Protein AF-A0A7V3T5D2-F1 (afdb_monomer)

Radius of gyration: 29.92 Å; Cα contacts (8 Å, |Δi|>4): 1247; chains: 1; bounding box: 90×78×103 Å

Secondary structure (DSSP, 8-state):
--SSSSSSSSSSSSS----------PPP-----PPPPPPPPPP-PPPPP-PPPPPPPPPP-PPPPEEEEEEEEEEEETTEEEEEEEEEEE--SSS-EEEEEEEEPPTTEEEEEEEEEETTEEEEPEEEEHHHHHHHHHHHHTTT---EEEEE-STTEEEEEEEEE-TT-EEEEEEEEEEEPPEETTEEEEEE--GGGGG-SS-EEEEEEEEEEE-SS-EEEEE-SSS--EEEEEETTEEEEEEEEEEE---S-EEEEEEEPP-----EEEEEB-TTS-EEEEEEE---GGGGGPPPPP-EEEEEEE-SGGGTTHHHHHHHHHHHHHHHHS-TT-EEEEEEESSSEEESSSS-EE--HHHHHHHHHHHHH----S---HHHHHHHHHHTSPTT--S-EEEEEEE-----SS---HHHHHHHHHHH-TT--EEEEEEESSS--HHHHHHHHHHTT--EEEE-TTS-HHHHHHHHHHHHT-EEEEEEEEEPPTTEEEEEEESSSPPPEETTB-EEEEEEEEE-EEEEEEEEEEETTEEEEEEEEEEE-S-B-TTTTHHHHHHHHHHHHHHHHHHHH---HHHHHHHHHHHHHTT--BTTEEEEE---GGGG---GGG----------------------

Solvent-accessible surface area (backbone atoms only — not comparable to full-atom values): 35872 Å² total; per-residue (Å²): 142,89,82,81,79,78,74,71,74,75,75,75,79,81,87,73,90,78,80,83,67,58,88,63,74,72,83,84,88,82,84,90,82,86,82,82,84,88,83,83,91,78,83,94,69,82,83,75,80,84,72,76,75,78,74,76,72,74,74,82,84,76,65,70,66,31,50,45,35,42,42,34,44,34,40,31,52,71,45,39,35,42,37,35,42,37,39,34,37,34,30,80,35,94,51,67,39,63,47,56,44,80,47,68,50,58,84,79,47,42,61,72,44,48,30,36,52,55,97,90,38,80,43,66,44,47,73,35,50,28,72,58,36,50,53,53,45,55,59,38,52,76,66,73,43,57,35,35,42,38,37,57,65,57,95,50,28,32,36,36,38,39,32,66,40,45,46,71,34,73,49,41,39,39,40,26,33,41,28,74,44,59,43,49,69,65,38,31,56,48,72,47,84,35,36,75,41,54,48,43,80,51,52,23,53,35,38,38,37,45,35,40,39,37,40,95,50,41,56,66,45,75,54,42,92,66,47,90,62,49,78,46,65,91,44,65,35,30,39,39,38,38,38,76,48,62,66,40,63,40,74,54,49,45,41,40,41,37,28,53,57,90,66,75,60,52,62,48,80,47,54,26,21,52,74,96,54,70,25,25,33,38,37,40,38,30,75,40,74,88,56,84,80,63,80,79,61,50,35,36,41,39,39,36,39,52,28,16,48,88,31,50,66,69,54,39,54,43,52,41,50,31,51,47,53,50,62,71,68,52,50,66,75,18,28,35,37,46,32,41,27,12,64,59,71,47,60,74,68,85,47,72,38,58,46,39,77,67,50,44,48,53,48,46,55,50,51,71,67,63,63,56,41,61,40,24,25,54,46,61,40,54,50,52,56,56,67,63,54,71,84,93,59,92,46,58,55,41,36,43,37,39,35,40,57,64,46,71,26,87,63,54,54,58,69,58,37,44,50,52,50,57,70,61,42,79,81,71,48,32,38,30,28,37,32,48,42,89,82,38,34,57,67,52,44,44,52,43,4,62,76,28,76,38,52,63,47,77,32,49,85,90,51,63,46,43,62,57,50,49,59,50,49,57,32,70,60,37,70,59,28,40,70,49,42,80,46,64,30,78,59,46,49,76,44,79,58,33,63,76,77,56,70,61,44,33,50,47,40,54,48,69,38,27,26,34,36,39,70,44,34,75,39,47,36,35,43,32,25,34,40,89,84,40,83,47,75,48,76,39,84,43,76,44,58,64,55,33,74,92,35,76,62,40,58,43,55,36,49,50,52,52,42,50,52,43,52,50,49,29,71,75,74,46,87,44,71,70,53,50,51,51,39,67,51,52,23,58,77,58,50,44,71,36,93,62,21,16,34,33,29,68,72,66,68,84,82,64,83,69,71,84,87,73,74,89,79,85,86,90,76,82,85,87,88,87,90,88,80,88,77,89,85,79,91,133

Sequence (636 aa):
MRRTLALWTALLAQALPTVAAGLIIVHEPDFWHPWPPPPHPPPILPPPRPIPPPRPLPPPVWAPLEVQFVKADARITEQIAATTIEQEFYNPNPRQLEGTFLFPVPRGAHLNKFSMEINGKPVEAELLAADKARGIYEDIVRKLRDPALLEYAGRDLFKVRIFPIEPHARKRITLAYTQLLKADAGLVQFVLPLNTEKFSAKPLRNVSLKLELTTRRPLKSVYSPSHKVEIKRPEPTRAIVGFEATDVKPDADLHLFYSQEEGDLGLNLLTWKKAGEDGYFALLVAPGIETKTMKVIPKDVMFVLDTSGSMAGAKLDQAKKALAFCVENLNEDDRFEILRFSTEVEPLFDKLVEASRDNRRKAHDFIQGLKPTGGTAIDDALKKALALRPAGGDRPYVVIFLTDGRPTIGTTDETAIVRNVAEANKANTRIFCFGIGTDVNTHLLDQITETTRAVSQYVLPDEDLEVKVSSFFTKIKEPVLANPKLTFPEGVRVTQLYPSPVPDLFKGEQLVLVGRYSGKAEGAIRIEGSVAGESRAFTYHARFAEEATDHEFIPRLWATRRVGYLLDEIRLRGENKELKDEVTELAPKYGIVTPYTAYLIVEDERQRGLAQHQQTFRFLAEPQLSSSLGLEFRRA

pLDDT: mean 78.76, std 19.46, range [24.27, 98.38]

Structure (mmCIF, N/CA/C/O backbone):
data_AF-A0A7V3T5D2-F1
#
_entry.id   AF-A0A7V3T5D2-F1
#
loop_
_atom_site.group_PDB
_atom_site.id
_atom_site.type_symbol
_atom_site.label_atom_id
_atom_site.label_alt_id
_atom_site.label_comp_id
_atom_site.label_asym_id
_atom_site.label_entity_id
_atom_site.label_seq_id
_atom_site.pdbx_PDB_ins_code
_atom_site.Cartn_x
_atom_site.Cartn_y
_atom_site.Cartn_z
_atom_site.occupancy
_atom_site.B_iso_or_equiv
_atom_site.auth_seq_id
_atom_site.auth_comp_id
_atom_site.auth_asym_id
_atom_site.auth_atom_id
_atom_site.pdbx_PDB_model_num
ATOM 1 N N . MET A 1 1 ? -27.433 -11.285 -46.449 1.00 39.34 1 MET A N 1
ATOM 2 C CA . MET A 1 1 ? -26.714 -12.517 -46.037 1.00 39.34 1 MET A CA 1
ATOM 3 C C . MET A 1 1 ? -25.819 -12.250 -44.820 1.00 39.34 1 MET A C 1
ATOM 5 O O . MET A 1 1 ? -24.606 -12.322 -44.914 1.00 39.34 1 MET A O 1
ATOM 9 N N . ARG A 1 2 ? -26.413 -11.901 -43.668 1.00 34.00 2 ARG A N 1
ATOM 10 C CA . ARG A 1 2 ? -25.709 -11.460 -42.440 1.00 34.00 2 ARG A CA 1
ATOM 11 C C . ARG A 1 2 ? -26.066 -12.311 -41.202 1.00 34.00 2 ARG A C 1
ATOM 13 O O . ARG A 1 2 ? -25.981 -11.832 -40.082 1.00 34.00 2 ARG A O 1
ATOM 20 N N . ARG A 1 3 ? -26.509 -13.564 -41.387 1.00 31.75 3 ARG A N 1
ATOM 21 C CA . ARG A 1 3 ? -27.007 -14.420 -40.284 1.00 31.75 3 ARG A CA 1
ATOM 22 C C . ARG A 1 3 ? -26.474 -15.861 -40.245 1.00 31.75 3 ARG A C 1
ATOM 24 O O . ARG A 1 3 ? -26.962 -16.645 -39.448 1.00 31.75 3 ARG A O 1
ATOM 31 N N . THR A 1 4 ? -25.453 -16.216 -41.024 1.00 34.88 4 THR A N 1
ATOM 32 C CA . THR A 1 4 ? -24.950 -17.608 -41.085 1.00 34.88 4 THR A CA 1
ATOM 33 C C . THR A 1 4 ? -23.465 -17.788 -40.750 1.00 34.88 4 THR A C 1
ATOM 35 O O . THR A 1 4 ? -22.966 -18.900 -40.853 1.00 34.88 4 THR A O 1
ATOM 38 N N . LEU A 1 5 ? -22.765 -16.746 -40.278 1.00 31.14 5 LEU A N 1
ATOM 39 C CA . LEU A 1 5 ? -21.345 -16.844 -39.885 1.00 31.14 5 LEU A CA 1
ATOM 40 C C . LEU A 1 5 ? -21.104 -16.903 -38.362 1.00 31.14 5 LEU A C 1
ATOM 42 O O . LEU A 1 5 ? -19.980 -17.119 -37.932 1.00 31.14 5 LEU A O 1
ATOM 46 N N . ALA A 1 6 ? -22.146 -16.740 -37.540 1.00 31.81 6 ALA A N 1
ATOM 47 C CA . ALA A 1 6 ? -22.021 -16.693 -36.077 1.00 31.81 6 ALA A CA 1
ATOM 48 C C . ALA A 1 6 ? -22.161 -18.064 -35.381 1.00 31.81 6 ALA A C 1
ATOM 50 O O . ALA A 1 6 ? -21.989 -18.145 -34.171 1.00 31.81 6 ALA A O 1
ATOM 51 N N . LEU A 1 7 ? -22.478 -19.138 -36.118 1.00 30.47 7 LEU A N 1
ATOM 52 C CA . LEU A 1 7 ? -22.793 -20.447 -35.523 1.00 30.47 7 LEU A CA 1
ATOM 53 C C . LEU A 1 7 ? -21.644 -21.472 -35.556 1.00 30.47 7 LEU A C 1
ATOM 55 O O . LEU A 1 7 ? -21.788 -22.540 -34.974 1.00 30.47 7 LEU A O 1
ATOM 59 N N . TRP A 1 8 ? -20.507 -21.168 -36.195 1.00 28.69 8 TRP A N 1
ATOM 60 C CA . TRP A 1 8 ? -19.378 -22.112 -36.313 1.00 28.69 8 TRP A CA 1
ATOM 61 C C . TRP A 1 8 ? -18.170 -21.796 -35.420 1.00 28.69 8 TRP A C 1
ATOM 63 O O . TRP A 1 8 ? -17.310 -22.651 -35.243 1.00 28.69 8 TRP A O 1
ATOM 73 N N . THR A 1 9 ? -18.118 -20.628 -34.777 1.00 30.59 9 THR A N 1
ATOM 74 C CA . THR A 1 9 ? -17.065 -20.296 -33.798 1.00 30.59 9 THR A CA 1
ATOM 75 C C . THR A 1 9 ? -17.371 -20.788 -32.379 1.00 30.59 9 THR A C 1
ATOM 77 O O . THR A 1 9 ? -16.473 -20.830 -31.546 1.00 30.59 9 THR A O 1
ATOM 80 N N . ALA A 1 10 ? -18.603 -21.225 -32.100 1.00 30.83 10 ALA A N 1
ATOM 81 C CA . ALA A 1 10 ? -19.022 -21.653 -30.762 1.00 30.83 10 ALA A CA 1
ATOM 82 C C . ALA A 1 10 ? -18.770 -23.144 -30.447 1.00 30.83 10 ALA A C 1
ATOM 84 O O . ALA A 1 10 ? -18.954 -23.550 -29.305 1.00 30.83 10 ALA A O 1
ATOM 85 N N . LEU A 1 11 ? -18.340 -23.964 -31.417 1.00 29.47 11 LEU A N 1
ATOM 86 C CA . LEU A 1 11 ? -18.231 -25.424 -31.236 1.00 29.47 11 LEU A CA 1
ATOM 87 C C . LEU A 1 11 ? -16.806 -25.997 -31.305 1.00 29.47 11 LEU A C 1
ATOM 89 O O . LEU A 1 11 ? -16.643 -27.206 -31.192 1.00 29.47 11 LEU A O 1
ATOM 93 N N . LEU A 1 12 ? -15.772 -25.152 -31.411 1.00 28.31 12 LEU A N 1
ATOM 94 C CA . LEU A 1 12 ? -14.362 -25.585 -31.380 1.00 28.31 12 LEU A CA 1
ATOM 95 C C . LEU A 1 12 ? -13.552 -25.021 -30.198 1.00 28.31 12 LEU A C 1
ATOM 97 O O . LEU A 1 12 ? -12.327 -25.081 -30.204 1.00 28.31 12 LEU A O 1
ATOM 101 N N . ALA A 1 13 ? -14.228 -24.488 -29.175 1.00 29.17 13 ALA A N 1
ATOM 102 C CA . ALA A 1 13 ? -13.597 -23.984 -27.949 1.00 29.17 13 ALA A CA 1
ATOM 103 C C . ALA A 1 13 ? -13.642 -24.980 -26.771 1.00 29.17 13 ALA A C 1
ATOM 105 O O . ALA A 1 13 ? -13.204 -24.655 -25.671 1.00 29.17 13 ALA A O 1
ATOM 106 N N . GLN A 1 14 ? -14.155 -26.196 -26.978 1.00 30.14 14 GLN A N 1
ATOM 107 C CA . GLN A 1 14 ? -14.122 -27.254 -25.971 1.00 30.14 14 GLN A CA 1
ATOM 108 C C . GLN A 1 14 ? -13.142 -28.340 -26.405 1.00 30.14 14 GLN A C 1
ATOM 110 O O . GLN A 1 14 ? -13.487 -29.165 -27.242 1.00 30.14 14 GLN A O 1
ATOM 115 N N . ALA A 1 15 ? -11.936 -28.286 -25.828 1.00 32.12 15 ALA A N 1
ATOM 116 C CA . ALA A 1 15 ? -10.950 -29.367 -25.660 1.00 32.12 15 ALA A CA 1
ATOM 117 C C . ALA A 1 15 ? -9.518 -28.961 -26.045 1.00 32.12 15 ALA A C 1
ATOM 119 O O . ALA A 1 15 ? -8.918 -29.591 -26.905 1.00 32.12 15 ALA A O 1
ATOM 120 N N . LEU A 1 16 ? -8.933 -27.969 -25.365 1.00 27.09 16 LEU A N 1
ATOM 121 C CA . LEU A 1 16 ? -7.478 -27.901 -25.172 1.00 27.09 16 LEU A CA 1
ATOM 122 C C . LEU A 1 16 ? -7.178 -27.266 -23.800 1.00 27.09 16 LEU A C 1
ATOM 124 O O . LEU A 1 16 ? -7.756 -26.224 -23.489 1.00 27.09 16 LEU A O 1
ATOM 128 N N . PRO A 1 17 ? -6.304 -27.859 -22.966 1.00 25.80 17 PRO A N 1
ATOM 129 C CA . PRO A 1 17 ? -5.886 -27.248 -21.714 1.00 25.80 17 PRO A CA 1
ATOM 130 C C . PRO A 1 17 ? -4.962 -26.071 -22.040 1.00 25.80 17 PRO A C 1
ATOM 132 O O . PRO A 1 17 ? -3.806 -26.243 -22.422 1.00 25.80 17 PRO A O 1
ATOM 135 N N . THR A 1 18 ? -5.483 -24.855 -21.922 1.00 26.67 18 THR A N 1
ATOM 136 C CA . THR A 1 18 ? -4.689 -23.630 -21.980 1.00 26.67 18 THR A CA 1
ATOM 137 C C . THR A 1 18 ? -3.809 -23.553 -20.737 1.00 26.67 18 THR A C 1
ATOM 139 O O . THR A 1 18 ? -4.272 -23.197 -19.655 1.00 26.67 18 THR A O 1
ATOM 142 N N . VAL A 1 19 ? -2.529 -23.885 -20.891 1.00 27.16 19 VAL A N 1
ATOM 143 C CA . VAL A 1 19 ? -1.485 -23.503 -19.938 1.00 27.16 19 VAL A CA 1
ATOM 144 C C . VAL A 1 19 ? -1.275 -21.999 -20.108 1.00 27.16 19 VAL A C 1
ATOM 146 O O . VAL A 1 19 ? -0.648 -21.551 -21.065 1.00 27.16 19 VAL A O 1
ATOM 149 N N . ALA A 1 20 ? -1.871 -21.211 -19.216 1.00 24.27 20 ALA A N 1
ATOM 150 C CA . ALA A 1 20 ? -1.665 -19.772 -19.146 1.00 24.27 20 ALA A CA 1
ATOM 151 C C . ALA A 1 20 ? -0.239 -19.486 -18.639 1.00 24.27 20 ALA A C 1
ATOM 153 O O . ALA A 1 20 ? 0.021 -19.484 -17.438 1.00 24.27 20 ALA A O 1
ATOM 154 N N . ALA A 1 21 ? 0.696 -19.286 -19.569 1.00 26.88 21 ALA A N 1
ATOM 155 C CA . ALA A 1 21 ? 1.970 -18.625 -19.303 1.00 26.88 21 ALA A CA 1
ATOM 156 C C . ALA A 1 21 ? 1.750 -17.101 -19.284 1.00 26.88 21 ALA A C 1
ATOM 158 O O . ALA A 1 21 ? 0.849 -16.599 -19.956 1.00 26.88 21 ALA A O 1
ATOM 159 N N . GLY A 1 22 ? 2.540 -16.373 -18.490 1.00 26.20 22 GLY A N 1
ATOM 160 C CA . GLY A 1 22 ? 2.383 -14.930 -18.300 1.00 26.20 22 GLY A CA 1
ATOM 161 C C . GLY A 1 22 ? 2.346 -14.152 -19.614 1.00 26.20 22 GLY A C 1
ATOM 162 O O . GLY A 1 22 ? 2.994 -14.499 -20.601 1.00 26.20 22 GLY A O 1
ATOM 163 N N . LEU A 1 23 ? 1.537 -13.098 -19.617 1.00 29.22 23 LEU A N 1
ATOM 164 C CA . LEU A 1 23 ? 1.219 -12.312 -20.798 1.00 29.22 23 LEU A CA 1
ATOM 165 C C . LEU A 1 23 ? 2.417 -11.433 -21.213 1.00 29.22 23 LEU A C 1
ATOM 167 O O . LEU A 1 23 ? 2.533 -10.288 -20.786 1.00 29.22 23 LEU A O 1
ATOM 171 N N . ILE A 1 24 ? 3.288 -11.958 -22.076 1.00 36.12 24 ILE A N 1
ATOM 172 C CA . ILE A 1 24 ? 4.179 -11.158 -22.929 1.00 36.12 24 ILE A CA 1
ATOM 173 C C . ILE A 1 24 ? 3.462 -11.012 -24.274 1.00 36.12 24 ILE A C 1
ATOM 175 O O . ILE A 1 24 ? 3.354 -11.973 -25.032 1.00 36.12 24 ILE A O 1
ATOM 179 N N . ILE A 1 25 ? 2.938 -9.820 -24.567 1.00 32.81 25 ILE A N 1
ATOM 180 C CA . ILE A 1 25 ? 2.399 -9.510 -25.897 1.00 32.81 25 ILE A CA 1
ATOM 181 C C . ILE A 1 25 ? 3.568 -9.039 -26.762 1.00 32.81 25 ILE A C 1
ATOM 183 O O . ILE A 1 25 ? 4.099 -7.951 -26.549 1.00 32.81 25 ILE A O 1
ATOM 187 N N . VAL A 1 26 ? 3.957 -9.860 -27.735 1.00 35.69 26 VAL A N 1
ATOM 188 C CA . VAL A 1 26 ? 4.837 -9.456 -28.839 1.00 35.69 26 VAL A CA 1
ATOM 189 C C . VAL A 1 26 ? 3.953 -8.806 -29.907 1.00 35.69 26 VAL A C 1
ATOM 191 O O . VAL A 1 26 ? 2.958 -9.400 -30.317 1.00 35.69 26 VAL A O 1
ATOM 194 N N . HIS A 1 27 ? 4.271 -7.580 -30.324 1.00 33.28 27 HIS A N 1
ATOM 195 C CA . HIS A 1 27 ? 3.581 -6.904 -31.426 1.00 33.28 27 HIS A CA 1
ATOM 196 C C . HIS A 1 27 ? 4.382 -7.125 -32.719 1.00 33.28 27 HIS A C 1
ATOM 198 O O . HIS A 1 27 ? 5.572 -6.824 -32.758 1.00 33.28 27 HIS A O 1
ATOM 204 N N . GLU A 1 28 ? 3.753 -7.675 -33.759 1.00 38.41 28 GLU A N 1
ATOM 205 C CA . GLU A 1 28 ? 4.338 -7.781 -35.104 1.00 38.41 28 GLU A CA 1
ATOM 206 C C . GLU A 1 28 ? 3.994 -6.530 -35.930 1.00 38.41 28 GLU A C 1
ATOM 208 O O . GLU A 1 28 ? 2.823 -6.144 -35.985 1.00 38.41 28 GLU A O 1
ATOM 213 N N . PRO A 1 29 ? 4.965 -5.908 -36.618 1.00 34.62 29 PRO A N 1
ATOM 214 C CA . PRO A 1 29 ? 4.702 -5.006 -37.727 1.00 34.62 29 PRO A CA 1
ATOM 215 C C . PRO A 1 29 ? 5.046 -5.693 -39.062 1.00 34.62 29 PRO A C 1
ATOM 217 O O . PRO A 1 29 ? 6.172 -5.567 -39.535 1.00 34.62 29 PRO A O 1
ATOM 220 N N . ASP A 1 30 ? 4.085 -6.370 -39.701 1.00 42.16 30 ASP A N 1
ATOM 221 C CA . ASP A 1 30 ? 4.258 -6.905 -41.067 1.00 42.16 30 ASP A CA 1
ATOM 222 C C . ASP A 1 30 ? 3.532 -6.010 -42.095 1.00 42.16 30 ASP A C 1
ATOM 224 O O . ASP A 1 30 ? 2.347 -5.708 -41.957 1.00 42.16 30 ASP A O 1
ATOM 228 N N . PHE A 1 31 ? 4.252 -5.323 -42.992 1.00 34.03 31 PHE A N 1
ATOM 229 C CA . PHE A 1 31 ? 4.802 -5.749 -44.298 1.00 34.03 31 PHE A CA 1
ATOM 230 C C . PHE A 1 31 ? 3.745 -5.963 -45.406 1.00 34.03 31 PHE A C 1
ATOM 232 O O . PHE A 1 31 ? 3.081 -6.991 -45.490 1.00 34.03 31 PHE A O 1
ATOM 239 N N . TRP A 1 32 ? 3.630 -4.980 -46.311 1.00 32.66 32 TRP A N 1
ATOM 240 C CA . TRP A 1 32 ? 2.873 -5.065 -47.569 1.00 32.66 32 TRP A CA 1
ATOM 241 C C . TRP A 1 32 ? 3.785 -5.520 -48.721 1.00 32.66 32 TRP A C 1
ATOM 243 O O . TRP A 1 32 ? 4.804 -4.883 -48.985 1.00 32.66 32 TRP A O 1
ATOM 253 N N . HIS A 1 33 ? 3.359 -6.522 -49.496 1.00 38.22 33 HIS A N 1
ATOM 254 C CA . HIS A 1 33 ? 3.804 -6.724 -50.881 1.00 38.22 33 HIS A CA 1
ATOM 255 C C . HIS A 1 33 ? 2.586 -6.831 -51.822 1.00 38.22 33 HIS A C 1
ATOM 257 O O . HIS A 1 33 ? 1.576 -7.428 -51.440 1.00 38.22 33 HIS A O 1
ATOM 263 N N . PRO A 1 34 ? 2.636 -6.248 -53.036 1.00 42.22 34 PRO A N 1
ATOM 264 C CA . PRO A 1 34 ? 1.510 -6.239 -53.967 1.00 42.22 34 PRO A CA 1
ATOM 265 C C . PRO A 1 34 ? 1.366 -7.560 -54.742 1.00 42.22 34 PRO A C 1
ATOM 267 O O . PRO A 1 34 ? 2.347 -8.215 -55.092 1.00 42.22 34 PRO A O 1
ATOM 270 N N . TRP A 1 35 ? 0.115 -7.924 -55.031 1.00 39.94 35 TRP A N 1
ATOM 271 C CA . TRP A 1 35 ? -0.282 -9.098 -55.815 1.00 39.94 35 TRP A CA 1
ATOM 272 C C . TRP A 1 35 ? 0.063 -8.943 -57.314 1.00 39.94 35 TRP A C 1
ATOM 274 O O . TRP A 1 35 ? -0.041 -7.832 -57.839 1.00 39.94 35 TRP A O 1
ATOM 284 N N . PRO A 1 36 ? 0.405 -10.027 -58.041 1.00 52.94 36 PRO A N 1
ATOM 285 C CA . PRO A 1 36 ? 0.560 -9.995 -59.497 1.00 52.94 36 PRO A CA 1
ATOM 286 C C . PRO A 1 36 ? -0.808 -10.055 -60.226 1.00 52.94 36 PRO A C 1
ATOM 288 O O . PRO A 1 36 ? -1.798 -10.486 -59.630 1.00 52.94 36 PRO A O 1
ATOM 291 N N . PRO A 1 37 ? -0.896 -9.638 -61.508 1.00 56.75 37 PRO A N 1
ATOM 292 C CA . PRO A 1 37 ? -2.151 -9.625 -62.276 1.00 56.75 37 PRO A CA 1
ATOM 293 C C . PRO A 1 37 ? -2.614 -11.036 -62.719 1.00 56.75 37 PRO A C 1
ATOM 295 O O . PRO A 1 37 ? -1.805 -11.967 -62.739 1.00 56.75 37 PRO A O 1
ATOM 298 N N . PRO A 1 38 ? -3.906 -11.223 -63.078 1.00 50.59 38 PRO A N 1
ATOM 299 C CA . PRO A 1 38 ? -4.489 -12.544 -63.339 1.00 50.59 38 PRO A CA 1
ATOM 300 C C . PRO A 1 38 ? -4.100 -13.136 -64.716 1.00 50.59 38 PRO A C 1
ATOM 302 O O . PRO A 1 38 ? -3.724 -12.386 -65.618 1.00 50.59 38 PRO A O 1
ATOM 305 N N . PRO A 1 39 ? -4.193 -14.473 -64.902 1.00 60.53 39 PRO A N 1
ATOM 306 C CA . PRO A 1 39 ? -3.515 -15.196 -65.984 1.00 60.53 39 PRO A CA 1
ATOM 307 C C . PRO A 1 39 ? -4.378 -15.445 -67.240 1.00 60.53 39 PRO A C 1
ATOM 309 O O . PRO A 1 39 ? -5.607 -15.408 -67.196 1.00 60.53 39 PRO A O 1
ATOM 312 N N . HIS A 1 40 ? -3.720 -15.786 -68.356 1.00 56.12 40 HIS A N 1
ATOM 313 C CA . HIS A 1 40 ? -4.343 -16.389 -69.546 1.00 56.12 40 HIS A CA 1
ATOM 314 C C . HIS A 1 40 ? -4.748 -17.859 -69.284 1.00 56.12 40 HIS A C 1
ATOM 316 O O . HIS A 1 40 ? -4.061 -18.539 -68.517 1.00 56.12 40 HIS A O 1
ATOM 322 N N . PRO A 1 41 ? -5.814 -18.394 -69.915 1.00 55.47 41 PRO A N 1
ATOM 323 C CA . PRO A 1 41 ? -6.241 -19.773 -69.680 1.00 55.47 41 PRO A CA 1
ATOM 324 C C . PRO A 1 41 ? -5.330 -20.780 -70.414 1.00 55.47 41 PRO A C 1
ATOM 326 O O . PRO A 1 41 ? -5.089 -20.605 -71.611 1.00 55.47 41 PRO A O 1
ATOM 329 N N . PRO A 1 42 ? -4.838 -21.848 -69.751 1.00 57.44 42 PRO A N 1
ATOM 330 C CA . PRO A 1 42 ? -4.048 -22.886 -70.403 1.00 57.44 42 PRO A CA 1
ATOM 331 C C . PRO A 1 42 ? -4.923 -24.060 -70.898 1.00 57.44 42 PRO A C 1
ATOM 333 O O . PRO A 1 42 ? -6.051 -24.241 -70.431 1.00 57.44 42 PRO A O 1
ATOM 336 N N . PRO A 1 43 ? -4.411 -24.878 -71.837 1.00 59.75 43 PRO A N 1
ATOM 337 C CA . PRO A 1 43 ? -5.115 -26.041 -72.373 1.00 59.75 43 PRO A CA 1
ATOM 338 C C . PRO A 1 43 ? -5.247 -27.176 -71.344 1.00 59.75 43 PRO A C 1
ATOM 340 O O . PRO A 1 43 ? -4.430 -27.327 -70.436 1.00 59.75 43 PRO A O 1
ATOM 343 N N . ILE A 1 44 ? -6.291 -27.993 -71.511 1.00 56.50 44 ILE A N 1
ATOM 344 C CA . ILE A 1 44 ? -6.674 -29.079 -70.599 1.00 56.50 44 ILE A CA 1
ATOM 345 C C . ILE A 1 44 ? -5.630 -30.208 -70.655 1.00 56.50 44 ILE A C 1
ATOM 347 O O . ILE A 1 44 ? -5.519 -30.912 -71.657 1.00 56.50 44 ILE A O 1
ATOM 351 N N . LEU A 1 45 ? -4.890 -30.396 -69.560 1.00 60.84 45 LEU A N 1
ATOM 352 C CA . LEU A 1 45 ? -4.028 -31.555 -69.301 1.00 60.84 45 LEU A CA 1
ATOM 353 C C . LEU A 1 45 ? -4.749 -32.559 -68.375 1.00 60.84 45 LEU A C 1
ATOM 355 O O . LEU A 1 45 ? -5.585 -32.144 -67.567 1.00 60.84 45 LEU A O 1
ATOM 359 N N . PRO A 1 46 ? -4.444 -33.870 -68.464 1.00 63.47 46 PRO A N 1
ATOM 360 C CA . PRO A 1 46 ? -5.029 -34.888 -67.588 1.00 63.47 46 PRO A CA 1
ATOM 361 C C . PRO A 1 46 ? -4.701 -34.613 -66.108 1.00 63.47 46 PRO A C 1
ATOM 363 O O . PRO A 1 46 ? -3.646 -34.043 -65.814 1.00 63.47 46 PRO A O 1
ATOM 366 N N . PRO A 1 47 ? -5.579 -35.006 -65.163 1.00 57.12 47 PRO A N 1
ATOM 367 C CA . PRO A 1 47 ? -5.456 -34.594 -63.771 1.00 57.12 47 PRO A CA 1
ATOM 368 C C . PRO A 1 47 ? -4.152 -35.121 -63.148 1.00 57.12 47 PRO A C 1
ATOM 370 O O . PRO A 1 47 ? -3.864 -36.320 -63.247 1.00 57.12 47 PRO A O 1
ATOM 373 N N . PRO A 1 48 ? -3.355 -34.259 -62.490 1.00 62.53 48 PRO A N 1
ATOM 374 C CA . PRO A 1 48 ? -2.162 -34.694 -61.783 1.00 62.53 48 PRO A CA 1
ATOM 375 C C . PRO A 1 48 ? -2.555 -35.565 -60.586 1.00 62.53 48 PRO A C 1
ATOM 377 O O . PRO A 1 48 ? -3.571 -35.336 -59.927 1.00 62.53 48 PRO A O 1
ATOM 380 N N . ARG A 1 49 ? -1.728 -36.575 -60.290 1.00 65.88 49 ARG A N 1
ATOM 381 C CA . ARG A 1 49 ? -1.863 -37.372 -59.063 1.00 65.88 49 ARG A CA 1
ATOM 382 C C . ARG A 1 49 ? -1.861 -36.420 -57.856 1.00 65.88 49 ARG A C 1
ATOM 384 O O . ARG A 1 49 ? -1.030 -35.511 -57.844 1.00 65.88 49 ARG A O 1
ATOM 391 N N . PRO A 1 50 ? -2.742 -36.607 -56.856 1.00 63.81 50 PRO A N 1
ATOM 392 C CA . PRO A 1 50 ? -2.791 -35.722 -55.701 1.00 63.81 50 PRO A CA 1
ATOM 393 C C . PRO A 1 50 ? -1.452 -35.768 -54.961 1.00 63.81 50 PRO A C 1
ATOM 395 O O . PRO A 1 50 ? -1.087 -36.779 -54.362 1.00 63.81 50 PRO A O 1
ATOM 398 N N . ILE A 1 51 ? -0.707 -34.666 -55.038 1.00 66.31 51 ILE A N 1
ATOM 399 C CA . ILE A 1 51 ? 0.430 -34.409 -54.160 1.00 66.31 51 ILE A CA 1
ATOM 400 C C . ILE A 1 51 ? -0.186 -34.211 -52.770 1.00 66.31 51 ILE A C 1
ATOM 402 O O . ILE A 1 51 ? -1.100 -33.389 -52.644 1.00 66.31 51 ILE A O 1
ATOM 406 N N . PRO A 1 52 ? 0.233 -34.962 -51.736 1.00 68.44 52 PRO A N 1
ATOM 407 C CA . PRO A 1 52 ? -0.235 -34.691 -50.385 1.00 68.44 52 PRO A CA 1
ATOM 408 C C . PRO A 1 52 ? 0.052 -33.218 -50.062 1.00 68.44 52 PRO A C 1
ATOM 410 O O . PRO A 1 52 ? 1.131 -32.733 -50.418 1.00 68.44 52 PRO A O 1
ATOM 413 N N . PRO A 1 53 ? -0.891 -32.489 -49.436 1.00 69.94 53 PRO A N 1
ATOM 414 C CA . PRO A 1 53 ? -0.666 -31.092 -49.099 1.00 69.94 53 PRO A CA 1
ATOM 415 C C . PRO A 1 53 ? 0.651 -30.984 -48.321 1.00 69.94 53 PRO A C 1
ATOM 417 O O . PRO A 1 53 ? 0.924 -31.861 -47.488 1.00 69.94 53 PRO A O 1
ATOM 420 N N . PRO A 1 54 ? 1.490 -29.966 -48.598 1.00 63.97 54 PRO A N 1
ATOM 421 C CA . PRO A 1 54 ? 2.685 -29.742 -47.803 1.00 63.97 54 PRO A CA 1
ATOM 422 C C . PRO A 1 54 ? 2.258 -29.744 -46.340 1.00 63.97 54 PRO A C 1
ATOM 424 O O . PRO A 1 54 ? 1.287 -29.075 -45.976 1.00 63.97 54 PRO A O 1
ATOM 427 N N . ARG A 1 55 ? 2.927 -30.564 -45.517 1.00 63.78 55 ARG A N 1
ATOM 428 C CA . ARG A 1 55 ? 2.679 -30.545 -44.074 1.00 63.78 55 ARG A CA 1
ATOM 429 C C . ARG A 1 55 ? 2.769 -29.080 -43.645 1.00 63.78 55 ARG A C 1
ATOM 431 O O . ARG A 1 55 ? 3.754 -28.442 -44.028 1.00 63.78 55 ARG A O 1
ATOM 438 N N . PRO A 1 56 ? 1.781 -28.541 -42.908 1.00 59.28 56 PRO A N 1
ATOM 439 C CA . PRO A 1 56 ? 1.925 -27.219 -42.328 1.00 59.28 56 PRO A CA 1
ATOM 440 C C . PRO A 1 56 ? 3.266 -27.214 -41.603 1.00 59.28 56 PRO A C 1
ATOM 442 O O . PRO A 1 56 ? 3.514 -28.097 -40.774 1.00 59.28 56 PRO A O 1
ATOM 445 N N . LEU A 1 57 ? 4.160 -26.294 -41.973 1.00 52.94 57 LEU A N 1
ATOM 446 C CA . LEU A 1 57 ? 5.324 -26.037 -41.140 1.00 52.94 57 LEU A CA 1
ATOM 447 C C . LEU A 1 57 ? 4.764 -25.774 -39.738 1.00 52.94 57 LEU A C 1
ATOM 449 O O . LEU A 1 57 ? 3.803 -25.003 -39.627 1.00 52.94 57 LEU A O 1
ATOM 453 N N . PRO A 1 58 ? 5.271 -26.448 -38.689 1.00 53.53 58 PRO A N 1
ATOM 454 C CA . PRO A 1 58 ? 4.869 -26.089 -37.343 1.00 53.53 58 PRO A CA 1
ATOM 455 C C . PRO A 1 58 ? 5.069 -24.575 -37.206 1.00 53.53 58 PRO A C 1
ATOM 457 O O . PRO A 1 58 ? 6.085 -24.067 -37.702 1.00 53.53 58 PRO A O 1
ATOM 460 N N . PRO A 1 59 ? 4.107 -23.841 -36.616 1.00 54.16 59 PRO A N 1
ATOM 461 C CA . PRO A 1 59 ? 4.302 -22.423 -36.364 1.00 54.16 59 PRO A CA 1
ATOM 462 C C . PRO A 1 59 ? 5.658 -22.261 -35.668 1.00 54.16 59 PRO A C 1
ATOM 464 O O . PRO A 1 59 ? 5.999 -23.107 -34.830 1.00 54.16 59 PRO A O 1
ATOM 467 N N . PRO A 1 60 ? 6.471 -21.264 -36.059 1.00 55.50 60 PRO A N 1
ATOM 468 C CA . PRO A 1 60 ? 7.791 -21.089 -35.479 1.00 55.50 60 PRO A CA 1
ATOM 469 C C . PRO A 1 60 ? 7.662 -21.107 -33.956 1.00 55.50 60 PRO A C 1
ATOM 471 O O . PRO A 1 60 ? 6.894 -20.342 -33.377 1.00 55.50 60 PRO A O 1
ATOM 474 N N . VAL A 1 61 ? 8.360 -22.050 -33.322 1.00 57.12 61 VAL A N 1
ATOM 475 C CA . VAL A 1 61 ? 8.344 -22.215 -31.869 1.00 57.12 61 VAL A CA 1
ATOM 476 C C . VAL A 1 61 ? 9.089 -21.017 -31.296 1.00 57.12 61 VAL A C 1
ATOM 478 O O . VAL A 1 61 ? 10.316 -21.006 -31.245 1.00 57.12 61 VAL A O 1
ATOM 481 N N . TRP A 1 62 ? 8.361 -19.957 -30.961 1.00 65.38 62 TRP A N 1
ATOM 482 C CA . TRP A 1 62 ? 8.949 -18.774 -30.352 1.00 65.38 62 TRP A CA 1
ATOM 483 C C . TRP A 1 62 ? 9.243 -19.063 -28.892 1.00 65.38 62 TRP A C 1
ATOM 485 O O . TRP A 1 62 ? 8.347 -19.412 -28.122 1.00 65.38 62 TRP A O 1
ATOM 495 N N . ALA A 1 63 ? 10.508 -18.915 -28.515 1.00 72.00 63 ALA A N 1
ATOM 496 C CA . ALA A 1 63 ? 10.884 -18.966 -27.121 1.00 72.00 63 ALA A CA 1
ATOM 497 C C . ALA A 1 63 ? 10.639 -17.574 -26.508 1.00 72.00 63 ALA A C 1
ATOM 499 O O . ALA A 1 63 ? 11.102 -16.573 -27.060 1.00 72.00 63 ALA A O 1
ATOM 500 N N . PRO A 1 64 ? 9.905 -17.463 -25.394 1.00 79.56 64 PRO A N 1
ATOM 501 C CA . PRO A 1 64 ? 9.820 -16.206 -24.647 1.00 79.56 64 PRO A CA 1
ATOM 502 C C . PRO A 1 64 ? 11.212 -15.739 -24.184 1.00 79.56 64 PRO A C 1
ATOM 504 O O . PRO A 1 64 ? 12.148 -16.536 -24.077 1.00 79.56 64 PRO A O 1
ATOM 507 N N . LEU A 1 65 ? 11.344 -14.440 -23.901 1.00 82.62 65 LEU A N 1
ATOM 508 C CA . LEU A 1 65 ? 12.567 -13.877 -23.325 1.00 82.62 65 LEU A CA 1
ATOM 509 C C . LEU A 1 65 ? 12.882 -14.543 -21.981 1.00 82.62 65 LEU A C 1
ATOM 511 O O . LEU A 1 65 ? 11.987 -14.839 -21.188 1.00 82.62 65 LEU A O 1
ATOM 515 N N . GLU A 1 66 ? 14.166 -14.765 -21.728 1.00 86.94 66 GLU A N 1
ATOM 516 C CA . GLU A 1 66 ? 14.637 -15.412 -20.508 1.00 86.94 66 GLU A CA 1
ATOM 517 C C . GLU A 1 66 ? 15.166 -14.365 -19.532 1.00 86.94 66 GLU A C 1
ATOM 519 O O . GLU A 1 66 ? 16.083 -13.618 -19.873 1.00 86.94 66 GLU A O 1
ATOM 524 N N . VAL A 1 67 ? 14.646 -14.343 -18.305 1.00 87.31 67 VAL A N 1
ATOM 525 C CA . VAL A 1 67 ? 15.243 -13.586 -17.198 1.00 87.31 67 VAL A CA 1
ATOM 526 C C . VAL A 1 67 ? 16.418 -14.399 -16.660 1.00 87.31 67 VAL A C 1
ATOM 528 O O . VAL A 1 67 ? 16.239 -15.493 -16.129 1.00 87.31 67 VAL A O 1
ATOM 531 N N . GLN A 1 68 ? 17.640 -13.906 -16.855 1.00 88.25 68 GLN A N 1
ATOM 532 C CA . GLN A 1 68 ? 18.861 -14.617 -16.468 1.00 88.25 68 GLN A CA 1
ATOM 533 C C . GLN A 1 68 ? 19.166 -14.434 -14.984 1.00 88.25 68 GLN A C 1
ATOM 535 O O . GLN A 1 68 ? 19.464 -15.413 -14.299 1.00 88.25 68 GLN A O 1
ATOM 540 N N . PHE A 1 69 ? 19.095 -13.198 -14.487 1.00 90.50 69 PHE A N 1
ATOM 541 C CA . PHE A 1 69 ? 19.294 -12.919 -13.073 1.00 90.50 69 PHE A CA 1
ATOM 542 C C . PHE A 1 69 ? 18.432 -11.766 -12.573 1.00 90.50 69 PHE A C 1
ATOM 544 O O . PHE A 1 69 ? 18.057 -10.874 -13.336 1.00 90.50 69 PHE A O 1
ATOM 551 N N . VAL A 1 70 ? 18.201 -11.781 -11.262 1.00 92.56 70 VAL A N 1
ATOM 552 C CA . VAL A 1 70 ? 17.644 -10.670 -10.489 1.00 92.56 70 VAL A CA 1
ATOM 553 C C . VAL A 1 70 ? 18.593 -10.400 -9.330 1.00 92.56 70 VAL A C 1
ATOM 555 O O . VAL A 1 70 ? 18.823 -11.271 -8.494 1.00 92.56 70 VAL A O 1
ATOM 558 N N . LYS A 1 71 ? 19.159 -9.198 -9.280 1.00 95.69 71 LYS A N 1
ATOM 559 C CA . LYS A 1 71 ? 20.018 -8.756 -8.183 1.00 95.69 71 LYS A CA 1
ATOM 560 C C . LYS A 1 71 ? 19.371 -7.565 -7.497 1.00 95.69 71 LYS A C 1
ATOM 562 O O . LYS A 1 71 ? 19.106 -6.555 -8.141 1.00 95.69 71 LYS A O 1
ATOM 567 N N . ALA A 1 72 ? 19.142 -7.685 -6.199 1.00 96.38 72 ALA A N 1
ATOM 568 C CA . ALA A 1 72 ? 18.561 -6.643 -5.376 1.00 96.38 72 ALA A CA 1
ATOM 569 C C . ALA A 1 72 ? 19.560 -6.148 -4.321 1.00 96.38 72 ALA A C 1
ATOM 571 O O . ALA A 1 72 ? 20.135 -6.927 -3.562 1.00 96.38 72 ALA A O 1
ATOM 572 N N . ASP A 1 73 ? 19.719 -4.834 -4.235 1.00 97.88 73 ASP A N 1
ATOM 573 C CA . ASP A 1 73 ? 20.455 -4.151 -3.177 1.00 97.88 73 ASP A CA 1
ATOM 574 C C . ASP A 1 73 ? 19.484 -3.225 -2.439 1.00 97.88 73 ASP A C 1
ATOM 576 O O . ASP A 1 73 ? 18.932 -2.293 -3.026 1.00 97.88 73 ASP A O 1
ATOM 580 N N . ALA A 1 74 ? 19.263 -3.470 -1.150 1.00 97.44 74 ALA A N 1
ATOM 581 C CA . ALA A 1 74 ? 18.358 -2.689 -0.317 1.00 97.44 74 ALA A CA 1
ATOM 582 C C . ALA A 1 74 ? 19.100 -2.042 0.857 1.00 97.44 74 ALA A C 1
ATOM 584 O O . ALA A 1 74 ? 19.950 -2.654 1.504 1.00 97.44 74 ALA A O 1
ATOM 585 N N . ARG A 1 75 ? 18.753 -0.795 1.171 1.00 97.25 75 ARG A N 1
ATOM 586 C CA . ARG A 1 75 ? 19.175 -0.113 2.397 1.00 97.25 75 ARG A CA 1
ATOM 587 C C . ARG A 1 75 ? 17.948 0.392 3.126 1.00 97.25 75 ARG A C 1
ATOM 589 O O . ARG A 1 75 ? 17.175 1.161 2.561 1.00 97.25 75 ARG A O 1
ATOM 596 N N . ILE A 1 76 ? 17.785 -0.044 4.365 1.00 95.25 76 ILE A N 1
ATOM 597 C CA . ILE A 1 76 ? 16.725 0.394 5.258 1.00 95.25 76 ILE A CA 1
ATOM 598 C C . ILE A 1 76 ? 17.349 1.245 6.357 1.00 95.25 76 ILE A C 1
ATOM 600 O O . ILE A 1 76 ? 18.178 0.762 7.126 1.00 95.25 76 ILE A O 1
ATOM 604 N N . THR A 1 77 ? 16.931 2.502 6.449 1.00 90.19 77 THR A N 1
ATOM 605 C CA . THR A 1 77 ? 17.270 3.391 7.566 1.00 90.19 77 THR A CA 1
ATOM 606 C C . THR A 1 77 ? 15.983 3.782 8.276 1.00 90.19 77 THR A C 1
ATOM 608 O O . THR A 1 77 ? 15.089 4.371 7.670 1.00 90.19 77 THR A O 1
ATOM 611 N N . GLU A 1 78 ? 15.862 3.416 9.550 1.00 85.19 78 GLU A N 1
ATOM 612 C CA . GLU A 1 78 ? 14.605 3.415 10.304 1.00 85.19 78 GLU A CA 1
ATOM 613 C C . GLU A 1 78 ? 13.508 2.593 9.623 1.00 85.19 78 GLU A C 1
ATOM 615 O O . GLU A 1 78 ? 13.432 1.381 9.795 1.00 85.19 78 GLU A O 1
ATOM 620 N N . GLN A 1 79 ? 12.644 3.261 8.862 1.00 87.88 79 GLN A N 1
ATOM 621 C CA . GLN A 1 79 ? 11.514 2.703 8.127 1.00 87.88 79 GLN A CA 1
ATOM 622 C C . GLN A 1 79 ? 11.586 3.070 6.640 1.00 87.88 79 GLN A C 1
ATOM 624 O O . GLN A 1 79 ? 10.640 2.835 5.902 1.00 87.88 79 GLN A O 1
ATOM 629 N N . ILE A 1 80 ? 12.679 3.674 6.178 1.00 89.25 80 ILE A N 1
ATOM 630 C CA . ILE A 1 80 ? 12.832 4.102 4.788 1.00 89.25 80 ILE A CA 1
ATOM 631 C C . ILE A 1 80 ? 13.687 3.069 4.074 1.00 89.25 80 ILE A C 1
ATOM 633 O O . ILE A 1 80 ? 14.861 2.921 4.398 1.00 89.25 80 ILE A O 1
ATOM 637 N N . ALA A 1 81 ? 13.100 2.373 3.106 1.00 93.19 81 ALA A N 1
ATOM 638 C CA . ALA A 1 81 ? 13.781 1.399 2.270 1.00 93.19 81 ALA A CA 1
ATOM 639 C C . ALA A 1 81 ? 14.108 2.011 0.907 1.00 93.19 81 ALA A C 1
ATOM 641 O O . ALA A 1 81 ? 13.200 2.338 0.147 1.00 93.19 81 ALA A O 1
ATOM 642 N N . ALA A 1 82 ? 15.390 2.128 0.579 1.00 93.44 82 ALA A N 1
ATOM 643 C CA . ALA A 1 82 ? 15.867 2.392 -0.773 1.00 93.44 82 ALA A CA 1
ATOM 644 C C . ALA A 1 82 ? 16.324 1.068 -1.392 1.00 93.44 82 ALA A C 1
ATOM 646 O O . ALA A 1 82 ? 17.256 0.443 -0.890 1.00 93.44 82 ALA A O 1
ATOM 647 N N . THR A 1 83 ? 15.664 0.633 -2.462 1.00 95.44 83 THR A N 1
ATOM 648 C CA . THR A 1 83 ? 15.915 -0.657 -3.118 1.00 95.44 83 THR A CA 1
ATOM 649 C C . THR A 1 83 ? 16.321 -0.428 -4.562 1.00 95.44 83 THR A C 1
ATOM 651 O O . THR A 1 83 ? 15.659 0.318 -5.275 1.00 95.44 83 THR A O 1
ATOM 654 N N . THR A 1 84 ? 17.398 -1.071 -4.997 1.00 95.69 84 THR A N 1
ATOM 655 C CA . THR A 1 84 ? 17.838 -1.128 -6.392 1.00 95.69 84 THR A CA 1
ATOM 656 C C . THR A 1 84 ? 17.717 -2.560 -6.879 1.00 95.69 84 THR A C 1
ATOM 658 O O . THR A 1 84 ? 18.165 -3.472 -6.194 1.00 95.69 84 THR A O 1
ATOM 661 N N . ILE A 1 85 ? 17.105 -2.757 -8.041 1.00 93.81 85 ILE A N 1
ATOM 662 C CA . ILE A 1 85 ? 16.901 -4.052 -8.679 1.00 93.81 85 ILE A CA 1
ATOM 663 C C . ILE A 1 85 ? 17.522 -3.995 -10.070 1.00 93.81 85 ILE A C 1
ATOM 665 O O . ILE A 1 85 ? 17.160 -3.163 -10.900 1.00 93.81 85 ILE A O 1
ATOM 669 N N . GLU A 1 86 ? 18.478 -4.880 -10.309 1.00 93.56 86 GLU A N 1
ATOM 670 C CA . GLU A 1 86 ? 19.136 -5.101 -11.589 1.00 93.56 86 GLU A CA 1
ATOM 671 C C . GLU A 1 86 ? 18.630 -6.423 -12.172 1.00 93.56 86 GLU A C 1
ATOM 673 O O . GLU A 1 86 ? 18.638 -7.453 -11.492 1.00 93.56 86 GLU A O 1
ATOM 678 N N . GLN A 1 87 ? 18.178 -6.390 -13.423 1.00 90.56 87 GLN A N 1
ATOM 679 C CA . GLN A 1 87 ? 17.700 -7.569 -14.143 1.00 90.56 87 GLN A CA 1
ATOM 680 C C . GLN A 1 87 ? 18.377 -7.666 -15.507 1.00 90.56 87 GLN A C 1
ATOM 682 O O . GLN A 1 87 ? 18.550 -6.658 -16.196 1.00 90.56 87 GLN A O 1
ATOM 687 N N . GLU A 1 88 ? 18.736 -8.884 -15.909 1.00 90.81 88 GLU A N 1
ATOM 688 C CA . GLU A 1 88 ? 19.279 -9.177 -17.238 1.00 90.81 88 GLU A CA 1
ATOM 689 C C . GLU A 1 88 ? 18.345 -10.117 -17.991 1.00 90.81 88 GLU A C 1
ATOM 691 O O . GLU A 1 88 ? 18.026 -11.213 -17.527 1.00 90.81 88 GLU A O 1
ATOM 696 N N . PHE A 1 89 ? 17.945 -9.693 -19.182 1.00 88.19 89 PHE A N 1
ATOM 697 C CA . PHE A 1 89 ? 17.138 -10.472 -20.106 1.00 88.19 89 PHE A CA 1
ATOM 698 C C . PHE A 1 89 ? 18.012 -11.024 -21.219 1.00 88.19 89 PHE A C 1
ATOM 700 O O . PHE A 1 89 ? 18.931 -10.350 -21.682 1.00 88.19 89 PHE A O 1
ATOM 707 N N . TYR A 1 90 ? 17.690 -12.221 -21.690 1.00 89.56 90 TYR A N 1
ATOM 708 C CA . TYR A 1 90 ? 18.322 -12.866 -22.830 1.00 89.56 90 TYR A CA 1
ATOM 709 C C . TYR A 1 90 ? 17.278 -13.197 -23.893 1.00 89.56 90 TYR A C 1
ATOM 711 O O . TYR A 1 90 ? 16.210 -13.730 -23.581 1.00 89.56 90 TYR A O 1
ATOM 719 N N . ASN A 1 91 ? 17.600 -12.897 -25.151 1.00 90.88 91 ASN A N 1
ATOM 720 C CA . ASN A 1 91 ? 16.798 -13.311 -26.292 1.00 90.88 91 ASN A CA 1
ATOM 721 C C . ASN A 1 91 ? 17.322 -14.643 -26.858 1.00 90.88 91 ASN A C 1
ATOM 723 O O . ASN A 1 91 ? 18.335 -14.642 -27.557 1.00 90.88 91 ASN A O 1
ATOM 727 N N . PRO A 1 92 ? 16.646 -15.781 -26.616 1.00 89.25 92 PRO A N 1
ATOM 728 C CA . PRO A 1 92 ? 17.071 -17.071 -27.160 1.00 89.25 92 PRO A CA 1
ATOM 729 C C . PRO A 1 92 ? 16.776 -17.238 -28.658 1.00 89.25 92 PRO A C 1
ATOM 731 O O . PRO A 1 92 ? 17.206 -18.222 -29.259 1.00 89.25 92 PRO A O 1
ATOM 734 N N . ASN A 1 93 ? 16.031 -16.317 -29.270 1.00 88.19 93 ASN A N 1
ATOM 735 C CA . ASN A 1 93 ? 15.559 -16.441 -30.643 1.00 88.19 93 ASN A CA 1
ATOM 736 C C . ASN A 1 93 ? 16.604 -15.918 -31.643 1.00 88.19 93 ASN A C 1
ATOM 738 O O . ASN A 1 93 ? 17.339 -14.980 -31.333 1.00 88.19 93 ASN A O 1
ATOM 742 N N . PRO A 1 94 ? 16.615 -16.439 -32.883 1.00 88.19 94 PRO A N 1
ATOM 743 C CA . PRO A 1 94 ? 17.510 -15.980 -33.948 1.00 88.19 94 PRO A CA 1
ATOM 744 C C . PRO A 1 94 ? 17.046 -14.667 -34.612 1.00 88.19 94 PRO A C 1
ATOM 746 O O . PRO A 1 94 ? 17.537 -14.308 -35.679 1.00 88.19 94 PRO A O 1
ATOM 749 N N . ARG A 1 95 ? 16.078 -13.958 -34.017 1.00 86.19 95 ARG A N 1
ATOM 750 C CA . ARG A 1 95 ? 15.499 -12.710 -34.537 1.00 86.19 95 ARG A CA 1
ATOM 751 C C . ARG A 1 95 ? 15.448 -11.638 -33.455 1.00 86.19 95 ARG A C 1
ATOM 753 O O . ARG A 1 95 ? 15.344 -11.966 -32.274 1.00 86.19 95 ARG A O 1
ATOM 760 N N . GLN A 1 96 ? 15.500 -10.380 -33.877 1.00 85.81 96 GLN A N 1
ATOM 761 C CA . GLN A 1 96 ? 15.322 -9.214 -33.016 1.00 85.81 96 GLN A CA 1
ATOM 762 C C . GLN A 1 96 ? 13.903 -9.203 -32.426 1.00 85.81 96 GLN A C 1
ATOM 764 O O . GLN A 1 96 ? 12.950 -9.562 -33.120 1.00 85.81 96 GLN A O 1
ATOM 769 N N . LEU A 1 97 ? 13.760 -8.816 -31.156 1.00 85.38 97 LEU A N 1
ATOM 770 C CA . LEU A 1 97 ? 12.469 -8.759 -30.459 1.00 85.38 97 LEU A CA 1
ATOM 771 C C . LEU A 1 97 ? 12.240 -7.417 -29.756 1.00 85.38 97 LEU A C 1
ATOM 773 O O . LEU A 1 97 ? 13.186 -6.761 -29.323 1.00 85.38 97 LEU A O 1
ATOM 777 N N . GLU A 1 98 ? 10.967 -7.064 -29.572 1.00 82.31 98 GLU A N 1
ATOM 778 C CA . GLU A 1 98 ? 10.516 -6.101 -28.562 1.00 82.31 98 GLU A CA 1
ATOM 779 C C . GLU A 1 98 ? 10.099 -6.867 -27.298 1.00 82.31 98 GLU A C 1
ATOM 781 O O . GLU A 1 98 ? 9.305 -7.809 -27.362 1.00 82.31 98 GLU A O 1
ATOM 786 N N . GLY A 1 99 ? 10.637 -6.471 -26.145 1.00 79.44 99 GLY A N 1
ATOM 787 C CA . GLY A 1 99 ? 10.262 -7.020 -24.844 1.00 79.44 99 GLY A CA 1
ATOM 788 C C . GLY A 1 99 ? 9.305 -6.090 -24.108 1.00 79.44 99 GLY A C 1
ATOM 789 O O . GLY A 1 99 ? 9.601 -4.910 -23.944 1.00 79.44 99 GLY A O 1
ATOM 790 N N . THR A 1 100 ? 8.179 -6.620 -23.628 1.00 81.81 100 THR A N 1
ATOM 791 C CA . THR A 1 100 ? 7.320 -5.937 -22.650 1.00 81.81 100 THR A CA 1
ATOM 792 C C . THR A 1 100 ? 7.435 -6.640 -21.305 1.00 81.81 100 THR A C 1
ATOM 794 O O . THR A 1 100 ? 7.165 -7.836 -21.211 1.00 81.81 100 THR A O 1
ATOM 797 N N . PHE A 1 101 ? 7.782 -5.886 -20.268 1.00 78.81 101 PHE A N 1
ATOM 798 C CA . PHE A 1 101 ? 7.967 -6.367 -18.905 1.00 78.81 101 PHE A CA 1
ATOM 799 C C . PHE A 1 101 ? 7.018 -5.641 -17.963 1.00 78.81 101 PHE A C 1
ATOM 801 O O . PHE A 1 101 ? 6.805 -4.434 -18.083 1.00 78.81 101 PHE A O 1
ATOM 808 N N . LEU A 1 102 ? 6.444 -6.384 -17.024 1.00 80.12 102 LEU A N 1
ATOM 809 C CA . LEU A 1 102 ? 5.590 -5.843 -15.978 1.00 80.12 102 LEU A CA 1
ATOM 810 C C . LEU A 1 102 ? 6.358 -5.902 -14.666 1.00 80.12 102 LEU A C 1
ATOM 812 O O . LEU A 1 102 ? 6.739 -6.979 -14.217 1.00 80.12 102 LEU A O 1
ATOM 816 N N . PHE A 1 103 ? 6.587 -4.738 -14.074 1.00 79.88 103 PHE A N 1
ATOM 817 C CA . PHE A 1 103 ? 7.369 -4.592 -12.863 1.00 79.88 103 PHE A CA 1
ATOM 818 C C . PHE A 1 103 ? 6.476 -4.115 -11.715 1.00 79.88 103 PHE A C 1
ATOM 820 O O . PHE A 1 103 ? 6.096 -2.938 -11.693 1.00 79.88 103 PHE A O 1
ATOM 827 N N . PRO A 1 104 ? 6.090 -4.997 -10.779 1.00 79.75 104 PRO A N 1
ATOM 828 C CA . PRO A 1 104 ? 5.365 -4.588 -9.592 1.00 79.75 104 PRO A CA 1
ATOM 829 C C . PRO A 1 104 ? 6.338 -3.889 -8.652 1.00 79.75 104 PRO A C 1
ATOM 831 O O . PRO A 1 104 ? 7.406 -4.413 -8.336 1.00 79.75 104 PRO A O 1
ATOM 834 N N . VAL A 1 105 ? 5.966 -2.709 -8.176 1.00 82.44 105 VAL A N 1
ATOM 835 C CA . VAL A 1 105 ? 6.626 -2.108 -7.022 1.00 82.44 105 VAL A CA 1
ATOM 836 C C . VAL A 1 105 ? 5.760 -2.313 -5.784 1.00 82.44 105 VAL A C 1
ATOM 838 O O . VAL A 1 105 ? 4.535 -2.397 -5.890 1.00 82.44 105 VAL A O 1
ATOM 841 N N . PRO A 1 106 ? 6.359 -2.387 -4.586 1.00 79.88 106 PRO A N 1
ATOM 842 C CA . PRO A 1 106 ? 5.580 -2.415 -3.360 1.00 79.88 106 PRO A CA 1
ATOM 843 C C . PRO A 1 106 ? 4.644 -1.205 -3.258 1.00 79.88 106 PRO A C 1
ATOM 845 O O . PRO A 1 106 ? 4.998 -0.092 -3.651 1.00 79.88 106 PRO A O 1
ATOM 848 N N . ARG A 1 107 ? 3.461 -1.398 -2.668 1.00 69.94 107 ARG A N 1
ATOM 849 C CA . ARG A 1 107 ? 2.481 -0.318 -2.497 1.00 69.94 107 ARG A CA 1
ATOM 850 C C . ARG A 1 107 ? 3.092 0.881 -1.775 1.00 69.94 107 ARG A C 1
ATOM 852 O O . ARG A 1 107 ? 3.666 0.755 -0.689 1.00 69.94 107 ARG A O 1
ATOM 859 N N . GLY A 1 108 ? 2.930 2.062 -2.368 1.00 70.56 108 GLY A N 1
ATOM 860 C CA . GLY A 1 108 ? 3.490 3.304 -1.832 1.00 70.56 108 GLY A CA 1
ATOM 861 C C . GLY A 1 108 ? 5.008 3.439 -1.993 1.00 70.56 108 GLY A C 1
ATOM 862 O O . GLY A 1 108 ? 5.581 4.350 -1.398 1.00 70.56 108 GLY A O 1
ATOM 863 N N . ALA A 1 109 ? 5.657 2.563 -2.766 1.00 81.12 109 ALA A N 1
ATOM 864 C CA . ALA A 1 109 ? 7.005 2.791 -3.263 1.00 81.12 109 ALA A CA 1
ATOM 865 C C . ALA A 1 109 ? 6.985 3.778 -4.435 1.00 81.12 109 ALA A C 1
ATOM 867 O O . ALA A 1 109 ? 6.000 3.908 -5.167 1.00 81.12 109 ALA A O 1
ATOM 868 N N . HIS A 1 110 ? 8.085 4.497 -4.615 1.00 77.75 110 HIS A N 1
ATOM 869 C CA . HIS A 1 110 ? 8.230 5.508 -5.655 1.00 77.75 110 HIS A CA 1
ATOM 870 C C . HIS A 1 110 ? 9.469 5.213 -6.471 1.00 77.75 110 HIS A C 1
ATOM 872 O O . HIS A 1 110 ? 10.529 4.969 -5.905 1.00 77.75 110 HIS A O 1
ATOM 878 N N . LEU A 1 111 ? 9.332 5.240 -7.793 1.00 83.56 111 LEU A N 1
ATOM 879 C CA . LEU A 1 111 ? 10.407 4.893 -8.704 1.00 83.56 111 LEU A CA 1
ATOM 880 C C . LEU A 1 111 ? 11.445 6.015 -8.794 1.00 83.56 111 LEU A C 1
ATOM 882 O O . LEU A 1 111 ? 11.200 7.021 -9.444 1.00 83.56 111 LEU A O 1
ATOM 886 N N . ASN A 1 112 ? 12.614 5.843 -8.184 1.00 77.00 112 ASN A N 1
ATOM 887 C CA . ASN A 1 112 ? 13.702 6.815 -8.178 1.00 77.00 112 ASN A CA 1
ATOM 888 C C . ASN A 1 112 ? 14.467 6.922 -9.481 1.00 77.00 112 ASN A C 1
ATOM 890 O O . ASN A 1 112 ? 14.821 8.031 -9.873 1.00 77.00 112 ASN A O 1
ATOM 894 N N . LYS A 1 113 ? 14.768 5.779 -10.085 1.00 84.19 113 LYS A N 1
ATOM 895 C CA . LYS A 1 113 ? 15.661 5.684 -11.229 1.00 84.19 113 LYS A CA 1
ATOM 896 C C . LYS A 1 113 ? 15.226 4.533 -12.108 1.00 84.19 113 LYS A C 1
ATOM 898 O O . LYS A 1 113 ? 14.914 3.456 -11.603 1.00 84.19 113 LYS A O 1
ATOM 903 N N . PHE A 1 114 ? 15.282 4.756 -13.410 1.00 89.06 114 PHE A N 1
ATOM 904 C CA . PHE A 1 114 ? 15.225 3.708 -14.410 1.00 89.06 114 PHE A CA 1
ATOM 905 C C . PHE A 1 114 ? 16.376 3.932 -15.385 1.00 89.06 114 PHE A C 1
ATOM 907 O O . PHE A 1 114 ? 16.559 5.041 -15.885 1.00 89.06 114 PHE A O 1
ATOM 914 N N . SER A 1 115 ? 17.184 2.906 -15.614 1.00 91.06 115 SER A N 1
ATOM 915 C CA . SER A 1 115 ? 18.272 2.950 -16.585 1.00 91.06 115 SER A CA 1
ATOM 916 C C . SER A 1 115 ? 18.393 1.629 -17.321 1.00 91.06 115 SER A C 1
ATOM 918 O O . SER A 1 115 ? 18.086 0.569 -16.777 1.00 91.06 115 SER A O 1
ATOM 920 N N . MET A 1 116 ? 18.893 1.699 -18.546 1.00 89.81 116 MET A N 1
ATOM 921 C CA . MET A 1 116 ? 19.165 0.548 -19.394 1.00 89.81 116 MET A CA 1
ATOM 922 C C . MET A 1 116 ? 20.608 0.611 -19.869 1.00 89.81 116 MET A C 1
ATOM 924 O O . MET A 1 116 ? 21.130 1.685 -20.163 1.00 89.81 116 MET A O 1
ATOM 928 N N . GLU A 1 117 ? 21.257 -0.541 -19.958 1.00 88.62 117 GLU A N 1
ATOM 929 C CA . GLU A 1 117 ? 22.578 -0.624 -20.562 1.00 88.62 117 GLU A CA 1
ATOM 930 C C . GLU A 1 117 ? 22.479 -0.535 -22.093 1.00 88.62 117 GLU A C 1
ATOM 932 O O . GLU A 1 117 ? 21.837 -1.365 -22.745 1.00 88.62 117 GLU A O 1
ATOM 937 N N . ILE A 1 118 ? 23.137 0.472 -22.669 1.00 83.31 118 ILE A N 1
ATOM 938 C CA . ILE A 1 118 ? 23.288 0.667 -24.114 1.00 83.31 118 ILE A CA 1
ATOM 939 C C . ILE A 1 118 ? 24.785 0.776 -24.400 1.00 83.31 118 ILE A C 1
ATOM 941 O O . ILE A 1 118 ? 25.484 1.589 -23.795 1.00 83.31 118 ILE A O 1
ATOM 945 N N . ASN A 1 119 ? 25.298 -0.066 -25.300 1.00 80.38 119 ASN A N 1
ATOM 946 C CA . ASN A 1 119 ? 26.718 -0.093 -25.676 1.00 80.38 119 ASN A CA 1
ATOM 947 C C . ASN A 1 119 ? 27.675 -0.197 -24.463 1.00 80.38 119 ASN A C 1
ATOM 949 O O . ASN A 1 119 ? 28.715 0.463 -24.418 1.00 80.38 119 ASN A O 1
ATOM 953 N N . GLY A 1 120 ? 27.306 -0.997 -23.453 1.00 81.75 120 GLY A N 1
ATOM 954 C CA . GLY A 1 120 ? 28.107 -1.207 -22.241 1.00 81.75 120 GLY A CA 1
ATOM 955 C C . GLY A 1 120 ? 28.057 -0.068 -21.218 1.00 81.75 120 GLY A C 1
ATOM 956 O O . GLY A 1 120 ? 28.824 -0.084 -20.256 1.00 81.75 120 GLY A O 1
ATOM 957 N N . LYS A 1 121 ? 27.201 0.945 -21.413 1.00 85.50 121 LYS A N 1
ATOM 958 C CA . LYS A 1 121 ? 27.049 2.081 -20.493 1.00 85.50 121 LYS A CA 1
ATOM 959 C C . LYS A 1 121 ? 25.607 2.197 -19.996 1.00 85.50 121 LYS A C 1
ATOM 961 O O . LYS A 1 121 ? 24.686 2.041 -20.797 1.00 85.50 121 LYS A O 1
ATOM 966 N N . PRO A 1 122 ? 25.385 2.511 -18.708 1.00 87.50 122 PRO A N 1
ATOM 967 C CA . PRO A 1 122 ? 24.047 2.800 -18.213 1.00 87.50 122 PRO A CA 1
ATOM 968 C C . PRO A 1 122 ? 23.566 4.140 -18.780 1.00 87.50 122 PRO A C 1
ATOM 970 O O . PRO A 1 122 ? 24.210 5.170 -18.583 1.00 87.50 122 PRO A O 1
ATOM 973 N N . VAL A 1 123 ? 22.429 4.121 -19.469 1.00 88.81 123 VAL A N 1
ATOM 974 C CA . VAL A 1 123 ? 21.717 5.317 -19.930 1.00 88.81 123 VAL A CA 1
ATOM 975 C C . VAL A 1 123 ? 20.476 5.481 -19.063 1.00 88.81 123 VAL A C 1
ATOM 977 O O . VAL A 1 123 ? 19.664 4.561 -18.950 1.00 88.81 123 VAL A O 1
ATOM 980 N N . GLU A 1 124 ? 20.363 6.624 -18.392 1.00 87.88 124 GLU A N 1
ATOM 981 C CA . GLU A 1 124 ? 19.229 6.935 -17.519 1.00 87.88 124 GLU A CA 1
ATOM 982 C C . GLU A 1 124 ? 18.026 7.427 -18.321 1.00 87.88 124 GLU A C 1
ATOM 984 O O . GLU A 1 124 ? 18.170 8.068 -19.360 1.00 87.88 124 GLU A O 1
ATOM 989 N N . ALA A 1 125 ? 16.832 7.112 -17.829 1.00 86.94 125 ALA A N 1
ATOM 9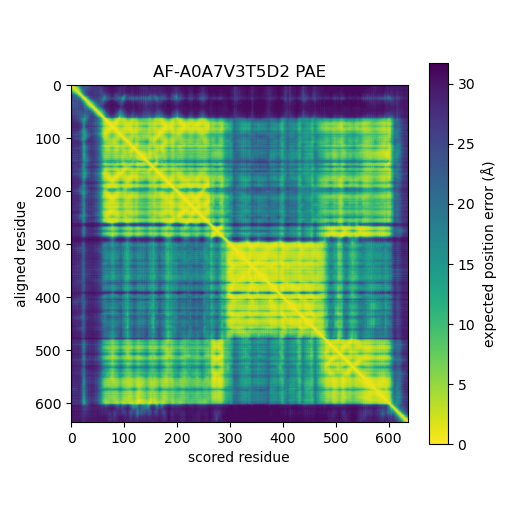90 C CA . ALA A 1 125 ? 15.588 7.546 -18.434 1.00 86.94 125 ALA A CA 1
ATOM 991 C C . ALA A 1 125 ? 15.245 8.986 -18.058 1.00 86.94 125 ALA A C 1
ATOM 993 O O . ALA A 1 125 ? 15.325 9.380 -16.894 1.00 86.94 125 ALA A O 1
ATOM 994 N N . GLU A 1 126 ? 14.758 9.740 -19.035 1.00 85.81 126 GLU A N 1
ATOM 995 C CA . GLU A 1 126 ? 14.206 11.073 -18.836 1.00 85.81 126 GLU A CA 1
ATOM 996 C C . GLU A 1 126 ? 12.698 10.984 -18.595 1.00 85.81 126 GLU A C 1
ATOM 998 O O . GLU A 1 126 ? 11.982 10.272 -19.302 1.00 85.81 126 GLU A O 1
ATOM 1003 N N . LEU A 1 127 ? 12.192 11.699 -17.588 1.00 84.56 127 LEU A N 1
ATOM 1004 C CA . LEU A 1 127 ? 10.757 11.751 -17.314 1.00 84.56 127 LEU A CA 1
ATOM 1005 C C . LEU A 1 127 ? 10.100 12.801 -18.215 1.00 84.56 127 LEU A C 1
ATOM 1007 O O . LEU A 1 127 ? 10.406 13.989 -18.127 1.00 84.56 127 LEU A O 1
ATOM 1011 N N . LEU A 1 128 ? 9.172 12.366 -19.061 1.00 84.12 128 LEU A N 1
ATOM 1012 C CA . LEU A 1 128 ? 8.466 13.203 -20.028 1.00 84.12 128 LEU A CA 1
ATOM 1013 C C . LEU A 1 128 ? 6.949 13.090 -19.838 1.00 84.12 128 LEU A C 1
ATOM 1015 O O . LEU A 1 128 ? 6.455 12.192 -19.156 1.00 84.12 128 LEU A O 1
ATOM 1019 N N . ALA A 1 129 ? 6.191 13.980 -20.483 1.00 85.62 129 ALA A N 1
ATOM 1020 C CA . ALA A 1 129 ? 4.748 13.795 -20.634 1.00 85.62 129 ALA A CA 1
ATOM 1021 C C . ALA A 1 129 ? 4.469 12.472 -21.370 1.00 85.62 129 ALA A C 1
ATOM 1023 O O . ALA A 1 129 ? 5.110 12.196 -22.386 1.00 85.62 129 ALA A O 1
ATOM 1024 N N . ALA A 1 130 ? 3.518 11.674 -20.878 1.00 84.69 130 ALA A N 1
ATOM 1025 C CA . ALA A 1 130 ? 3.291 10.302 -21.341 1.00 84.69 130 ALA A CA 1
ATOM 1026 C C . ALA A 1 130 ? 3.035 10.220 -22.854 1.00 84.69 130 ALA A C 1
ATOM 1028 O O . ALA A 1 130 ? 3.674 9.430 -23.544 1.00 84.69 130 ALA A O 1
ATOM 1029 N N . ASP A 1 131 ? 2.177 11.089 -23.395 1.00 83.81 131 ASP A N 1
ATOM 1030 C CA . ASP A 1 131 ? 1.866 11.089 -24.831 1.00 83.81 131 ASP A CA 1
ATOM 1031 C C . ASP A 1 131 ? 3.072 11.488 -25.691 1.00 83.81 131 ASP A C 1
ATOM 1033 O O . ASP A 1 131 ? 3.307 10.905 -26.750 1.00 83.81 131 ASP A O 1
ATOM 1037 N N . LYS A 1 132 ? 3.895 12.428 -25.205 1.00 85.00 132 LYS A N 1
ATOM 1038 C CA . LYS A 1 132 ? 5.143 12.819 -25.872 1.00 85.00 132 LYS A CA 1
ATOM 1039 C C . LYS A 1 132 ? 6.159 11.676 -25.844 1.00 85.00 132 LYS A C 1
ATOM 1041 O O . LYS A 1 132 ? 6.763 11.385 -26.871 1.00 85.00 132 LYS A O 1
ATOM 1046 N N . ALA A 1 133 ? 6.335 11.025 -24.694 1.00 84.06 133 ALA A N 1
ATOM 1047 C CA . ALA A 1 133 ? 7.238 9.887 -24.537 1.00 84.06 133 ALA A CA 1
ATOM 1048 C C . ALA A 1 133 ? 6.854 8.734 -25.474 1.00 84.06 133 ALA A C 1
ATOM 1050 O O . ALA A 1 133 ? 7.714 8.185 -26.159 1.00 84.06 133 ALA A O 1
ATOM 1051 N N . ARG A 1 134 ? 5.553 8.422 -25.551 1.00 84.00 134 ARG A N 1
ATOM 1052 C CA . ARG A 1 134 ? 5.004 7.387 -26.431 1.00 84.00 134 ARG A CA 1
ATOM 1053 C C . ARG A 1 134 ? 5.216 7.717 -27.905 1.00 84.00 134 ARG A C 1
ATOM 1055 O O . ARG A 1 134 ? 5.707 6.868 -28.640 1.00 84.00 134 ARG A O 1
ATOM 1062 N N . GLY A 1 135 ? 4.935 8.956 -28.313 1.00 82.81 135 GLY A N 1
ATOM 1063 C CA . GLY A 1 135 ? 5.182 9.408 -29.684 1.00 82.81 135 GLY A CA 1
ATOM 1064 C C . GLY A 1 135 ? 6.658 9.303 -30.082 1.00 82.81 135 GLY A C 1
ATOM 1065 O O . GLY A 1 135 ? 6.974 8.736 -31.125 1.00 82.81 135 GLY A O 1
ATOM 1066 N N . ILE A 1 136 ? 7.576 9.768 -29.221 1.00 81.31 136 ILE A N 1
ATOM 1067 C CA . ILE A 1 136 ? 9.023 9.659 -29.473 1.00 81.31 136 ILE A CA 1
ATOM 1068 C C . ILE A 1 136 ? 9.447 8.186 -29.544 1.00 81.31 136 ILE A C 1
ATOM 1070 O O . ILE A 1 136 ? 10.177 7.811 -30.456 1.00 81.31 136 ILE A O 1
ATOM 1074 N N . TYR A 1 137 ? 8.979 7.343 -28.619 1.00 81.69 137 TYR A N 1
ATOM 1075 C CA . TYR A 1 137 ? 9.272 5.910 -28.623 1.00 81.69 137 TYR A CA 1
ATOM 1076 C C . TYR A 1 137 ? 8.853 5.253 -29.945 1.00 81.69 137 TYR A C 1
ATOM 1078 O O . TYR A 1 137 ? 9.673 4.609 -30.597 1.00 81.69 137 TYR A O 1
ATOM 1086 N N . GLU A 1 138 ? 7.606 5.452 -30.376 1.00 82.75 138 GLU A N 1
ATOM 1087 C CA . GLU A 1 138 ? 7.072 4.874 -31.615 1.00 82.75 138 GLU A CA 1
ATOM 1088 C C . GLU A 1 138 ? 7.853 5.339 -32.853 1.00 82.75 138 GLU A C 1
ATOM 1090 O O . GLU A 1 138 ? 8.164 4.532 -33.733 1.00 82.75 138 GLU A O 1
ATOM 1095 N N . ASP A 1 139 ? 8.242 6.614 -32.903 1.00 80.75 139 ASP A N 1
ATOM 1096 C CA . ASP A 1 139 ? 9.060 7.156 -33.989 1.00 80.75 139 ASP A CA 1
ATOM 1097 C C . ASP A 1 139 ? 10.492 6.601 -34.003 1.00 80.75 139 ASP A C 1
ATOM 1099 O O . ASP A 1 139 ? 11.084 6.453 -35.075 1.00 80.75 139 ASP A O 1
ATOM 1103 N N . ILE A 1 140 ? 11.061 6.281 -32.838 1.00 77.75 140 ILE A N 1
ATOM 1104 C CA . ILE A 1 140 ? 12.388 5.665 -32.717 1.00 77.75 140 ILE A CA 1
ATOM 1105 C C . ILE A 1 140 ? 12.336 4.176 -33.089 1.00 77.75 140 ILE A C 1
ATOM 1107 O O . ILE A 1 140 ? 13.215 3.714 -33.820 1.00 77.75 140 ILE A O 1
ATOM 1111 N N . VAL A 1 141 ? 11.298 3.442 -32.669 1.00 74.44 141 VAL A N 1
ATOM 1112 C CA . VAL A 1 141 ? 11.089 2.033 -33.054 1.00 74.44 141 VAL A CA 1
ATOM 1113 C C . VAL A 1 141 ? 10.940 1.902 -34.570 1.00 74.44 141 VAL A C 1
ATOM 1115 O O . VAL A 1 141 ? 11.593 1.058 -35.179 1.00 74.44 141 VAL A O 1
ATOM 1118 N N . ARG A 1 142 ? 10.189 2.806 -35.219 1.00 77.81 142 ARG A N 1
ATOM 1119 C CA . ARG A 1 142 ? 10.105 2.880 -36.694 1.00 77.81 142 ARG A CA 1
ATOM 1120 C C . ARG A 1 142 ? 11.462 3.083 -37.376 1.00 77.81 142 ARG A C 1
ATOM 1122 O O . ARG A 1 142 ? 11.619 2.737 -38.543 1.00 77.81 142 ARG A O 1
ATOM 1129 N N . LYS A 1 143 ? 12.434 3.661 -36.667 1.00 74.56 143 LYS A N 1
ATOM 1130 C CA . LYS A 1 143 ? 13.807 3.903 -37.135 1.00 74.56 143 LYS A CA 1
ATOM 1131 C C . LYS A 1 143 ? 14.797 2.815 -36.692 1.00 74.56 143 LYS A C 1
ATOM 1133 O O . LYS A 1 143 ? 15.993 3.001 -36.908 1.00 74.56 143 LYS A O 1
ATOM 1138 N N . LEU A 1 144 ? 14.319 1.716 -36.095 1.00 65.00 144 LEU A N 1
ATOM 1139 C CA . LEU A 1 144 ? 15.118 0.574 -35.633 1.00 65.00 144 LEU A CA 1
ATOM 1140 C C . LEU A 1 144 ? 16.283 0.956 -34.694 1.00 65.00 144 LEU A C 1
ATOM 1142 O O . LEU A 1 144 ? 17.383 0.428 -34.823 1.00 65.00 144 LEU A O 1
ATOM 1146 N N . ARG A 1 145 ? 16.069 1.914 -33.785 1.00 69.12 145 ARG A N 1
ATOM 1147 C CA . ARG A 1 145 ? 17.049 2.283 -32.739 1.00 69.12 145 ARG A CA 1
ATOM 1148 C C . ARG A 1 145 ? 16.638 1.710 -31.380 1.00 69.12 145 ARG A C 1
ATOM 1150 O O . ARG A 1 145 ? 15.561 1.131 -31.302 1.00 69.12 145 ARG A O 1
ATOM 1157 N N . ASP A 1 146 ? 17.453 1.945 -30.342 1.00 68.62 146 ASP A N 1
ATOM 1158 C CA . ASP A 1 146 ? 17.296 1.430 -28.970 1.00 68.62 146 ASP A CA 1
ATOM 1159 C C . ASP A 1 146 ? 16.535 2.379 -28.007 1.00 68.62 146 ASP A C 1
ATOM 1161 O O . ASP A 1 146 ? 17.183 3.107 -27.246 1.00 68.62 146 ASP A O 1
ATOM 1165 N N . PRO A 1 147 ? 15.184 2.418 -27.974 1.00 80.81 147 PRO A N 1
ATOM 1166 C CA . PRO A 1 147 ? 14.459 3.091 -26.912 1.00 80.81 147 PRO A CA 1
ATOM 1167 C C . PRO A 1 147 ? 13.991 2.124 -25.818 1.00 80.81 147 PRO A C 1
ATOM 1169 O O . PRO A 1 147 ? 13.627 0.969 -26.059 1.00 80.81 147 PRO A O 1
ATOM 1172 N N . ALA A 1 148 ? 13.876 2.649 -24.601 1.00 81.62 148 ALA A N 1
ATOM 1173 C CA . ALA A 1 148 ? 13.069 2.018 -23.563 1.00 81.62 148 ALA A CA 1
ATOM 1174 C C . ALA A 1 148 ? 12.020 2.995 -23.045 1.00 81.62 148 ALA A C 1
ATOM 1176 O O . ALA A 1 148 ? 12.314 4.166 -22.821 1.00 81.62 148 ALA A O 1
ATOM 1177 N N . LEU A 1 149 ? 10.801 2.511 -22.846 1.00 83.94 149 LEU A N 1
ATOM 1178 C CA . LEU A 1 149 ? 9.684 3.298 -22.340 1.00 83.94 149 LEU A CA 1
ATOM 1179 C C . LEU A 1 149 ? 9.122 2.619 -21.097 1.00 83.94 149 LEU A C 1
ATOM 1181 O O . LEU A 1 149 ? 8.750 1.450 -21.153 1.00 83.94 149 LEU A O 1
ATOM 1185 N N . LEU A 1 150 ? 9.048 3.350 -19.990 1.00 85.75 150 LEU A N 1
ATOM 1186 C CA . LEU A 1 150 ? 8.423 2.900 -18.754 1.00 85.75 150 LEU A CA 1
ATOM 1187 C C . LEU A 1 150 ? 7.194 3.762 -18.463 1.00 85.75 150 LEU A C 1
ATOM 1189 O O . LEU A 1 150 ? 7.288 4.976 -18.272 1.00 85.75 150 LEU A O 1
ATOM 1193 N N . GLU A 1 151 ? 6.041 3.103 -18.408 1.00 83.75 151 GLU A N 1
ATOM 1194 C CA . GLU A 1 151 ? 4.726 3.711 -18.216 1.00 83.75 151 GLU A CA 1
ATOM 1195 C C . GLU A 1 151 ? 4.035 3.155 -16.971 1.00 83.75 151 GLU A C 1
ATOM 1197 O O . GLU A 1 151 ? 4.243 2.009 -16.561 1.00 83.75 151 GLU A O 1
ATOM 1202 N N . TYR A 1 152 ? 3.161 3.970 -16.385 1.00 77.81 152 TYR A N 1
ATOM 1203 C CA . TYR A 1 152 ? 2.242 3.516 -15.352 1.00 77.81 152 TYR A CA 1
ATOM 1204 C C . TYR A 1 152 ? 1.203 2.557 -15.948 1.00 77.81 152 TYR A C 1
ATOM 1206 O O . TYR A 1 152 ? 0.524 2.900 -16.914 1.00 77.81 152 TYR A O 1
ATOM 1214 N N . ALA A 1 153 ? 1.052 1.374 -15.352 1.00 74.19 153 ALA A N 1
ATOM 1215 C CA . ALA A 1 153 ? 0.089 0.358 -15.782 1.00 74.19 153 ALA A CA 1
ATOM 1216 C C . ALA A 1 153 ? -1.066 0.151 -14.781 1.00 74.19 153 ALA A C 1
ATOM 1218 O O . ALA A 1 153 ? -1.861 -0.772 -14.946 1.00 74.19 153 ALA A O 1
ATOM 1219 N N . GLY A 1 154 ? -1.184 1.013 -13.761 1.00 65.06 154 GLY A N 1
ATOM 1220 C CA . GLY A 1 154 ? -2.179 0.874 -12.690 1.00 65.06 154 GLY A CA 1
ATOM 1221 C C . GLY A 1 154 ? -1.657 0.107 -11.473 1.00 65.06 154 GLY A C 1
ATOM 1222 O O . GLY A 1 154 ? -0.781 -0.736 -11.603 1.00 65.06 154 GLY A O 1
ATOM 1223 N N . ARG A 1 155 ? -2.217 0.382 -10.284 1.00 62.94 155 ARG A N 1
ATOM 1224 C CA . ARG A 1 155 ? -2.075 -0.444 -9.059 1.00 62.94 155 ARG A CA 1
ATOM 1225 C C . ARG A 1 155 ? -0.632 -0.854 -8.717 1.00 62.94 155 ARG A C 1
ATOM 1227 O O . ARG A 1 155 ? -0.348 -2.034 -8.550 1.00 62.94 155 ARG A O 1
ATOM 1234 N N . ASP A 1 156 ? 0.268 0.128 -8.639 1.00 70.56 156 ASP A N 1
ATOM 1235 C CA . ASP A 1 156 ? 1.688 -0.085 -8.311 1.00 70.56 156 ASP A CA 1
ATOM 1236 C C . ASP A 1 156 ? 2.448 -0.978 -9.327 1.00 70.56 156 ASP A C 1
ATOM 1238 O O . ASP A 1 156 ? 3.513 -1.514 -9.029 1.00 70.56 156 ASP A O 1
ATOM 1242 N N . LEU A 1 157 ? 1.927 -1.116 -10.553 1.00 77.12 157 LEU A N 1
ATOM 1243 C CA . LEU A 1 157 ? 2.555 -1.837 -11.659 1.00 77.12 157 LEU A CA 1
ATOM 1244 C C . LEU A 1 157 ? 3.115 -0.862 -12.700 1.00 77.12 157 LEU A C 1
ATOM 1246 O O . LEU A 1 157 ? 2.424 0.057 -13.154 1.00 77.12 157 LEU A O 1
ATOM 1250 N N . PHE A 1 158 ? 4.346 -1.109 -13.139 1.00 82.75 158 PHE A N 1
ATOM 1251 C CA . PHE A 1 158 ? 4.960 -0.402 -14.259 1.00 82.75 158 PHE A CA 1
ATOM 1252 C C . PHE A 1 158 ? 5.117 -1.320 -15.461 1.00 82.75 158 PHE A C 1
ATOM 1254 O O . PHE A 1 158 ? 5.546 -2.465 -15.333 1.00 82.75 158 PHE A O 1
ATOM 1261 N N . LYS A 1 159 ? 4.789 -0.806 -16.644 1.00 84.06 159 LYS A N 1
ATOM 1262 C CA . LYS A 1 159 ? 5.029 -1.481 -17.917 1.00 84.06 159 LYS A CA 1
ATOM 1263 C C . LYS A 1 159 ? 6.293 -0.909 -18.534 1.00 84.06 159 LYS A C 1
ATOM 1265 O O . LYS A 1 159 ? 6.343 0.280 -18.826 1.00 84.06 159 LYS A O 1
ATOM 1270 N N . VAL A 1 160 ? 7.283 -1.759 -18.762 1.00 85.19 160 VAL A N 1
ATOM 1271 C CA . VAL A 1 160 ? 8.532 -1.412 -19.439 1.00 85.19 160 VAL A CA 1
ATOM 1272 C C . VAL A 1 160 ? 8.526 -2.042 -20.823 1.00 85.19 160 VAL A C 1
ATOM 1274 O O . VAL A 1 160 ? 8.391 -3.255 -20.949 1.00 85.19 160 VAL A O 1
ATOM 1277 N N . ARG A 1 161 ? 8.684 -1.234 -21.866 1.00 84.50 161 ARG A N 1
ATOM 1278 C CA . ARG A 1 161 ? 8.891 -1.686 -23.243 1.00 84.50 161 ARG A CA 1
ATOM 1279 C C . ARG A 1 161 ? 10.334 -1.436 -23.624 1.00 84.50 161 ARG A C 1
ATOM 1281 O O . ARG A 1 161 ? 10.808 -0.310 -23.501 1.00 84.50 161 ARG A O 1
ATOM 1288 N N . ILE A 1 162 ? 11.021 -2.471 -24.082 1.00 84.44 162 ILE A N 1
ATOM 1289 C CA . ILE A 1 162 ? 12.420 -2.414 -24.493 1.00 84.44 162 ILE A CA 1
ATOM 1290 C C . ILE A 1 162 ? 12.500 -2.885 -25.931 1.00 84.44 162 ILE A C 1
ATOM 1292 O O . ILE A 1 162 ? 12.112 -4.010 -26.249 1.00 84.44 162 ILE A O 1
ATOM 1296 N N . PHE A 1 163 ? 13.034 -2.027 -26.784 1.00 79.38 163 PHE A N 1
ATOM 1297 C CA . PHE A 1 163 ? 13.346 -2.362 -28.159 1.00 79.38 163 PHE A CA 1
ATOM 1298 C C . PHE A 1 163 ? 14.720 -1.784 -28.510 1.00 79.38 163 PHE A C 1
ATOM 1300 O O . PHE A 1 163 ? 15.064 -0.728 -27.987 1.00 79.38 163 PHE A O 1
ATOM 1307 N N . PRO A 1 164 ? 15.501 -2.436 -29.377 1.00 82.31 164 PRO A N 1
ATOM 1308 C CA . PRO A 1 164 ? 15.448 -3.837 -29.745 1.00 82.31 164 PRO A CA 1
ATOM 1309 C C . PRO A 1 164 ? 16.173 -4.719 -28.718 1.00 82.31 164 PRO A C 1
ATOM 1311 O O . PRO A 1 164 ? 17.067 -4.285 -27.988 1.00 82.31 164 PRO A O 1
ATOM 1314 N N . ILE A 1 165 ? 15.829 -6.004 -28.701 1.00 86.06 165 ILE A N 1
ATOM 1315 C CA . ILE A 1 165 ? 16.637 -7.053 -28.077 1.00 86.06 165 ILE A CA 1
ATOM 1316 C C . ILE A 1 165 ? 17.160 -7.949 -29.199 1.00 86.06 165 ILE A C 1
ATOM 1318 O O . ILE A 1 165 ? 16.421 -8.765 -29.754 1.00 86.06 165 ILE A O 1
ATOM 1322 N N . GLU A 1 166 ? 18.430 -7.761 -29.557 1.00 89.88 166 GLU A N 1
ATOM 1323 C CA . GLU A 1 166 ? 19.078 -8.461 -30.671 1.00 89.88 166 GLU A CA 1
ATOM 1324 C C . GLU A 1 166 ? 19.071 -9.996 -30.505 1.00 89.88 166 GLU A C 1
ATOM 1326 O O . GLU A 1 166 ? 18.994 -10.497 -29.375 1.00 89.88 166 GLU A O 1
ATOM 1331 N N . PRO A 1 167 ? 19.148 -10.767 -31.609 1.00 90.62 167 PRO A N 1
ATOM 1332 C CA . PRO A 1 167 ? 19.266 -12.222 -31.559 1.00 90.62 167 PRO A CA 1
ATOM 1333 C C . PRO A 1 167 ? 20.411 -12.669 -30.655 1.00 90.62 167 PRO A C 1
ATOM 1335 O O . PRO A 1 167 ? 21.538 -12.196 -30.800 1.00 90.62 167 PRO A O 1
ATOM 1338 N N . HIS A 1 168 ? 20.146 -13.598 -29.737 1.00 91.19 168 HIS A N 1
ATOM 1339 C CA . HIS A 1 168 ? 21.157 -14.132 -28.815 1.00 91.19 168 HIS A CA 1
ATOM 1340 C C . HIS A 1 168 ? 21.896 -13.063 -27.993 1.00 91.19 168 HIS A C 1
ATOM 1342 O O . HIS A 1 168 ? 22.981 -13.322 -27.466 1.00 91.19 168 HIS A O 1
ATOM 1348 N N . ALA A 1 169 ? 21.306 -11.875 -27.854 1.00 90.56 169 ALA A N 1
ATOM 1349 C CA . ALA A 1 169 ? 21.859 -10.784 -27.077 1.00 90.56 169 ALA A CA 1
ATOM 1350 C C . ALA A 1 169 ? 21.189 -10.673 -25.710 1.00 90.56 169 ALA A C 1
ATOM 1352 O O . ALA A 1 169 ? 20.177 -11.317 -25.409 1.00 90.56 169 ALA A O 1
ATOM 1353 N N . ARG A 1 170 ? 21.798 -9.836 -24.872 1.00 90.38 170 ARG A N 1
ATOM 1354 C CA . ARG A 1 170 ? 21.336 -9.549 -23.521 1.00 90.38 170 ARG A CA 1
ATOM 1355 C C . ARG A 1 170 ? 21.000 -8.077 -23.388 1.00 90.38 170 ARG A C 1
ATOM 1357 O O . ARG A 1 170 ? 21.663 -7.235 -23.991 1.00 90.38 170 ARG A O 1
ATOM 1364 N N . LYS A 1 171 ? 19.998 -7.773 -22.574 1.00 88.94 171 LYS A N 1
ATOM 1365 C CA . LYS A 1 171 ? 19.680 -6.404 -22.169 1.00 88.94 171 LYS A CA 1
ATOM 1366 C C . LYS A 1 171 ? 19.573 -6.349 -20.661 1.00 88.94 171 LYS A C 1
ATOM 1368 O O . LYS A 1 171 ? 18.900 -7.176 -20.052 1.00 88.94 171 LYS A O 1
ATOM 1373 N N . ARG A 1 172 ? 20.248 -5.366 -20.079 1.00 91.50 172 ARG A N 1
ATOM 1374 C CA . ARG A 1 172 ? 20.273 -5.141 -18.644 1.00 91.50 172 ARG A CA 1
ATOM 1375 C C . ARG A 1 172 ? 19.520 -3.873 -18.310 1.00 91.50 172 ARG A C 1
ATOM 1377 O O . ARG A 1 172 ? 19.755 -2.831 -18.923 1.00 91.50 172 ARG A O 1
ATOM 1384 N N . ILE A 1 173 ? 18.645 -3.978 -17.324 1.00 90.62 173 ILE A N 1
ATOM 1385 C CA . ILE A 1 173 ? 17.938 -2.840 -16.757 1.00 90.62 173 ILE A CA 1
ATOM 1386 C C . ILE A 1 173 ? 18.269 -2.700 -15.283 1.00 90.62 173 ILE A C 1
ATOM 1388 O O . ILE A 1 173 ? 18.538 -3.677 -14.583 1.00 90.62 173 ILE A O 1
ATOM 1392 N N . THR A 1 174 ? 18.203 -1.467 -14.809 1.00 92.44 174 THR A N 1
ATOM 1393 C CA . THR A 1 174 ? 18.301 -1.143 -13.396 1.00 92.44 174 THR A CA 1
ATOM 1394 C C . THR A 1 174 ? 17.146 -0.238 -13.026 1.00 92.44 174 THR A C 1
ATOM 1396 O O . THR A 1 174 ? 16.905 0.792 -13.658 1.00 92.44 174 THR A O 1
ATOM 1399 N N . LEU A 1 175 ? 16.447 -0.631 -11.975 1.00 89.88 175 LEU A N 1
ATOM 1400 C CA . LEU A 1 175 ? 15.371 0.114 -11.362 1.00 89.88 175 LEU A CA 1
ATOM 1401 C C . LEU A 1 175 ? 15.781 0.447 -9.932 1.00 89.88 175 LEU A C 1
ATOM 1403 O O . LEU A 1 175 ? 16.292 -0.421 -9.236 1.00 89.88 175 LEU A O 1
ATOM 1407 N N . ALA A 1 176 ? 15.539 1.660 -9.457 1.00 91.00 176 ALA A N 1
ATOM 1408 C CA . ALA A 1 176 ? 15.671 1.962 -8.036 1.00 91.00 176 ALA A CA 1
ATOM 1409 C C . ALA A 1 176 ? 14.401 2.617 -7.531 1.00 91.00 176 ALA A C 1
ATOM 1411 O O . ALA A 1 176 ? 13.909 3.528 -8.184 1.00 91.00 176 ALA A O 1
ATOM 1412 N N . TYR A 1 177 ? 13.891 2.201 -6.379 1.00 89.38 177 TYR A N 1
ATOM 1413 C CA . TYR A 1 177 ? 12.723 2.796 -5.742 1.00 89.38 177 TYR A CA 1
ATOM 1414 C C . TYR A 1 177 ? 12.946 3.027 -4.251 1.00 89.38 177 TYR A C 1
ATOM 1416 O O . TYR A 1 177 ? 13.769 2.378 -3.609 1.00 89.38 177 TYR A O 1
ATOM 1424 N N . THR A 1 178 ? 12.193 3.965 -3.690 1.00 88.62 178 THR A N 1
ATOM 1425 C CA . THR A 1 178 ? 12.177 4.274 -2.260 1.00 88.62 178 THR A CA 1
ATOM 1426 C C . THR A 1 178 ? 10.782 4.052 -1.710 1.00 88.62 178 THR A C 1
ATOM 1428 O O . THR A 1 178 ? 9.796 4.422 -2.343 1.00 88.62 178 THR A O 1
ATOM 1431 N N . GLN A 1 179 ? 10.696 3.464 -0.525 1.00 88.00 179 GLN A N 1
ATOM 1432 C CA . GLN A 1 179 ? 9.445 3.155 0.149 1.00 88.00 179 GLN A CA 1
ATOM 1433 C C . GLN A 1 179 ? 9.540 3.524 1.629 1.00 88.00 179 GLN A C 1
ATOM 1435 O O . GLN A 1 179 ? 10.556 3.271 2.274 1.00 88.00 179 GLN A O 1
ATOM 1440 N N . LEU A 1 180 ? 8.458 4.072 2.183 1.00 86.75 180 LEU A N 1
ATOM 1441 C CA . LEU A 1 180 ? 8.275 4.126 3.631 1.00 86.75 180 LEU A CA 1
ATOM 1442 C C . LEU A 1 180 ? 7.567 2.848 4.102 1.00 86.75 180 LEU A C 1
ATOM 1444 O O . LEU A 1 180 ? 6.382 2.649 3.830 1.00 86.75 180 LEU A O 1
ATOM 1448 N N . LEU A 1 181 ? 8.298 1.995 4.810 1.00 87.75 181 LEU A N 1
ATOM 1449 C CA . LEU A 1 181 ? 7.815 0.763 5.417 1.00 87.75 181 LEU A CA 1
ATOM 1450 C C . LEU A 1 181 ? 6.934 1.088 6.620 1.00 87.75 181 LEU A C 1
ATOM 1452 O O . LEU A 1 181 ? 7.347 1.796 7.536 1.00 87.75 181 LEU A O 1
ATOM 1456 N N . LYS A 1 182 ? 5.714 0.561 6.644 1.00 78.06 182 LYS A N 1
ATOM 1457 C CA . LYS A 1 182 ? 4.804 0.755 7.776 1.00 78.06 182 LYS A CA 1
ATOM 1458 C C . LYS A 1 182 ? 5.109 -0.251 8.882 1.00 78.06 182 LYS A C 1
ATOM 1460 O O . LYS A 1 182 ? 5.401 -1.410 8.596 1.00 78.06 182 LYS A O 1
ATOM 1465 N N . ALA A 1 183 ? 5.013 0.201 10.129 1.00 78.44 183 ALA A N 1
ATOM 1466 C CA . ALA A 1 183 ? 4.998 -0.682 11.286 1.00 78.44 183 ALA A CA 1
ATOM 1467 C C . ALA A 1 183 ? 3.557 -1.114 11.590 1.00 78.44 183 ALA A C 1
ATOM 1469 O O . ALA A 1 183 ? 2.648 -0.281 11.574 1.00 78.44 183 ALA A O 1
ATOM 1470 N N . ASP A 1 184 ? 3.372 -2.394 11.899 1.00 71.38 184 ASP A N 1
ATOM 1471 C CA . ASP A 1 184 ? 2.127 -2.973 12.402 1.00 71.38 184 ASP A CA 1
ATOM 1472 C C . ASP A 1 184 ? 2.437 -3.755 13.683 1.00 71.38 184 ASP A C 1
ATOM 1474 O O . ASP A 1 184 ? 3.288 -4.643 13.689 1.00 71.38 184 ASP A O 1
ATOM 1478 N N . ALA A 1 185 ? 1.831 -3.356 14.799 1.00 66.88 185 ALA A N 1
ATOM 1479 C CA . ALA A 1 185 ? 2.123 -3.864 16.141 1.00 66.88 185 ALA A CA 1
ATOM 1480 C C . ALA A 1 185 ? 3.633 -3.870 16.488 1.00 66.88 185 ALA A C 1
ATOM 1482 O O . ALA A 1 185 ? 4.133 -4.769 17.162 1.00 66.88 185 ALA A O 1
ATOM 1483 N N . GLY A 1 186 ? 4.377 -2.863 16.010 1.00 72.62 186 GLY A N 1
ATOM 1484 C CA . GLY A 1 186 ? 5.828 -2.740 16.213 1.00 72.62 186 GLY A CA 1
ATOM 1485 C C . GLY A 1 186 ? 6.688 -3.635 15.309 1.00 72.62 186 GLY A C 1
ATOM 1486 O O . GLY A 1 186 ? 7.917 -3.584 15.393 1.00 72.62 186 GLY A O 1
ATOM 1487 N N . LEU A 1 187 ? 6.065 -4.425 14.433 1.00 77.69 187 LEU A N 1
ATOM 1488 C CA . LEU A 1 187 ? 6.728 -5.224 13.413 1.00 77.69 187 LEU A CA 1
ATOM 1489 C C . LEU A 1 187 ? 6.723 -4.462 12.085 1.00 77.69 187 LEU A C 1
ATOM 1491 O O . LEU A 1 187 ? 5.676 -4.043 11.598 1.00 77.69 187 LEU A O 1
ATOM 1495 N N . VAL A 1 188 ? 7.894 -4.274 11.491 1.00 87.06 188 VAL A N 1
ATOM 1496 C CA . VAL A 1 188 ? 8.041 -3.639 10.182 1.00 87.06 188 VAL A CA 1
ATOM 1497 C C . VAL A 1 188 ? 8.287 -4.714 9.136 1.00 87.06 188 VAL A C 1
ATOM 1499 O O . VAL A 1 188 ? 9.109 -5.609 9.340 1.00 87.06 188 VAL A O 1
ATOM 1502 N N . GLN A 1 189 ? 7.579 -4.611 8.013 1.00 87.94 189 GLN A N 1
ATOM 1503 C CA . GLN A 1 189 ? 7.703 -5.532 6.892 1.00 87.94 189 GLN A CA 1
ATOM 1504 C C . GLN A 1 189 ? 8.370 -4.848 5.697 1.00 87.94 189 GLN A C 1
ATOM 1506 O O . GLN A 1 189 ? 7.931 -3.793 5.243 1.00 87.94 189 GLN A O 1
ATOM 1511 N N . PHE A 1 190 ? 9.394 -5.498 5.158 1.00 93.12 190 PHE A N 1
ATOM 1512 C CA . PHE A 1 190 ? 9.957 -5.236 3.842 1.00 93.12 190 PHE A CA 1
ATOM 1513 C C . PHE A 1 190 ? 9.552 -6.366 2.891 1.00 93.12 190 PHE A C 1
ATOM 1515 O O . PHE A 1 190 ? 9.602 -7.539 3.266 1.00 93.12 190 PHE A O 1
ATOM 1522 N N . VAL A 1 191 ? 9.154 -6.012 1.669 1.00 90.50 191 VAL A N 1
ATOM 1523 C CA . VAL A 1 191 ? 8.793 -6.972 0.619 1.00 90.50 191 VAL A CA 1
ATOM 1524 C C . VAL A 1 191 ? 9.641 -6.693 -0.612 1.00 90.50 191 VAL A C 1
ATOM 1526 O O . VAL A 1 191 ? 9.636 -5.574 -1.128 1.00 90.50 191 VAL A O 1
ATOM 1529 N N . LEU A 1 192 ? 10.349 -7.717 -1.083 1.00 91.44 192 LEU A N 1
ATOM 1530 C CA . LEU A 1 192 ? 10.987 -7.735 -2.392 1.00 91.44 192 LEU A CA 1
ATOM 1531 C C . LEU A 1 192 ? 10.094 -8.537 -3.351 1.00 91.44 192 LEU A C 1
ATOM 1533 O O . LEU A 1 192 ? 9.964 -9.751 -3.159 1.00 91.44 192 LEU A O 1
ATOM 1537 N N . PRO A 1 193 ? 9.491 -7.892 -4.367 1.00 87.31 193 PRO A N 1
ATOM 1538 C CA . PRO A 1 193 ? 8.685 -8.590 -5.358 1.00 87.31 193 PRO A CA 1
ATOM 1539 C C . PRO A 1 193 ? 9.546 -9.566 -6.170 1.00 87.31 193 PRO A C 1
ATOM 1541 O O . PRO A 1 193 ? 10.486 -9.152 -6.846 1.00 87.31 193 PRO A O 1
ATOM 1544 N N . LEU A 1 194 ? 9.230 -10.857 -6.089 1.00 84.94 194 LEU A N 1
ATOM 1545 C CA . LEU A 1 194 ? 9.876 -11.941 -6.843 1.00 84.94 194 LEU A CA 1
ATOM 1546 C C . LEU A 1 194 ? 8.848 -12.840 -7.546 1.00 84.94 194 LEU A C 1
ATOM 1548 O O . LEU A 1 194 ? 9.180 -13.516 -8.514 1.00 84.94 194 LEU A O 1
ATOM 1552 N N . ASN A 1 195 ? 7.584 -12.818 -7.117 1.00 74.06 195 ASN A N 1
ATOM 1553 C CA . ASN A 1 195 ? 6.518 -13.693 -7.603 1.00 74.06 195 ASN A CA 1
ATOM 1554 C C . ASN A 1 195 ? 6.204 -13.511 -9.101 1.00 74.06 195 ASN A C 1
ATOM 1556 O O . ASN A 1 195 ? 5.686 -14.419 -9.747 1.00 74.06 195 ASN A O 1
ATOM 1560 N N . THR A 1 196 ? 6.533 -12.367 -9.708 1.00 68.12 196 THR A N 1
ATOM 1561 C CA . THR A 1 196 ? 6.384 -12.188 -11.165 1.00 68.12 196 THR A CA 1
ATOM 1562 C C . THR A 1 196 ? 7.228 -13.155 -11.980 1.00 68.12 196 THR A C 1
ATOM 1564 O O . THR A 1 196 ? 6.861 -13.488 -13.106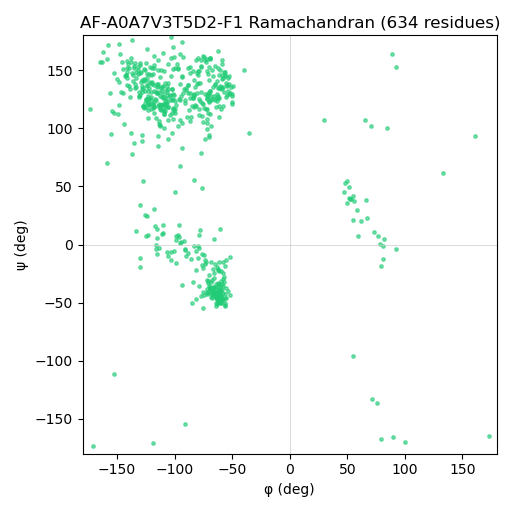 1.00 68.12 196 THR A O 1
ATOM 1567 N N . GLU A 1 197 ? 8.294 -13.688 -11.390 1.00 72.12 197 GLU A N 1
ATOM 1568 C CA . GLU A 1 197 ? 9.199 -14.634 -12.032 1.00 72.12 197 GLU A CA 1
ATOM 1569 C C . GLU A 1 197 ? 8.622 -16.056 -12.132 1.00 72.12 197 GLU A C 1
ATOM 1571 O O . GLU A 1 197 ? 9.142 -16.890 -12.876 1.00 72.12 197 GLU A O 1
ATOM 1576 N N . LYS A 1 198 ? 7.469 -16.346 -11.511 1.00 61.31 198 LYS A N 1
ATOM 1577 C CA . LYS A 1 198 ? 6.747 -17.611 -11.749 1.00 61.31 198 LYS A CA 1
ATOM 1578 C C . LYS A 1 198 ? 6.275 -17.754 -13.194 1.00 61.31 198 LYS A C 1
ATOM 1580 O O . LYS A 1 198 ? 5.979 -18.855 -13.662 1.00 61.31 198 LYS A O 1
ATOM 1585 N N . PHE A 1 199 ? 6.198 -16.642 -13.914 1.00 64.06 199 PHE A N 1
ATOM 1586 C CA . PHE A 1 199 ? 5.861 -16.620 -15.328 1.00 64.06 199 PHE A CA 1
ATOM 1587 C C . PHE A 1 199 ? 7.092 -16.704 -16.234 1.00 64.06 199 PHE A C 1
ATOM 1589 O O . PHE A 1 199 ? 6.933 -16.833 -17.448 1.00 64.06 199 PHE A O 1
ATOM 1596 N N . SER A 1 200 ? 8.299 -16.709 -15.662 1.00 70.38 200 SER A N 1
ATOM 1597 C CA . SER A 1 200 ? 9.537 -16.866 -16.414 1.00 70.38 200 SER A CA 1
ATOM 1598 C C . SER A 1 200 ? 9.604 -18.250 -17.053 1.00 70.38 200 SER A C 1
ATOM 1600 O O . SER A 1 200 ? 9.217 -19.282 -16.483 1.00 70.38 200 SER A O 1
ATOM 1602 N N . ALA A 1 201 ? 10.050 -18.250 -18.305 1.00 76.00 201 ALA A N 1
ATOM 1603 C CA . ALA A 1 201 ? 10.044 -19.423 -19.166 1.00 76.00 201 ALA A CA 1
ATOM 1604 C C . ALA A 1 201 ? 11.060 -20.481 -18.749 1.00 76.00 201 ALA A C 1
ATOM 1606 O O . ALA A 1 201 ? 10.836 -21.677 -18.928 1.00 76.00 201 ALA A O 1
ATOM 1607 N N . LYS A 1 202 ? 12.169 -20.021 -18.173 1.00 84.75 202 LYS A N 1
ATOM 1608 C CA . LYS A 1 202 ? 13.200 -20.840 -17.553 1.00 84.75 202 LYS A CA 1
ATOM 1609 C C . LYS A 1 202 ? 13.419 -20.376 -16.114 1.00 84.75 202 LYS A C 1
ATOM 1611 O O . LYS A 1 202 ? 13.114 -19.220 -15.813 1.00 84.75 202 LYS A O 1
ATOM 1616 N N . PRO A 1 203 ? 13.936 -21.257 -15.241 1.00 86.38 203 PRO A N 1
ATOM 1617 C CA . PRO A 1 203 ? 14.456 -20.842 -13.948 1.00 86.38 203 PRO A CA 1
ATOM 1618 C C . PRO A 1 203 ? 15.501 -19.735 -14.110 1.00 86.38 203 PRO A C 1
ATOM 1620 O O . PRO A 1 203 ? 16.282 -19.736 -15.066 1.00 86.38 203 PRO A O 1
ATOM 1623 N N . LEU A 1 204 ? 15.503 -18.801 -13.169 1.00 88.25 204 LEU A N 1
ATOM 1624 C CA . LEU A 1 204 ? 16.497 -17.748 -13.079 1.00 88.25 204 LEU A CA 1
ATOM 1625 C C . LEU A 1 204 ? 17.809 -18.382 -12.630 1.00 88.25 204 LEU A C 1
ATOM 1627 O O . LEU A 1 204 ? 17.846 -19.098 -11.629 1.00 88.25 204 LEU A O 1
ATOM 1631 N N . ARG A 1 205 ? 18.898 -18.086 -13.344 1.00 90.81 205 ARG A N 1
ATOM 1632 C CA . ARG A 1 205 ? 20.221 -18.640 -13.027 1.00 90.81 205 ARG A CA 1
ATOM 1633 C C . ARG A 1 205 ? 20.725 -18.151 -11.682 1.00 90.81 205 ARG A C 1
ATOM 1635 O O . ARG A 1 205 ? 21.365 -18.911 -10.967 1.00 90.81 205 ARG A O 1
ATOM 1642 N N . ASN A 1 206 ? 20.456 -16.888 -11.358 1.00 92.44 206 ASN A N 1
ATOM 1643 C CA . ASN A 1 206 ? 20.856 -16.294 -10.093 1.00 92.44 206 ASN A CA 1
ATOM 1644 C C . ASN A 1 206 ? 19.811 -15.296 -9.588 1.00 92.44 206 ASN A C 1
ATOM 1646 O O . ASN A 1 206 ? 19.412 -14.380 -10.308 1.00 92.44 206 ASN A O 1
ATOM 1650 N N . VAL A 1 207 ? 19.420 -15.443 -8.330 1.00 94.38 207 VAL A N 1
ATOM 1651 C CA . VAL A 1 207 ? 18.645 -14.452 -7.588 1.00 94.38 207 VAL A CA 1
ATOM 1652 C C . VAL A 1 207 ? 19.445 -14.096 -6.354 1.00 94.38 207 VAL A C 1
ATOM 1654 O O . VAL A 1 207 ? 19.800 -14.987 -5.586 1.00 94.38 207 VAL A O 1
ATOM 1657 N N . SER A 1 208 ? 19.727 -12.813 -6.149 1.00 96.62 208 SER A N 1
ATOM 1658 C CA . SER A 1 208 ? 20.404 -12.363 -4.938 1.00 96.62 208 SER A CA 1
ATOM 1659 C C . SER A 1 208 ? 19.778 -11.113 -4.342 1.00 96.62 208 SER A C 1
ATOM 1661 O O . SER A 1 208 ? 19.291 -10.234 -5.051 1.00 96.62 208 SER A O 1
ATOM 1663 N N . LEU A 1 209 ? 19.801 -11.038 -3.015 1.00 97.44 209 LEU A N 1
ATOM 1664 C CA . LEU A 1 209 ? 19.448 -9.857 -2.242 1.00 97.44 209 LEU A CA 1
ATOM 1665 C C . LEU A 1 209 ? 20.545 -9.595 -1.215 1.00 97.44 209 LEU A C 1
ATOM 1667 O O . LEU A 1 209 ? 20.857 -10.458 -0.392 1.00 97.44 209 LEU A O 1
ATOM 1671 N N . LYS A 1 210 ? 21.059 -8.367 -1.213 1.00 98.38 210 LYS A N 1
ATOM 1672 C CA . LYS A 1 210 ? 21.808 -7.808 -0.093 1.00 98.38 210 LYS A CA 1
ATOM 1673 C C . LYS A 1 210 ? 21.003 -6.669 0.516 1.00 98.38 210 LYS A C 1
ATOM 1675 O O . LYS A 1 210 ? 20.730 -5.674 -0.147 1.00 98.38 210 LYS A O 1
ATOM 1680 N N . LEU A 1 211 ? 20.651 -6.795 1.790 1.00 98.38 211 LEU A N 1
ATOM 1681 C CA . LEU A 1 211 ? 19.913 -5.778 2.529 1.00 98.38 211 LEU A CA 1
ATOM 1682 C C . LEU A 1 211 ? 20.716 -5.312 3.741 1.00 98.38 211 LEU A C 1
ATOM 1684 O O . LEU A 1 211 ? 21.132 -6.121 4.565 1.00 98.38 211 LEU A O 1
ATOM 1688 N N . GLU A 1 212 ? 20.911 -4.004 3.869 1.00 98.31 212 GLU A N 1
ATOM 1689 C CA . GLU A 1 212 ? 21.496 -3.380 5.057 1.00 98.31 212 GLU A CA 1
ATOM 1690 C C . GLU A 1 212 ? 20.404 -2.636 5.828 1.00 98.31 212 GLU A C 1
ATOM 1692 O O . GLU A 1 212 ? 19.746 -1.760 5.279 1.00 98.31 212 GLU A O 1
ATOM 1697 N N . LEU A 1 213 ? 20.201 -2.993 7.093 1.00 97.25 213 LEU A N 1
ATOM 1698 C CA . LEU A 1 213 ? 19.205 -2.419 7.991 1.00 97.25 213 LEU A CA 1
ATOM 1699 C C . LEU A 1 213 ? 19.909 -1.656 9.110 1.00 97.25 213 LEU A C 1
ATOM 1701 O O . LEU A 1 213 ? 20.751 -2.225 9.804 1.00 97.25 213 LEU A O 1
ATOM 1705 N N . THR A 1 214 ? 19.523 -0.401 9.314 1.00 94.88 214 THR A N 1
ATOM 1706 C CA . THR A 1 214 ? 19.997 0.462 10.399 1.00 94.88 214 THR A CA 1
ATOM 1707 C C . THR A 1 214 ? 18.813 1.116 11.098 1.00 94.88 214 THR A C 1
ATOM 1709 O O . THR A 1 214 ? 17.941 1.686 10.442 1.00 94.88 214 THR A O 1
ATOM 1712 N N . THR A 1 215 ? 18.793 1.050 12.426 1.00 89.62 215 THR A N 1
ATOM 1713 C CA . THR A 1 215 ? 17.747 1.627 13.279 1.00 89.62 215 THR A CA 1
ATOM 1714 C C . THR A 1 215 ? 18.345 2.466 14.409 1.00 89.62 215 THR A C 1
ATOM 1716 O O . THR A 1 215 ? 19.476 2.244 14.832 1.00 89.62 215 THR A O 1
ATOM 1719 N N . ARG A 1 216 ? 17.584 3.421 14.948 1.00 83.88 216 ARG A N 1
ATOM 1720 C CA . ARG A 1 216 ? 17.986 4.261 16.088 1.00 83.88 216 ARG A CA 1
ATOM 1721 C C . ARG A 1 216 ? 18.011 3.467 17.386 1.00 83.88 216 ARG A C 1
ATOM 1723 O O . ARG A 1 216 ? 18.818 3.758 18.263 1.00 83.88 216 ARG A O 1
ATOM 1730 N N . ARG A 1 217 ? 17.113 2.488 17.523 1.00 84.25 217 ARG A N 1
ATOM 1731 C CA . ARG A 1 217 ? 17.052 1.579 18.674 1.00 84.25 217 ARG A CA 1
ATOM 1732 C C . ARG A 1 217 ? 17.569 0.194 18.303 1.00 84.25 217 ARG A C 1
ATOM 1734 O O . ARG A 1 217 ? 17.509 -0.166 17.124 1.00 84.25 217 ARG A O 1
ATOM 1741 N N . PRO A 1 218 ? 18.053 -0.592 19.277 1.00 91.19 218 PRO A N 1
ATOM 1742 C CA . PRO A 1 218 ? 18.487 -1.955 19.015 1.00 91.19 218 PRO A CA 1
ATOM 1743 C C . PRO A 1 218 ? 17.387 -2.810 18.373 1.00 91.19 218 PRO A C 1
ATOM 1745 O O . PRO A 1 218 ? 16.199 -2.669 18.669 1.00 91.19 218 PRO A O 1
ATOM 1748 N N . LEU A 1 219 ? 17.792 -3.708 17.482 1.00 91.69 219 LEU A N 1
ATOM 1749 C CA . LEU A 1 219 ? 16.934 -4.659 16.790 1.00 91.69 219 LEU A CA 1
ATOM 1750 C C . LEU A 1 219 ? 16.601 -5.834 17.716 1.00 91.69 219 LEU A C 1
ATOM 1752 O O . LEU A 1 219 ? 17.473 -6.631 18.068 1.00 91.69 219 LEU A O 1
ATOM 1756 N N . LYS A 1 220 ? 15.315 -5.998 18.041 1.00 87.75 220 LYS A N 1
ATOM 1757 C CA . LYS A 1 220 ? 14.794 -7.131 18.820 1.00 87.75 220 LYS A CA 1
ATOM 1758 C C . LYS A 1 220 ? 14.745 -8.388 17.953 1.00 87.75 220 LYS A C 1
ATOM 1760 O O . LYS A 1 220 ? 15.356 -9.408 18.273 1.00 87.75 220 LYS A O 1
ATOM 1765 N N . SER A 1 221 ? 14.075 -8.311 16.804 1.00 87.56 221 SER A N 1
ATOM 1766 C CA . SER A 1 221 ? 13.949 -9.431 15.866 1.00 87.56 221 SER A CA 1
ATOM 1767 C C . SER A 1 221 ? 14.232 -9.001 14.431 1.00 87.56 221 SER A C 1
ATOM 1769 O O . SER A 1 221 ? 13.983 -7.858 14.064 1.00 87.56 221 SER A O 1
ATOM 1771 N N . VAL A 1 222 ? 14.780 -9.923 13.638 1.00 93.00 222 VAL A N 1
ATOM 1772 C CA . VAL A 1 222 ? 14.965 -9.819 12.185 1.00 93.00 222 VAL A CA 1
ATOM 1773 C C . VAL A 1 222 ? 14.851 -11.244 11.656 1.00 93.00 222 VAL A C 1
ATOM 1775 O O . VAL A 1 222 ? 15.610 -12.098 12.118 1.00 93.00 222 VAL A O 1
ATOM 1778 N N . TYR A 1 223 ? 13.900 -11.521 10.768 1.00 85.19 223 TYR A N 1
ATOM 1779 C CA . TYR A 1 223 ? 13.675 -12.858 10.209 1.00 85.19 223 TYR A CA 1
ATOM 1780 C C . TYR A 1 223 ? 12.903 -12.801 8.884 1.00 85.19 223 TYR A C 1
ATOM 1782 O O . TYR A 1 223 ? 12.222 -11.820 8.593 1.00 85.19 223 TYR A O 1
ATOM 1790 N N . SER A 1 224 ? 12.991 -13.868 8.086 1.00 86.69 224 SER A N 1
ATOM 1791 C CA . SER A 1 224 ? 12.161 -14.064 6.892 1.00 86.69 224 SER A CA 1
ATOM 1792 C C . SER A 1 224 ? 11.395 -15.385 7.015 1.00 86.69 224 SER A C 1
ATOM 1794 O O . SER A 1 224 ? 12.035 -16.427 7.148 1.00 86.69 224 SER A O 1
ATOM 1796 N N . PRO A 1 225 ? 10.050 -15.374 6.998 1.00 74.69 225 PRO A N 1
ATOM 1797 C CA . PRO A 1 225 ? 9.255 -16.600 6.967 1.00 74.69 225 PRO A CA 1
ATOM 1798 C C . PRO A 1 225 ? 9.135 -17.183 5.553 1.00 74.69 225 PRO A C 1
ATOM 1800 O O . PRO A 1 225 ? 8.862 -18.366 5.405 1.00 74.69 225 PRO A O 1
ATOM 1803 N N . SER A 1 226 ? 9.337 -16.361 4.517 1.00 75.38 226 SER A N 1
ATOM 1804 C CA . SER A 1 226 ? 9.168 -16.764 3.116 1.00 75.38 226 SER A CA 1
ATOM 1805 C C . SER A 1 226 ? 10.394 -17.452 2.520 1.00 75.38 226 SER A C 1
ATOM 1807 O O . SER A 1 226 ? 10.261 -18.277 1.629 1.00 75.38 226 SER A O 1
ATOM 1809 N N . HIS A 1 227 ? 11.597 -17.073 2.963 1.00 89.62 227 HIS A N 1
ATOM 1810 C CA . HIS A 1 227 ? 12.849 -17.485 2.337 1.00 89.62 227 HIS A CA 1
ATOM 1811 C C . HIS A 1 227 ? 13.908 -17.742 3.409 1.00 89.62 227 HIS A C 1
ATOM 1813 O O . HIS A 1 227 ? 13.971 -17.049 4.425 1.00 89.62 227 HIS A O 1
ATOM 1819 N N . LYS A 1 228 ? 14.784 -18.722 3.173 1.00 91.62 228 LYS A N 1
ATOM 1820 C CA . LYS A 1 228 ? 15.935 -18.961 4.045 1.00 91.62 228 LYS A CA 1
ATOM 1821 C C . LYS A 1 228 ? 17.006 -17.908 3.758 1.00 91.62 228 LYS A C 1
ATOM 1823 O O . LYS A 1 228 ? 17.622 -17.930 2.699 1.00 91.62 228 LYS A O 1
ATOM 1828 N N . VAL A 1 229 ? 17.221 -17.007 4.711 1.00 95.75 229 VAL A N 1
ATOM 1829 C CA . VAL A 1 229 ? 18.168 -15.887 4.603 1.00 95.75 229 VAL A CA 1
ATOM 1830 C C . VAL A 1 229 ? 19.324 -16.035 5.594 1.00 95.75 229 VAL A C 1
ATOM 1832 O O . VAL A 1 229 ? 19.153 -16.589 6.681 1.00 95.75 229 VAL A O 1
ATOM 1835 N N . GLU A 1 230 ? 20.498 -15.513 5.243 1.00 97.88 230 GLU A N 1
ATOM 1836 C CA . GLU A 1 230 ? 21.607 -15.317 6.180 1.00 97.88 230 GLU A CA 1
ATOM 1837 C C . GLU A 1 230 ? 21.469 -13.937 6.833 1.00 97.88 230 GLU A C 1
ATOM 1839 O O . GLU A 1 230 ? 21.282 -12.937 6.144 1.00 97.88 230 GLU A O 1
ATOM 1844 N N . ILE A 1 231 ? 21.559 -13.861 8.163 1.00 97.44 231 ILE A N 1
ATOM 1845 C CA . ILE A 1 231 ? 21.429 -12.602 8.909 1.00 97.44 231 ILE A CA 1
ATOM 1846 C C . ILE A 1 231 ? 22.672 -12.411 9.770 1.00 97.44 231 ILE A C 1
ATOM 1848 O O . ILE A 1 231 ? 22.932 -13.194 10.682 1.00 97.44 231 ILE A O 1
ATOM 1852 N N . LYS A 1 232 ? 23.414 -11.333 9.518 1.00 97.69 232 LYS A N 1
ATOM 1853 C CA . LYS A 1 232 ? 24.544 -10.887 10.343 1.00 97.69 232 LYS A CA 1
ATOM 1854 C C . LYS A 1 232 ? 24.142 -9.638 11.110 1.00 97.69 232 LYS A C 1
ATOM 1856 O O . LYS A 1 232 ? 23.607 -8.705 10.524 1.00 97.69 232 LYS A O 1
ATOM 1861 N N . ARG A 1 233 ? 24.419 -9.595 12.412 1.00 96.12 233 ARG A N 1
ATOM 1862 C CA . ARG A 1 233 ? 24.171 -8.423 13.268 1.00 96.12 233 ARG A CA 1
ATOM 1863 C C . ARG A 1 233 ? 25.507 -7.871 13.769 1.00 96.12 233 ARG A C 1
ATOM 1865 O O . ARG A 1 233 ? 25.958 -8.301 14.826 1.00 96.12 233 ARG A O 1
ATOM 1872 N N . PRO A 1 234 ? 26.189 -7.005 12.992 1.00 94.94 234 PRO A N 1
ATOM 1873 C CA . PRO A 1 234 ? 27.474 -6.445 13.410 1.00 94.94 234 PRO A CA 1
ATOM 1874 C C . PRO A 1 234 ? 27.347 -5.535 14.640 1.00 94.94 234 PRO A C 1
ATOM 1876 O O . PRO A 1 234 ? 28.286 -5.442 15.423 1.00 94.94 234 PRO A O 1
ATOM 1879 N N . GLU A 1 235 ? 26.191 -4.893 14.823 1.00 95.50 235 GLU A N 1
ATOM 1880 C CA . GLU A 1 235 ? 25.890 -3.989 15.937 1.00 95.50 235 GLU A CA 1
ATOM 1881 C C . GLU A 1 235 ? 24.437 -4.207 16.397 1.00 95.50 235 GLU A C 1
ATOM 1883 O O . GLU A 1 235 ? 23.617 -4.671 15.600 1.00 95.50 235 GLU A O 1
ATOM 1888 N N . PRO A 1 236 ? 24.059 -3.844 17.638 1.00 95.31 236 PRO A N 1
ATOM 1889 C CA . PRO A 1 236 ? 22.677 -3.979 18.107 1.00 95.31 236 PRO A CA 1
ATOM 1890 C C . PRO A 1 236 ? 21.656 -3.242 17.230 1.00 95.31 236 PRO A C 1
ATOM 1892 O O . PRO A 1 236 ? 20.531 -3.700 17.076 1.00 95.31 236 PRO A O 1
ATOM 1895 N N . THR A 1 237 ? 22.047 -2.122 16.626 1.00 94.88 237 THR A N 1
ATOM 1896 C CA . THR A 1 237 ? 21.233 -1.246 15.766 1.00 94.88 237 THR A CA 1
ATOM 1897 C C . THR A 1 237 ? 21.374 -1.547 14.272 1.00 94.88 237 THR A C 1
ATOM 1899 O O . THR A 1 237 ? 20.796 -0.837 13.447 1.00 94.88 237 THR A O 1
ATOM 1902 N N . ARG A 1 238 ? 22.153 -2.571 13.890 1.00 97.62 238 ARG A N 1
ATOM 1903 C CA . ARG A 1 238 ? 22.458 -2.870 12.487 1.00 97.62 238 ARG A CA 1
ATOM 1904 C C . ARG A 1 238 ? 22.324 -4.353 12.167 1.00 97.62 238 ARG A C 1
ATOM 1906 O O . ARG A 1 238 ? 22.865 -5.208 12.863 1.00 97.62 238 ARG A O 1
ATOM 1913 N N . ALA A 1 239 ? 21.681 -4.663 11.046 1.00 97.69 239 ALA A N 1
ATOM 1914 C CA . ALA A 1 239 ? 21.657 -6.005 10.476 1.00 97.69 239 ALA A CA 1
ATOM 1915 C C . ALA A 1 239 ? 22.014 -5.978 8.986 1.00 97.69 239 ALA A C 1
ATOM 1917 O O . ALA A 1 239 ? 21.710 -5.028 8.273 1.00 97.69 239 ALA A O 1
ATOM 1918 N N . ILE A 1 240 ? 22.662 -7.037 8.518 1.00 98.38 240 ILE A N 1
ATOM 1919 C CA . ILE A 1 240 ? 22.932 -7.299 7.108 1.00 98.38 240 ILE A CA 1
ATOM 1920 C C . ILE A 1 240 ? 22.265 -8.629 6.780 1.00 98.38 240 ILE A C 1
ATOM 1922 O O . ILE A 1 240 ? 22.568 -9.641 7.413 1.00 98.38 240 ILE A O 1
ATOM 1926 N N . VAL A 1 241 ? 21.349 -8.616 5.819 1.00 98.31 241 VAL A N 1
ATOM 1927 C CA . VAL A 1 241 ? 20.615 -9.794 5.362 1.00 98.31 241 VAL A CA 1
ATOM 1928 C C . VAL A 1 241 ? 21.080 -10.148 3.956 1.00 98.31 241 VAL A C 1
ATOM 1930 O O . VAL A 1 241 ? 21.090 -9.294 3.071 1.00 98.31 241 VAL A O 1
ATOM 1933 N N . GLY A 1 242 ? 21.486 -11.399 3.772 1.00 97.88 242 GLY A N 1
ATOM 1934 C CA . GLY A 1 242 ? 21.878 -11.974 2.492 1.00 97.88 242 GLY A CA 1
ATOM 1935 C C . GLY A 1 242 ? 20.918 -13.083 2.078 1.00 97.88 242 GLY A C 1
ATOM 1936 O O . GLY A 1 242 ? 20.511 -13.907 2.898 1.00 97.88 242 GLY A O 1
ATOM 1937 N N . PHE A 1 243 ? 20.569 -13.114 0.802 1.00 97.12 243 PHE A N 1
ATOM 1938 C CA . PHE A 1 243 ? 19.851 -14.216 0.174 1.00 97.12 243 PHE A CA 1
ATOM 1939 C C . PHE A 1 243 ? 20.460 -14.469 -1.196 1.00 97.12 243 PHE A C 1
ATOM 1941 O O . PHE A 1 243 ? 20.684 -13.521 -1.945 1.00 97.12 243 PHE A O 1
ATOM 1948 N N . GLU A 1 244 ? 20.707 -15.734 -1.513 1.00 96.31 244 GLU A N 1
ATOM 1949 C CA . GLU A 1 244 ? 21.168 -16.173 -2.824 1.00 96.31 244 GLU A CA 1
ATOM 1950 C C . GLU A 1 244 ? 20.483 -17.492 -3.180 1.00 96.31 244 GLU A C 1
ATOM 1952 O O . GLU A 1 244 ? 20.353 -18.390 -2.343 1.00 96.31 244 GLU A O 1
ATOM 1957 N N . ALA A 1 245 ? 20.044 -17.606 -4.426 1.00 93.75 245 ALA A N 1
ATOM 1958 C CA . ALA A 1 245 ? 19.482 -18.820 -4.990 1.00 93.75 245 ALA A CA 1
ATOM 1959 C C . ALA A 1 245 ? 19.908 -18.948 -6.453 1.00 93.75 245 ALA A C 1
ATOM 1961 O O . ALA A 1 245 ? 20.020 -17.954 -7.170 1.00 93.75 245 ALA A O 1
ATOM 1962 N N . THR A 1 246 ? 20.133 -20.181 -6.897 1.00 93.88 246 THR A N 1
ATOM 1963 C CA . THR A 1 246 ? 20.549 -20.494 -8.267 1.00 93.88 246 THR A CA 1
ATOM 1964 C C . THR A 1 246 ? 19.576 -21.475 -8.898 1.00 93.88 246 THR A C 1
ATOM 1966 O O . THR A 1 246 ? 18.985 -22.295 -8.195 1.00 93.88 246 THR A O 1
ATOM 1969 N N . ASP A 1 247 ? 19.376 -21.339 -10.208 1.00 92.06 247 ASP A N 1
ATOM 1970 C CA . ASP A 1 247 ? 18.456 -22.156 -11.011 1.00 92.06 247 ASP A CA 1
ATOM 1971 C C . ASP A 1 247 ? 17.063 -22.318 -10.372 1.00 92.06 247 ASP A C 1
ATOM 1973 O O . ASP A 1 247 ? 16.480 -23.403 -10.324 1.00 92.06 247 ASP A O 1
ATOM 1977 N N . VAL A 1 248 ? 16.517 -21.204 -9.875 1.00 89.50 248 VAL A N 1
ATOM 1978 C CA . VAL A 1 248 ? 15.254 -21.157 -9.129 1.00 89.50 248 VAL A CA 1
ATOM 1979 C C . VAL A 1 248 ? 14.157 -20.492 -9.948 1.00 89.50 248 VAL A C 1
ATOM 1981 O O . VAL A 1 248 ? 14.406 -19.588 -10.743 1.00 89.50 248 VAL A O 1
ATOM 1984 N N . LYS A 1 249 ? 12.913 -20.909 -9.736 1.00 87.31 249 LYS A N 1
ATOM 1985 C CA . LYS A 1 249 ? 11.734 -20.240 -10.281 1.00 87.31 249 LYS A CA 1
ATOM 1986 C C . LYS A 1 249 ? 10.912 -19.676 -9.118 1.00 87.31 249 LYS A C 1
ATOM 1988 O O . LYS A 1 249 ? 10.138 -20.435 -8.543 1.00 87.31 249 LYS A O 1
ATOM 1993 N N . PRO A 1 250 ? 11.121 -18.404 -8.727 1.00 82.88 250 PRO A N 1
ATOM 1994 C CA . PRO A 1 250 ? 10.420 -17.823 -7.588 1.00 82.88 250 PRO A CA 1
ATOM 1995 C C . PRO A 1 250 ? 8.906 -17.817 -7.820 1.00 82.88 250 PRO A C 1
ATOM 1997 O O . PRO A 1 250 ? 8.434 -17.317 -8.840 1.00 82.88 250 PRO A O 1
ATOM 2000 N N . ASP A 1 251 ? 8.151 -18.378 -6.882 1.00 80.75 251 ASP A N 1
ATOM 2001 C CA . ASP A 1 251 ? 6.685 -18.446 -6.887 1.00 80.75 251 ASP A CA 1
ATOM 2002 C C . ASP A 1 251 ? 6.037 -17.626 -5.759 1.00 80.75 251 ASP A C 1
ATOM 2004 O O . ASP A 1 251 ? 4.814 -17.483 -5.714 1.00 80.75 251 ASP A O 1
ATOM 2008 N N . ALA A 1 252 ? 6.860 -17.025 -4.899 1.00 80.19 252 ALA A N 1
ATOM 2009 C CA . ALA A 1 252 ? 6.465 -16.153 -3.806 1.00 80.19 252 ALA A CA 1
ATOM 2010 C C . ALA A 1 252 ? 7.391 -14.932 -3.710 1.00 80.19 252 ALA A C 1
ATOM 2012 O O . ALA A 1 252 ? 8.537 -14.955 -4.161 1.00 80.19 252 ALA A O 1
ATOM 2013 N N . ASP A 1 253 ? 6.894 -13.860 -3.095 1.00 88.00 253 ASP A N 1
ATOM 2014 C CA . ASP A 1 253 ? 7.704 -12.683 -2.778 1.00 88.00 253 ASP A CA 1
ATOM 2015 C C . ASP A 1 253 ? 8.590 -12.943 -1.551 1.00 88.00 253 ASP A C 1
ATOM 2017 O O . ASP A 1 253 ? 8.273 -13.763 -0.683 1.00 88.00 253 ASP A O 1
ATOM 2021 N N . LEU A 1 254 ? 9.719 -12.234 -1.452 1.00 90.19 254 LEU A N 1
ATOM 2022 C CA . LEU A 1 254 ? 10.565 -12.304 -0.263 1.00 90.19 254 LEU A CA 1
ATOM 2023 C C . LEU A 1 254 ? 10.090 -11.282 0.766 1.00 90.19 254 LEU A C 1
ATOM 2025 O O . LEU A 1 254 ? 10.182 -10.073 0.563 1.00 90.19 254 LEU A O 1
ATOM 2029 N N . HIS A 1 255 ? 9.626 -11.786 1.904 1.00 85.88 255 HIS A N 1
ATOM 2030 C CA . HIS A 1 255 ? 9.196 -11.007 3.055 1.00 85.88 255 HIS A CA 1
ATOM 2031 C C . HIS A 1 255 ? 10.281 -11.015 4.132 1.00 85.88 255 HIS A C 1
ATOM 2033 O O . HIS A 1 255 ? 10.682 -12.078 4.612 1.00 85.88 255 HIS A O 1
ATOM 2039 N N . LEU A 1 256 ? 10.729 -9.836 4.551 1.00 91.62 256 LEU A N 1
ATOM 2040 C CA . LEU A 1 256 ? 11.612 -9.656 5.699 1.00 91.62 256 LEU A CA 1
ATOM 2041 C C . LEU A 1 256 ? 10.872 -8.866 6.774 1.00 91.62 256 LEU A C 1
ATOM 2043 O O . LEU A 1 256 ? 10.324 -7.800 6.504 1.00 91.62 256 LEU A O 1
ATOM 2047 N N . PHE A 1 257 ? 10.898 -9.372 7.999 1.00 83.75 257 PHE A N 1
ATOM 2048 C CA . PHE A 1 257 ? 10.304 -8.718 9.152 1.00 83.75 257 PHE A CA 1
ATOM 2049 C C . PHE A 1 257 ? 11.389 -8.320 10.139 1.00 83.75 257 PHE A C 1
ATOM 2051 O O . PHE A 1 257 ? 12.306 -9.099 10.407 1.00 83.75 257 PHE A O 1
ATOM 2058 N N . TYR A 1 258 ? 11.273 -7.121 10.702 1.00 91.12 258 TYR A N 1
ATOM 2059 C CA . TYR A 1 258 ? 12.110 -6.691 11.813 1.00 91.12 258 TYR A CA 1
ATOM 2060 C C . TYR A 1 258 ? 11.312 -5.914 12.853 1.00 91.12 258 TYR A C 1
ATOM 2062 O O . TYR A 1 258 ? 10.312 -5.269 12.549 1.00 91.12 258 TYR A O 1
ATOM 2070 N N . SER A 1 259 ? 11.767 -5.971 14.098 1.00 85.50 259 SER A N 1
ATOM 2071 C CA . SER A 1 259 ? 11.242 -5.159 15.191 1.00 85.50 259 SER A CA 1
ATOM 2072 C C . SER A 1 259 ? 12.382 -4.579 16.011 1.00 85.50 259 SER A C 1
ATOM 2074 O O . SER A 1 259 ? 13.484 -5.131 16.063 1.00 85.50 259 SER A O 1
ATOM 2076 N N . GLN A 1 260 ? 12.113 -3.449 16.649 1.00 84.56 260 GLN A N 1
ATOM 2077 C CA . GLN A 1 260 ? 13.054 -2.763 17.530 1.00 84.56 260 GLN A CA 1
ATOM 2078 C C . GLN A 1 260 ? 12.714 -3.072 18.993 1.00 84.56 260 GLN A C 1
ATOM 2080 O O . GLN A 1 260 ? 11.605 -3.521 19.295 1.00 84.56 260 GLN A O 1
ATOM 2085 N N . GLU A 1 261 ? 13.663 -2.862 19.901 1.00 75.56 261 GLU A N 1
ATOM 2086 C CA . GLU A 1 261 ? 13.380 -2.878 21.334 1.00 75.56 261 GLU A CA 1
ATOM 2087 C C . GLU A 1 261 ? 12.267 -1.880 21.676 1.00 75.56 261 GLU A C 1
ATOM 2089 O O . GLU A 1 261 ? 12.186 -0.768 21.135 1.00 75.56 261 GLU A O 1
ATOM 2094 N N . GLU A 1 262 ? 11.374 -2.323 22.561 1.00 60.03 262 GLU A N 1
ATOM 2095 C CA . GLU A 1 262 ? 10.242 -1.529 23.013 1.00 60.03 262 GLU A CA 1
ATOM 2096 C C . GLU A 1 262 ? 10.752 -0.274 23.719 1.00 60.03 262 GLU A C 1
ATOM 2098 O O . GLU A 1 262 ? 11.561 -0.314 24.638 1.00 60.03 262 GLU A O 1
ATOM 2103 N N . GLY A 1 263 ? 10.239 0.860 23.279 1.00 53.72 263 GLY A N 1
ATOM 2104 C CA . GLY A 1 263 ? 10.224 2.092 24.054 1.00 53.72 263 GLY A CA 1
ATOM 2105 C C . GLY A 1 263 ? 8.974 2.857 23.652 1.00 53.72 263 GLY A C 1
ATOM 2106 O O . GLY A 1 263 ? 8.335 2.469 22.674 1.00 53.72 263 GLY A O 1
ATOM 2107 N N . ASP A 1 264 ? 8.666 3.951 24.338 1.00 49.34 264 ASP A N 1
ATOM 2108 C CA . ASP A 1 264 ? 7.333 4.587 24.418 1.00 49.34 264 ASP A CA 1
ATOM 2109 C C . ASP A 1 264 ? 6.667 5.102 23.118 1.00 49.34 264 ASP A C 1
ATOM 2111 O O . ASP A 1 264 ? 5.703 5.851 23.206 1.00 49.34 264 ASP A O 1
ATOM 2115 N N . LEU A 1 265 ? 7.150 4.747 21.919 1.00 51.88 265 LEU A N 1
ATOM 2116 C CA . LEU A 1 265 ? 6.864 5.365 20.617 1.00 51.88 265 LEU A CA 1
ATOM 2117 C C . LEU A 1 265 ? 5.423 5.871 20.452 1.00 51.88 265 LEU A C 1
ATOM 2119 O O . LEU A 1 265 ? 4.528 5.159 20.004 1.00 51.88 265 LEU A O 1
ATOM 2123 N N . GLY A 1 266 ? 5.280 7.166 20.719 1.00 63.66 266 GLY A N 1
ATOM 2124 C CA . GLY A 1 266 ? 4.278 8.044 20.157 1.00 63.66 266 GLY A CA 1
ATOM 2125 C C . GLY A 1 266 ? 5.005 9.169 19.432 1.00 63.66 266 GLY A C 1
ATOM 2126 O O . GLY A 1 266 ? 5.855 9.830 20.015 1.00 63.66 266 GLY A O 1
ATOM 2127 N N . LEU A 1 267 ? 4.693 9.334 18.148 1.00 70.44 267 LEU A N 1
ATOM 2128 C CA . LEU A 1 267 ? 5.107 10.438 17.279 1.00 70.44 267 LEU A CA 1
ATOM 2129 C C . LEU A 1 267 ? 6.624 10.549 16.965 1.00 70.44 267 LEU A C 1
ATOM 2131 O O . LEU A 1 267 ? 7.435 10.998 17.766 1.00 70.44 267 LEU A O 1
ATOM 2135 N N . ASN A 1 268 ? 7.005 10.208 15.729 1.00 79.19 268 ASN A N 1
ATOM 2136 C CA . ASN A 1 268 ? 8.328 10.462 15.146 1.00 79.19 268 ASN A CA 1
ATOM 2137 C C . ASN A 1 268 ? 8.202 11.508 14.031 1.00 79.19 268 ASN A C 1
ATOM 2139 O O . ASN A 1 268 ? 7.478 11.289 13.060 1.00 79.19 268 ASN A O 1
ATOM 2143 N N . LEU A 1 269 ? 8.894 12.639 14.175 1.00 86.75 269 LEU A N 1
ATOM 2144 C CA . LEU A 1 269 ? 8.920 13.712 13.185 1.00 86.75 269 LEU A CA 1
ATOM 2145 C C . LEU A 1 269 ? 10.244 13.680 12.418 1.00 86.75 269 LEU A C 1
ATOM 2147 O O . LEU A 1 269 ? 11.319 13.802 13.004 1.00 86.75 269 LEU A O 1
ATOM 2151 N N . LEU A 1 270 ? 10.148 13.588 11.097 1.00 88.81 270 LEU A N 1
ATOM 2152 C CA . LEU A 1 270 ? 11.251 13.788 10.169 1.00 88.81 270 LEU A CA 1
ATOM 2153 C C . LEU A 1 270 ? 10.977 15.068 9.378 1.00 88.81 270 LEU A C 1
ATOM 2155 O O . LEU A 1 270 ? 9.859 15.275 8.905 1.00 88.81 270 LEU A O 1
ATOM 2159 N N . THR A 1 271 ? 11.983 15.923 9.226 1.00 92.75 271 THR A N 1
ATOM 2160 C CA . THR A 1 271 ? 11.874 17.190 8.492 1.00 92.75 271 THR A CA 1
ATOM 2161 C C . THR A 1 271 ? 12.956 17.302 7.432 1.00 92.75 271 THR A C 1
ATOM 2163 O O . THR A 1 271 ? 14.051 16.749 7.570 1.00 92.75 271 THR A O 1
ATOM 2166 N N . TRP A 1 272 ? 12.626 18.026 6.367 1.00 94.00 272 TRP A N 1
ATOM 2167 C CA . TRP A 1 272 ? 13.570 18.486 5.363 1.00 94.00 272 TRP A CA 1
ATOM 2168 C C . TRP A 1 272 ? 13.236 19.924 4.975 1.00 94.00 272 TRP A C 1
ATOM 2170 O O . TRP A 1 272 ? 12.095 20.218 4.618 1.00 94.00 272 TRP A O 1
ATOM 2180 N N . LYS A 1 273 ? 14.210 20.828 5.046 1.00 95.31 273 LYS A N 1
ATOM 2181 C CA . LYS A 1 273 ? 14.053 22.246 4.718 1.00 95.31 273 LYS A CA 1
ATOM 2182 C C . LYS A 1 273 ? 15.404 22.844 4.341 1.00 95.31 273 LYS A C 1
ATOM 2184 O O . LYS A 1 273 ? 16.367 22.696 5.089 1.00 95.31 273 LYS A O 1
ATOM 2189 N N . LYS A 1 274 ? 15.454 23.552 3.212 1.00 93.00 274 LYS A N 1
ATOM 2190 C CA . LYS A 1 274 ? 16.576 24.427 2.852 1.00 93.00 274 LYS A CA 1
ATOM 2191 C C . LYS A 1 274 ? 16.364 25.815 3.451 1.00 93.00 274 LYS A C 1
ATOM 2193 O O . LYS A 1 274 ? 15.226 26.273 3.569 1.00 93.00 274 LYS A O 1
ATOM 2198 N N . ALA A 1 275 ? 17.451 26.488 3.816 1.00 88.50 275 ALA A N 1
ATOM 2199 C CA . ALA A 1 275 ? 17.381 27.838 4.362 1.00 88.50 275 ALA A CA 1
ATOM 2200 C C . ALA A 1 275 ? 16.664 28.797 3.387 1.00 88.50 275 ALA A C 1
ATOM 2202 O O . ALA A 1 275 ? 16.983 28.842 2.202 1.00 88.50 275 ALA A O 1
ATOM 2203 N N . GLY A 1 276 ? 15.693 29.564 3.893 1.00 86.62 276 GLY A N 1
ATOM 2204 C CA . GLY A 1 276 ? 14.923 30.531 3.096 1.00 86.62 276 GLY A CA 1
ATOM 2205 C C . GLY A 1 276 ? 13.777 29.946 2.260 1.00 86.62 276 GLY A C 1
ATOM 2206 O O . GLY A 1 276 ? 13.053 30.711 1.628 1.00 86.62 276 GLY A O 1
ATOM 2207 N N . GLU A 1 277 ? 13.571 28.628 2.281 1.00 92.06 277 GLU A N 1
ATOM 2208 C CA . GLU A 1 277 ? 12.458 27.955 1.604 1.00 92.06 277 GLU A CA 1
ATOM 2209 C C . GLU A 1 277 ? 11.434 27.401 2.608 1.00 92.06 277 GLU A C 1
ATOM 2211 O O . GLU A 1 277 ? 11.713 27.239 3.798 1.00 92.06 277 GLU A O 1
ATOM 2216 N N . ASP A 1 278 ? 10.240 27.057 2.122 1.00 94.19 278 ASP A N 1
ATOM 2217 C CA . ASP A 1 278 ? 9.307 26.221 2.881 1.00 94.19 278 ASP A CA 1
ATOM 2218 C C . ASP A 1 278 ? 9.837 24.785 2.982 1.00 94.19 278 ASP A C 1
ATOM 2220 O O . ASP A 1 278 ? 10.373 24.225 2.024 1.00 94.19 278 ASP A O 1
ATOM 2224 N N . GLY A 1 279 ? 9.635 24.164 4.139 1.00 95.94 279 GLY A N 1
ATOM 2225 C CA . GLY A 1 279 ? 10.045 22.794 4.407 1.00 95.94 279 GLY A CA 1
ATOM 2226 C C . GLY A 1 279 ? 8.955 21.758 4.142 1.00 95.94 279 GLY A C 1
ATOM 2227 O O . GLY A 1 279 ? 7.788 22.063 3.885 1.00 95.94 279 GLY A O 1
ATOM 2228 N N . TYR A 1 280 ? 9.352 20.498 4.271 1.00 96.31 280 TYR A N 1
ATOM 2229 C CA . TYR A 1 280 ? 8.518 19.307 4.190 1.00 96.31 280 TYR A CA 1
ATOM 2230 C C . TYR A 1 280 ? 8.724 18.475 5.449 1.00 96.31 280 TYR A C 1
ATOM 2232 O O . TYR A 1 280 ? 9.809 18.468 6.035 1.00 96.31 280 TYR A O 1
ATOM 2240 N N . PHE A 1 281 ? 7.701 17.737 5.856 1.00 94.81 281 PHE A N 1
ATOM 2241 C CA . PHE A 1 281 ? 7.820 16.820 6.978 1.00 94.81 281 PHE A CA 1
ATOM 2242 C C . PHE A 1 281 ? 7.082 15.508 6.738 1.00 94.81 281 PHE A C 1
ATOM 2244 O O . PHE A 1 281 ? 6.110 15.449 5.982 1.00 94.81 281 PHE A O 1
ATOM 2251 N N . ALA A 1 282 ? 7.548 14.470 7.426 1.00 91.00 282 ALA A N 1
ATOM 2252 C CA . ALA A 1 282 ? 6.855 13.209 7.616 1.00 91.00 282 ALA A CA 1
ATOM 2253 C C . ALA A 1 282 ? 6.693 12.963 9.120 1.00 91.00 282 ALA A C 1
ATOM 2255 O O . ALA A 1 282 ? 7.659 1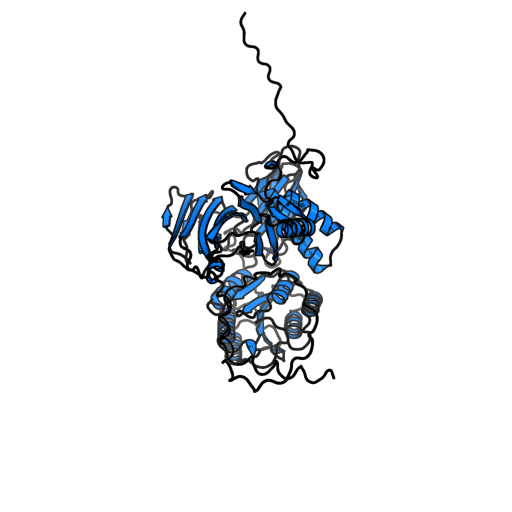3.000 9.878 1.00 91.00 282 ALA A O 1
ATOM 2256 N N . LEU A 1 283 ? 5.459 12.734 9.545 1.00 89.56 283 LEU A N 1
ATOM 2257 C CA . LEU A 1 283 ? 5.060 12.535 10.926 1.00 89.56 283 LEU A CA 1
ATOM 2258 C C . LEU A 1 283 ? 4.480 11.131 11.072 1.00 89.56 283 LEU A C 1
ATOM 2260 O O . LEU A 1 283 ? 3.423 10.834 10.517 1.00 89.56 283 LEU A O 1
ATOM 2264 N N . LEU A 1 284 ? 5.172 10.268 11.809 1.00 85.81 284 LEU A N 1
ATOM 2265 C CA . LEU A 1 284 ? 4.746 8.901 12.071 1.00 85.81 284 LEU A CA 1
ATOM 2266 C C . LEU A 1 284 ? 4.152 8.822 13.475 1.00 85.81 284 LEU A C 1
ATOM 2268 O O . LEU A 1 284 ? 4.875 8.901 14.463 1.00 85.81 284 LEU A O 1
ATOM 2272 N N . VAL A 1 285 ? 2.840 8.664 13.571 1.00 80.31 285 VAL A N 1
ATOM 2273 C CA . VAL A 1 285 ? 2.095 8.607 14.828 1.00 80.31 285 VAL A CA 1
ATOM 2274 C C . VAL A 1 285 ? 1.687 7.163 15.089 1.00 80.31 285 VAL A C 1
ATOM 2276 O O . VAL A 1 285 ? 0.934 6.585 14.316 1.00 80.31 285 VAL A O 1
ATOM 2279 N N . ALA A 1 286 ? 2.164 6.584 16.184 1.00 76.19 286 ALA A N 1
ATOM 2280 C CA . ALA A 1 286 ? 1.681 5.312 16.707 1.00 76.19 286 ALA A CA 1
ATOM 2281 C C . ALA A 1 286 ? 1.145 5.545 18.129 1.00 76.19 286 ALA A C 1
ATOM 2283 O O . ALA A 1 286 ? 1.665 6.416 18.831 1.00 76.19 286 ALA A O 1
ATOM 2284 N N . PRO A 1 287 ? 0.097 4.834 18.563 1.00 65.06 287 PRO A N 1
ATOM 2285 C CA . PRO A 1 287 ? -0.380 4.941 19.932 1.00 65.06 287 PRO A CA 1
ATOM 2286 C C . PRO A 1 287 ? 0.623 4.292 20.900 1.00 65.06 287 PRO A C 1
ATOM 2288 O O . PRO A 1 287 ? 1.013 3.140 20.716 1.00 65.06 287 PRO A O 1
ATOM 2291 N N . GLY A 1 288 ? 1.026 5.029 21.940 1.00 58.53 288 GLY A N 1
ATOM 2292 C CA . GLY A 1 288 ? 1.954 4.543 22.966 1.00 58.53 288 GLY A CA 1
ATOM 2293 C C . GLY A 1 288 ? 1.363 3.453 23.879 1.00 58.53 288 GLY A C 1
ATOM 2294 O O . GLY A 1 288 ? 0.144 3.300 24.018 1.00 58.53 288 GLY A O 1
ATOM 2295 N N . ILE A 1 289 ? 2.254 2.705 24.542 1.00 48.09 289 ILE A N 1
ATOM 2296 C CA . ILE A 1 289 ? 1.946 1.549 25.412 1.00 48.09 289 ILE A CA 1
ATOM 2297 C C . ILE A 1 289 ? 1.210 1.957 26.709 1.00 48.09 289 ILE A C 1
ATOM 2299 O O . ILE A 1 289 ? 0.560 1.119 27.336 1.00 48.09 289 ILE A O 1
ATOM 2303 N N . GLU A 1 290 ? 1.194 3.242 27.083 1.00 48.41 290 GLU A N 1
ATOM 2304 C CA . GLU A 1 290 ? 0.438 3.761 28.245 1.00 48.41 290 GLU A CA 1
ATOM 2305 C C . GLU A 1 290 ? -1.097 3.657 28.107 1.00 48.41 290 GLU A C 1
ATOM 2307 O O . GLU A 1 290 ? -1.855 4.058 28.985 1.00 48.41 290 GLU A O 1
ATOM 2312 N N . THR A 1 291 ? -1.590 3.036 27.037 1.00 49.38 291 THR A N 1
ATOM 2313 C CA . THR A 1 291 ? -3.004 2.704 26.824 1.00 49.38 291 THR A CA 1
ATOM 2314 C C . THR A 1 291 ? -3.484 1.458 27.591 1.00 49.38 291 THR A C 1
ATOM 2316 O O . THR A 1 291 ? -4.628 1.039 27.408 1.00 49.38 291 THR A O 1
ATOM 2319 N N . LYS A 1 292 ? -2.670 0.881 28.497 1.00 45.25 292 LYS A N 1
ATOM 2320 C CA . LYS A 1 292 ? -3.016 -0.304 29.323 1.00 45.25 292 LYS A CA 1
ATOM 2321 C C . LYS A 1 292 ? -4.301 -0.167 30.162 1.00 45.25 292 LYS A C 1
ATOM 2323 O O . LYS A 1 292 ? -4.807 -1.174 30.644 1.00 45.25 292 LYS A O 1
ATOM 2328 N N . THR A 1 293 ? -4.853 1.034 30.312 1.00 47.28 293 THR A N 1
ATOM 2329 C CA . THR A 1 293 ? -6.096 1.319 31.052 1.00 47.28 293 THR A CA 1
ATOM 2330 C C . THR A 1 293 ? -7.210 1.895 30.171 1.00 47.28 293 THR A C 1
ATOM 2332 O O . THR A 1 293 ? -8.037 2.679 30.635 1.00 47.28 293 THR A O 1
ATOM 2335 N N . MET A 1 294 ? -7.273 1.539 28.885 1.00 53.06 294 MET A N 1
ATOM 2336 C CA . MET A 1 294 ? -8.427 1.914 28.061 1.00 53.06 294 MET A CA 1
ATOM 2337 C C . MET A 1 294 ? -9.567 0.907 28.223 1.00 53.06 294 MET A C 1
ATOM 2339 O O . MET A 1 294 ? -9.424 -0.279 27.932 1.00 53.06 294 MET A O 1
ATOM 2343 N N . LYS A 1 295 ? -10.714 1.397 28.701 1.00 54.94 295 LYS A N 1
ATOM 2344 C CA . LYS A 1 295 ? -11.967 0.643 28.765 1.00 54.94 295 LYS A CA 1
ATOM 2345 C C . LYS A 1 295 ? -12.362 0.256 27.336 1.00 54.94 295 LYS A C 1
ATOM 2347 O O . LYS A 1 295 ? -12.531 1.134 26.493 1.00 54.94 295 LYS A O 1
ATOM 2352 N N . VAL A 1 296 ? -12.464 -1.044 27.062 1.00 61.62 296 VAL A N 1
ATOM 2353 C CA . VAL A 1 296 ? -12.893 -1.564 25.756 1.00 61.62 296 VAL A CA 1
ATOM 2354 C C . VAL A 1 296 ? -14.281 -1.003 25.455 1.00 61.62 296 VAL A C 1
ATOM 2356 O O . VAL A 1 296 ? -15.212 -1.208 26.231 1.00 61.62 296 VAL A O 1
ATOM 2359 N N . ILE A 1 297 ? -14.407 -0.254 24.360 1.00 67.31 297 ILE A N 1
ATOM 2360 C CA . ILE A 1 297 ? -15.686 0.316 23.930 1.00 67.31 297 ILE A CA 1
ATOM 2361 C C . ILE A 1 297 ? -16.478 -0.805 23.261 1.00 67.31 297 ILE A C 1
ATOM 2363 O O . ILE A 1 297 ? -15.983 -1.381 22.287 1.00 67.31 297 ILE A O 1
ATOM 2367 N N . PRO A 1 298 ? -17.694 -1.111 23.734 1.00 78.62 298 PRO A N 1
ATOM 2368 C CA . PRO A 1 298 ? -18.563 -2.048 23.045 1.00 78.62 298 PRO A CA 1
ATO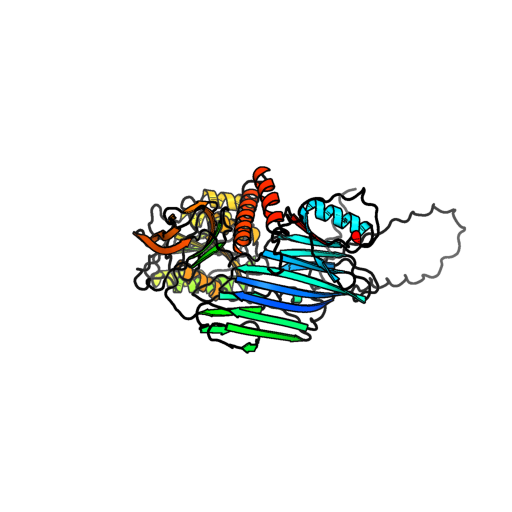M 2369 C C . PRO A 1 298 ? -18.873 -1.546 21.636 1.00 78.62 298 PRO A C 1
ATOM 2371 O O . PRO A 1 298 ? -19.213 -0.376 21.444 1.00 78.62 298 PRO A O 1
ATOM 2374 N N . LYS A 1 299 ? -18.774 -2.427 20.647 1.00 82.00 299 LYS A N 1
ATOM 2375 C CA . LYS A 1 299 ? -18.983 -2.094 19.230 1.00 82.00 299 LYS A CA 1
ATOM 2376 C C . LYS A 1 299 ? -20.160 -2.857 18.646 1.00 82.00 299 LYS A C 1
ATOM 2378 O O . LYS A 1 299 ? -20.593 -3.871 19.189 1.00 82.00 299 LYS A O 1
ATOM 2383 N N . ASP A 1 300 ? -20.640 -2.353 17.521 1.00 90.25 300 ASP A N 1
ATOM 2384 C CA . ASP A 1 300 ? -21.663 -2.983 16.706 1.00 90.25 300 ASP A CA 1
ATOM 2385 C C . ASP A 1 300 ? -21.019 -3.499 15.412 1.00 90.25 300 ASP A C 1
ATOM 2387 O O . ASP A 1 300 ? -20.428 -2.726 14.653 1.00 90.25 300 ASP A O 1
ATOM 2391 N N . VAL A 1 301 ? -21.107 -4.805 15.159 1.00 92.31 301 VAL A N 1
ATOM 2392 C CA . VAL A 1 301 ? -20.463 -5.452 14.005 1.00 92.31 301 VAL A CA 1
ATOM 2393 C C . VAL A 1 301 ? -21.505 -6.088 13.092 1.00 92.31 301 VAL A C 1
ATOM 2395 O O . VAL A 1 301 ? -22.250 -6.973 13.498 1.00 92.31 301 VAL A O 1
ATOM 2398 N N . MET A 1 302 ? -21.540 -5.652 11.838 1.00 96.38 302 MET A N 1
ATOM 2399 C CA . MET A 1 302 ? -22.388 -6.223 10.797 1.00 96.38 302 MET A CA 1
ATOM 2400 C C . MET A 1 302 ? -21.543 -7.087 9.869 1.00 96.38 302 MET A C 1
ATOM 2402 O O . MET A 1 302 ? -20.717 -6.567 9.117 1.00 96.38 302 MET A O 1
ATOM 2406 N N . PHE A 1 303 ? -21.750 -8.398 9.913 1.00 97.00 303 PHE A N 1
ATOM 2407 C CA . PHE A 1 303 ? -21.105 -9.322 8.989 1.00 97.00 303 PHE A CA 1
ATOM 2408 C C . PHE A 1 303 ? -21.992 -9.509 7.768 1.00 97.00 303 PHE A C 1
ATOM 2410 O O . PHE A 1 303 ? -23.129 -9.940 7.900 1.00 97.00 303 PHE A O 1
ATOM 2417 N N . VAL A 1 304 ? -21.482 -9.202 6.583 1.00 97.88 304 VAL A N 1
ATOM 2418 C CA . VAL A 1 304 ? -22.202 -9.354 5.320 1.00 97.88 304 VAL A CA 1
ATOM 2419 C C . VAL A 1 304 ? -21.463 -10.394 4.491 1.00 97.88 304 VAL A C 1
ATOM 2421 O O . VAL A 1 304 ? -20.349 -10.142 4.034 1.00 97.88 304 VAL A O 1
ATOM 2424 N N . LEU A 1 305 ? -22.059 -11.574 4.339 1.00 97.38 305 LEU A N 1
ATOM 2425 C CA . LEU A 1 305 ? -21.419 -12.734 3.729 1.00 97.38 305 LEU A CA 1
ATOM 2426 C C . LEU A 1 305 ? -22.124 -13.148 2.439 1.00 97.38 305 LEU A C 1
ATOM 2428 O O . LEU A 1 305 ? -23.318 -13.461 2.430 1.00 97.38 305 LEU A O 1
ATOM 2432 N N . ASP A 1 306 ? -21.342 -13.198 1.370 1.00 96.88 306 ASP A N 1
ATOM 2433 C CA . ASP A 1 306 ? -21.743 -13.717 0.074 1.00 96.88 306 ASP A CA 1
ATOM 2434 C C . ASP A 1 306 ? -21.878 -15.243 0.111 1.00 96.88 306 ASP A C 1
ATOM 2436 O O . ASP A 1 306 ? -20.977 -15.970 0.536 1.00 96.88 306 ASP A O 1
ATOM 2440 N N . THR A 1 307 ? -23.023 -15.729 -0.356 1.00 96.62 307 THR A N 1
ATOM 2441 C CA . THR A 1 307 ? -23.324 -17.154 -0.522 1.00 96.62 307 THR A CA 1
ATOM 2442 C C . THR A 1 307 ? -23.773 -17.474 -1.945 1.00 96.62 307 THR A C 1
ATOM 2444 O O . THR A 1 307 ? -24.505 -18.434 -2.158 1.00 96.62 307 THR A O 1
ATOM 2447 N N . SER A 1 308 ? -23.367 -16.669 -2.924 1.00 94.81 308 SER A N 1
ATOM 2448 C CA . SER A 1 308 ? -23.631 -16.894 -4.345 1.00 94.81 308 SER A CA 1
ATOM 2449 C C . SER A 1 308 ? -22.991 -18.188 -4.861 1.00 94.81 308 SER A C 1
ATOM 2451 O O . SER A 1 308 ? -22.143 -18.813 -4.215 1.00 94.81 308 SER A O 1
ATOM 2453 N N . GLY A 1 309 ? -23.401 -18.625 -6.055 1.00 91.94 309 GLY A N 1
ATOM 2454 C CA . GLY A 1 309 ? -22.874 -19.852 -6.661 1.00 91.94 309 GLY A CA 1
ATOM 2455 C C . GLY A 1 309 ? -21.350 -19.857 -6.864 1.00 91.94 309 GLY A C 1
ATOM 2456 O O . GLY A 1 309 ? -20.737 -20.921 -6.788 1.00 91.94 309 GLY A O 1
ATOM 2457 N N . SER A 1 310 ? -20.719 -18.697 -7.073 1.00 89.56 310 SER A N 1
ATOM 2458 C CA . SER A 1 310 ? -19.266 -18.575 -7.279 1.00 89.56 310 SER A CA 1
ATOM 2459 C C . SER A 1 310 ? -18.444 -18.765 -5.999 1.00 89.56 310 SER A C 1
ATOM 2461 O O . SER A 1 310 ? -17.255 -19.089 -6.076 1.00 89.56 310 SER A O 1
ATOM 2463 N N . MET A 1 311 ? -19.091 -18.674 -4.833 1.00 93.69 311 MET A N 1
ATOM 2464 C CA . MET A 1 311 ? -18.506 -18.973 -3.525 1.00 93.69 311 MET A CA 1
ATOM 2465 C C . MET A 1 311 ? -18.426 -20.479 -3.228 1.00 93.69 31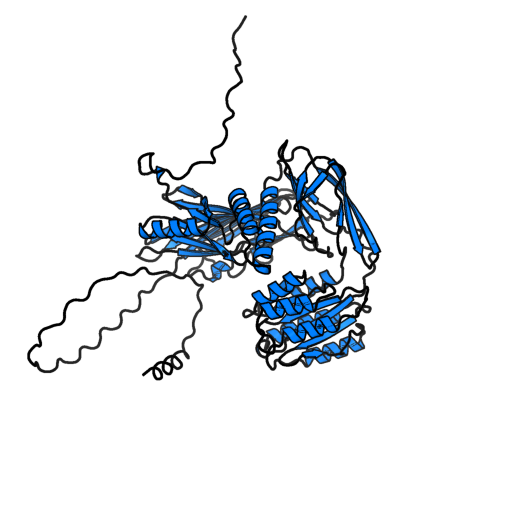1 MET A C 1
ATOM 2467 O O . MET A 1 311 ? -17.907 -20.871 -2.186 1.00 93.69 311 MET A O 1
ATOM 2471 N N . ALA A 1 312 ? -18.927 -21.351 -4.108 1.00 92.06 312 ALA A N 1
ATOM 2472 C CA . ALA A 1 312 ? -18.962 -22.789 -3.860 1.00 92.06 312 ALA A CA 1
ATOM 2473 C C . ALA A 1 312 ? -17.581 -23.413 -3.564 1.00 92.06 312 ALA A C 1
ATOM 2475 O O . ALA A 1 312 ? -16.546 -23.010 -4.097 1.00 92.06 312 ALA A O 1
ATOM 2476 N N . GLY A 1 313 ? -17.585 -24.457 -2.730 1.00 91.12 313 GLY A N 1
ATOM 2477 C CA . GLY A 1 313 ? -16.381 -25.184 -2.331 1.00 91.12 313 GLY A CA 1
ATOM 2478 C C . GLY A 1 313 ? -15.542 -24.419 -1.307 1.00 91.12 313 GLY A C 1
ATOM 2479 O O . GLY A 1 313 ? -16.074 -23.846 -0.356 1.00 91.12 313 GLY A O 1
ATOM 2480 N N . ALA A 1 314 ? -14.222 -24.407 -1.515 1.00 88.94 314 ALA A N 1
ATOM 2481 C CA . ALA A 1 314 ? -13.256 -23.920 -0.530 1.00 88.94 314 ALA A CA 1
ATOM 2482 C C . ALA A 1 314 ? -13.458 -22.447 -0.125 1.00 88.94 314 ALA A C 1
ATOM 2484 O O . ALA A 1 314 ? -13.190 -22.104 1.024 1.00 88.94 314 ALA A O 1
ATOM 2485 N N . LYS A 1 315 ? -13.961 -21.587 -1.026 1.00 90.88 315 LYS A N 1
ATOM 2486 C CA . LYS A 1 315 ? -14.184 -20.160 -0.732 1.00 90.88 315 LYS A CA 1
ATOM 2487 C C . LYS A 1 315 ? -15.217 -19.968 0.384 1.00 90.88 315 LYS A C 1
ATOM 2489 O O . LYS A 1 315 ? -14.938 -19.279 1.362 1.00 90.88 315 LYS A O 1
ATOM 2494 N N . LEU A 1 316 ? -16.393 -20.594 0.265 1.00 94.19 316 LEU A N 1
ATOM 2495 C CA . LEU A 1 316 ? -17.434 -20.518 1.293 1.00 94.19 316 LEU A CA 1
ATOM 2496 C C . LEU A 1 316 ? -16.988 -21.200 2.588 1.00 94.19 316 LEU A C 1
ATOM 2498 O O . LEU A 1 316 ? -17.273 -20.681 3.663 1.00 94.19 316 LEU A O 1
ATOM 2502 N N . ASP A 1 317 ? -16.259 -22.316 2.511 1.00 92.31 317 ASP A N 1
ATOM 2503 C CA . ASP A 1 317 ? -15.737 -22.986 3.707 1.00 92.31 317 ASP A CA 1
ATOM 2504 C C . ASP A 1 317 ? -14.764 -22.087 4.485 1.00 92.31 317 ASP A C 1
ATOM 2506 O O . ASP A 1 317 ? -14.865 -21.980 5.709 1.00 92.31 317 ASP A O 1
ATOM 2510 N N . GLN A 1 318 ? -13.857 -21.391 3.792 1.00 89.81 318 GLN A N 1
ATOM 2511 C CA . GLN A 1 318 ? -12.974 -20.395 4.405 1.00 89.81 318 GLN A CA 1
ATOM 2512 C C . GLN A 1 318 ? -13.769 -19.224 4.990 1.00 89.81 318 GLN A C 1
ATOM 2514 O O . GLN A 1 318 ? -13.536 -18.839 6.136 1.00 89.81 318 GLN A O 1
ATOM 2519 N N . ALA A 1 319 ? -14.741 -18.688 4.245 1.00 92.94 319 ALA A N 1
ATOM 2520 C CA . ALA A 1 319 ? -15.573 -17.579 4.706 1.00 92.94 319 ALA A CA 1
ATOM 2521 C C . ALA A 1 319 ? -16.368 -17.937 5.973 1.00 92.94 319 ALA A C 1
ATOM 2523 O O . ALA A 1 319 ? -16.438 -17.138 6.906 1.00 92.94 319 ALA A O 1
ATOM 2524 N N . LYS A 1 320 ? -16.907 -19.163 6.044 1.00 95.19 320 LYS A N 1
ATOM 2525 C CA . LYS A 1 320 ? -17.605 -19.701 7.222 1.00 95.19 320 LYS A CA 1
ATOM 2526 C C . LYS A 1 320 ? -16.678 -19.817 8.428 1.00 95.19 320 LYS A C 1
ATOM 2528 O O . LYS A 1 320 ? -17.071 -19.400 9.514 1.00 95.19 320 LYS A O 1
ATOM 2533 N N . LYS A 1 321 ? -15.458 -20.341 8.249 1.00 91.38 321 LYS A N 1
ATOM 2534 C CA . LYS A 1 321 ? -14.459 -20.443 9.331 1.00 91.38 321 LYS A CA 1
ATOM 2535 C C . LYS A 1 321 ? -14.071 -19.070 9.872 1.00 91.38 321 LYS A C 1
ATOM 2537 O O . LYS A 1 321 ? -14.165 -18.845 11.074 1.00 91.38 321 LYS A O 1
ATOM 2542 N N . ALA A 1 322 ? -13.731 -18.134 8.988 1.00 89.56 322 ALA A N 1
ATOM 2543 C CA . ALA A 1 322 ? -13.359 -16.780 9.384 1.00 89.56 322 ALA A CA 1
ATOM 2544 C C . ALA A 1 322 ? -14.510 -16.044 10.092 1.00 89.56 322 ALA A C 1
ATOM 2546 O O . ALA A 1 322 ? -14.298 -15.399 11.118 1.00 89.56 322 ALA A O 1
ATOM 2547 N N . LEU A 1 323 ? -15.743 -16.179 9.589 1.00 93.12 323 LEU A N 1
ATOM 2548 C CA . LEU A 1 323 ? -16.923 -15.588 10.218 1.00 93.12 323 LEU A CA 1
ATOM 2549 C C . LEU A 1 323 ? -17.208 -16.202 11.598 1.00 93.12 323 LEU A C 1
ATOM 2551 O O . LEU A 1 323 ? -17.472 -15.463 12.547 1.00 93.12 323 LEU A O 1
ATOM 2555 N N . ALA A 1 324 ? -17.116 -17.528 11.733 1.00 93.38 324 ALA A N 1
ATOM 2556 C CA . ALA A 1 324 ? -17.272 -18.209 13.018 1.00 93.38 324 ALA A CA 1
ATOM 2557 C C . ALA A 1 324 ? -16.220 -17.731 14.031 1.00 93.38 324 ALA A C 1
ATOM 2559 O O . ALA A 1 324 ? -16.582 -17.328 15.137 1.00 93.38 324 ALA A O 1
ATOM 2560 N N . PHE A 1 325 ? -14.951 -17.656 13.617 1.00 89.19 325 PHE A N 1
ATOM 2561 C CA . PHE A 1 325 ? -13.868 -17.120 14.439 1.00 89.19 325 PHE A CA 1
ATOM 2562 C C . PHE A 1 325 ? -14.177 -15.696 14.926 1.00 89.19 325 PHE A C 1
ATOM 2564 O O . PHE A 1 325 ? -14.013 -15.392 16.109 1.00 89.19 325 PHE A O 1
ATOM 2571 N N . CYS A 1 326 ? -14.661 -14.809 14.050 1.00 89.06 326 CYS A N 1
ATOM 2572 C CA . CYS A 1 326 ? -15.024 -13.449 14.449 1.00 89.06 326 CYS A CA 1
ATOM 2573 C C . CYS A 1 326 ? -16.140 -13.414 15.492 1.00 89.06 326 CYS A C 1
ATOM 2575 O O . CYS A 1 326 ? -16.025 -12.684 16.476 1.00 89.06 326 CYS A O 1
ATOM 2577 N N . VAL A 1 327 ? -17.206 -14.193 15.289 1.00 92.06 327 VAL A N 1
ATOM 2578 C CA . VAL A 1 327 ? -18.339 -14.261 16.224 1.00 92.06 327 VAL A CA 1
ATOM 2579 C C . VAL A 1 327 ? -17.890 -14.790 17.589 1.00 92.06 327 VAL A C 1
ATOM 2581 O O . VAL A 1 327 ? -18.315 -14.278 18.627 1.00 92.06 327 VAL A O 1
ATOM 2584 N N . GLU A 1 328 ? -16.987 -15.770 17.611 1.00 90.38 328 GLU A N 1
ATOM 2585 C CA . GLU A 1 328 ? -16.408 -16.313 18.842 1.00 90.38 328 GLU A CA 1
ATOM 2586 C C . GLU A 1 328 ? -15.500 -15.316 19.573 1.00 90.38 328 GLU A C 1
ATOM 2588 O O . GLU A 1 328 ? -15.453 -15.325 20.803 1.00 90.38 328 GLU A O 1
ATOM 2593 N N . ASN A 1 329 ? -14.834 -14.413 18.848 1.00 86.44 329 ASN A N 1
ATOM 2594 C CA . ASN A 1 329 ? -13.884 -13.445 19.405 1.00 86.44 329 ASN A CA 1
ATOM 2595 C C . ASN A 1 329 ? -14.482 -12.058 19.724 1.00 86.44 329 ASN A C 1
ATOM 2597 O O . ASN A 1 329 ? -13.758 -11.166 20.198 1.00 86.44 329 ASN A O 1
ATOM 2601 N N . LEU A 1 330 ? -15.790 -11.863 19.508 1.00 86.75 330 LEU A N 1
ATOM 2602 C CA . LEU A 1 330 ? -16.534 -10.701 20.013 1.00 86.75 330 LEU A CA 1
ATOM 2603 C C . LEU A 1 330 ? -16.450 -10.631 21.547 1.00 86.75 330 LEU A C 1
ATOM 2605 O O . LEU A 1 330 ? -16.433 -11.654 22.239 1.00 86.75 330 LEU A O 1
ATOM 2609 N N . ASN A 1 331 ? -16.423 -9.419 22.100 1.00 83.12 331 ASN A N 1
ATOM 2610 C CA . ASN A 1 331 ? -16.578 -9.212 23.542 1.00 83.12 331 ASN A CA 1
ATOM 2611 C C . ASN A 1 331 ? -18.039 -9.441 23.948 1.00 83.12 331 ASN A C 1
ATOM 2613 O O . ASN A 1 331 ? -18.927 -9.339 23.109 1.00 83.12 331 ASN A O 1
ATOM 2617 N N . GLU A 1 332 ? -18.307 -9.721 25.223 1.00 83.75 332 GLU A N 1
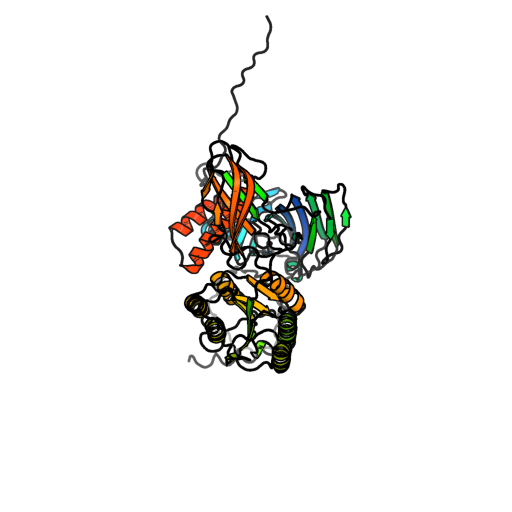ATOM 2618 C CA . GLU A 1 332 ? -19.680 -9.964 25.703 1.00 83.75 332 GLU A CA 1
ATOM 2619 C C . GLU A 1 332 ? -20.606 -8.752 25.499 1.00 83.75 332 GLU A C 1
ATOM 2621 O O . GLU A 1 332 ? -21.758 -8.933 25.114 1.00 83.75 332 GLU A O 1
ATOM 2626 N N . ASP A 1 333 ? -20.081 -7.530 25.651 1.00 85.44 333 ASP A N 1
ATOM 2627 C CA . ASP A 1 333 ? -20.847 -6.286 25.481 1.00 85.44 333 ASP A CA 1
ATOM 2628 C C . ASP A 1 333 ? -21.046 -5.863 24.011 1.00 85.44 333 ASP A C 1
ATOM 2630 O O . ASP A 1 333 ? -21.822 -4.938 23.725 1.00 85.44 333 ASP A O 1
ATOM 2634 N N . ASP A 1 334 ? -20.334 -6.495 23.068 1.00 88.62 334 ASP A N 1
ATOM 2635 C CA . ASP A 1 334 ? -20.474 -6.193 21.643 1.00 88.62 334 ASP A CA 1
ATOM 2636 C C . ASP A 1 334 ? -21.857 -6.628 21.142 1.00 88.62 334 ASP A C 1
ATOM 2638 O O . ASP A 1 334 ? -22.441 -7.604 21.623 1.00 88.62 334 ASP A O 1
ATOM 2642 N N . ARG A 1 335 ? -22.373 -5.929 20.128 1.00 94.19 335 ARG A N 1
ATOM 2643 C CA . ARG A 1 335 ? -23.548 -6.384 19.382 1.00 94.19 335 ARG A CA 1
ATOM 2644 C C . ARG A 1 335 ? -23.168 -6.766 17.969 1.00 94.19 335 ARG A C 1
ATOM 2646 O O . ARG A 1 335 ? -22.249 -6.192 17.387 1.00 94.19 335 ARG A O 1
ATOM 2653 N N . PHE A 1 336 ? -23.898 -7.710 17.400 1.00 96.44 336 PHE A N 1
ATOM 2654 C CA . PHE A 1 336 ? -23.644 -8.158 16.046 1.00 96.44 336 PHE A CA 1
ATOM 2655 C C . PHE A 1 336 ? -24.913 -8.581 15.311 1.00 96.44 336 PHE A C 1
ATOM 2657 O O . PHE A 1 336 ? -25.962 -8.797 15.915 1.00 96.44 336 PHE A O 1
ATOM 2664 N N . GLU A 1 337 ? -24.791 -8.668 13.993 1.00 98.00 337 GLU A N 1
ATOM 2665 C CA . GLU A 1 337 ? -25.768 -9.238 13.068 1.00 98.00 337 GLU A CA 1
ATOM 2666 C C . GLU A 1 337 ? -25.005 -9.943 11.937 1.00 98.00 337 GLU A C 1
ATOM 2668 O O . GLU A 1 337 ? -23.881 -9.548 11.603 1.00 98.00 337 GLU A O 1
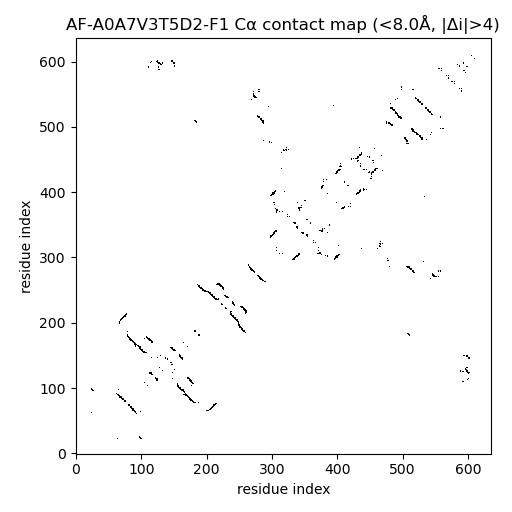ATOM 2673 N N . ILE A 1 338 ? -25.608 -10.984 11.362 1.00 98.38 338 ILE A N 1
ATOM 2674 C CA . ILE A 1 338 ? -25.097 -11.669 10.176 1.00 98.38 338 ILE A CA 1
ATOM 2675 C C . ILE A 1 338 ? -26.126 -11.516 9.062 1.00 98.38 338 ILE A C 1
ATOM 2677 O O . ILE A 1 338 ? -27.255 -11.985 9.163 1.00 98.38 338 ILE A O 1
ATOM 2681 N N . LEU A 1 339 ? -25.706 -10.879 7.979 1.00 98.06 339 LEU A N 1
ATOM 2682 C CA . LEU A 1 339 ? -26.461 -10.710 6.756 1.00 98.06 339 LEU A CA 1
ATOM 2683 C C . LEU A 1 339 ? -25.889 -11.648 5.697 1.00 98.06 339 LEU A C 1
ATOM 2685 O O . LEU A 1 339 ? -24.806 -11.423 5.155 1.00 98.06 339 LEU A O 1
ATOM 2689 N N . ARG A 1 340 ? -26.622 -12.709 5.387 1.00 96.75 340 ARG A N 1
ATOM 2690 C CA . ARG A 1 340 ? -26.344 -13.532 4.216 1.00 96.75 340 ARG A CA 1
ATOM 2691 C C . ARG A 1 340 ? -26.875 -12.804 2.987 1.00 96.75 340 ARG A C 1
ATOM 2693 O O . ARG A 1 340 ? -27.989 -12.286 3.016 1.00 96.75 340 ARG A O 1
ATOM 2700 N N . PHE A 1 341 ? -26.138 -12.822 1.883 1.00 97.12 341 PHE A N 1
ATOM 2701 C CA . PHE A 1 341 ? -26.712 -12.425 0.602 1.00 97.12 341 PHE A CA 1
ATOM 2702 C C . PHE A 1 341 ? -26.343 -13.372 -0.537 1.00 97.12 341 PHE A C 1
ATOM 2704 O O . PHE A 1 341 ? -25.328 -14.069 -0.514 1.00 97.12 341 PHE A O 1
ATOM 2711 N N . SER A 1 342 ? -27.239 -13.429 -1.515 1.00 95.62 342 SER A N 1
ATOM 2712 C CA . SER A 1 342 ? -27.043 -14.054 -2.820 1.00 95.62 342 SER A CA 1
ATOM 2713 C C . SER A 1 342 ? -27.959 -13.355 -3.833 1.00 95.62 342 SER A C 1
ATOM 2715 O O . SER A 1 342 ? -27.759 -12.175 -4.102 1.00 95.62 342 SER A O 1
ATOM 2717 N N . THR A 1 343 ? -28.998 -14.025 -4.345 1.00 92.88 343 THR A N 1
ATOM 2718 C CA . THR A 1 343 ? -30.112 -13.363 -5.045 1.00 92.88 343 THR A CA 1
ATOM 2719 C C . THR A 1 343 ? -30.959 -12.538 -4.080 1.00 92.88 343 THR A C 1
ATOM 2721 O O . THR A 1 343 ? -31.431 -11.464 -4.433 1.00 92.88 343 THR A O 1
ATOM 2724 N N . GLU A 1 344 ? -31.139 -13.045 -2.863 1.00 92.62 344 GLU A N 1
ATOM 2725 C CA . GLU A 1 344 ? -31.885 -12.395 -1.790 1.00 92.62 344 GLU A CA 1
ATOM 2726 C C . GLU A 1 344 ? -30.941 -12.045 -0.640 1.00 92.62 344 GLU A C 1
ATOM 2728 O O . GLU A 1 344 ? -29.857 -12.624 -0.506 1.00 92.62 344 GLU A O 1
ATOM 2733 N N . VAL A 1 345 ? -31.362 -11.087 0.181 1.00 96.00 345 VAL A N 1
ATOM 2734 C CA . VAL A 1 345 ? -30.629 -10.607 1.352 1.00 96.00 345 VAL A CA 1
ATOM 2735 C C . VAL A 1 345 ? -31.381 -11.056 2.602 1.00 96.00 345 VAL A C 1
ATOM 2737 O O . VAL A 1 345 ? -32.508 -10.624 2.838 1.00 96.00 345 VAL A O 1
ATOM 2740 N N . GLU A 1 346 ? -30.753 -11.911 3.402 1.00 96.06 346 GLU A N 1
ATOM 2741 C CA . GLU A 1 346 ? -31.359 -12.602 4.541 1.00 96.06 346 GLU A CA 1
ATOM 2742 C C . GLU A 1 346 ? -30.573 -12.293 5.831 1.00 96.06 346 GLU A C 1
ATOM 2744 O O . GLU A 1 346 ? -29.430 -12.739 5.984 1.00 96.06 346 GLU A O 1
ATOM 2749 N N . PRO A 1 347 ? -31.136 -11.498 6.756 1.00 97.19 347 PRO A N 1
ATOM 2750 C CA . PRO A 1 347 ? -30.552 -11.278 8.076 1.00 97.19 347 PRO A CA 1
ATOM 2751 C C . PRO A 1 347 ? -30.843 -12.451 9.016 1.00 97.19 347 PRO A C 1
ATOM 2753 O O . PRO A 1 347 ? -31.896 -13.078 8.931 1.00 97.19 347 PRO A O 1
ATOM 2756 N N . LEU A 1 348 ? -29.936 -12.713 9.957 1.00 97.94 348 LEU A N 1
ATOM 2757 C CA . LEU A 1 348 ? -30.133 -13.738 10.980 1.00 97.94 348 LEU A CA 1
ATOM 2758 C C . LEU A 1 348 ? -31.092 -13.273 12.089 1.00 97.94 348 LEU A C 1
ATOM 2760 O O . LEU A 1 348 ? -31.955 -14.041 12.512 1.00 97.94 348 LEU A O 1
ATOM 2764 N N . PHE A 1 349 ? -30.945 -12.041 12.586 1.00 97.25 349 PHE A N 1
ATOM 2765 C CA . PHE A 1 349 ? -31.745 -11.530 13.709 1.00 97.25 349 PHE A CA 1
ATOM 2766 C C . PHE A 1 349 ? -32.670 -10.352 13.356 1.00 97.25 349 PHE A C 1
ATOM 2768 O O . PHE A 1 349 ? -33.472 -9.951 14.204 1.00 97.25 349 PHE A O 1
ATOM 2775 N N . ASP A 1 350 ? -32.552 -9.789 12.147 1.00 94.25 350 ASP A N 1
ATOM 2776 C CA . ASP A 1 350 ? -33.167 -8.525 11.692 1.00 94.25 350 ASP A CA 1
ATOM 2777 C C . ASP A 1 350 ? -32.779 -7.280 12.518 1.00 94.25 350 ASP A C 1
ATOM 2779 O O . ASP A 1 350 ? -33.316 -6.186 12.320 1.00 94.25 350 ASP A O 1
ATOM 2783 N N . LYS A 1 351 ? -31.837 -7.422 13.453 1.00 95.00 351 LYS A N 1
ATOM 2784 C CA . LYS A 1 351 ? -31.361 -6.368 14.350 1.00 95.00 351 LYS A CA 1
ATOM 2785 C C . LYS A 1 351 ? -30.054 -6.786 15.006 1.00 95.00 351 LYS A C 1
ATOM 2787 O O . LYS A 1 351 ? -29.797 -7.958 15.245 1.00 95.00 351 LYS A O 1
ATOM 2792 N N . LEU A 1 352 ? -29.281 -5.800 15.441 1.00 95.81 352 LEU A N 1
ATOM 2793 C CA . LEU A 1 352 ? -28.119 -6.054 16.285 1.00 95.81 352 LEU A CA 1
ATOM 2794 C C . LEU A 1 352 ? -28.530 -6.698 17.617 1.00 95.81 352 LEU A C 1
ATOM 2796 O O . LEU A 1 352 ? -29.349 -6.144 18.359 1.00 95.81 352 LEU A O 1
ATOM 2800 N N . VAL A 1 353 ? -27.916 -7.833 17.940 1.00 96.50 353 VAL A N 1
ATOM 2801 C CA . VAL A 1 353 ? -28.096 -8.549 19.210 1.00 96.50 353 VAL A CA 1
ATOM 2802 C C . VAL A 1 353 ? -26.783 -8.627 19.974 1.00 96.50 353 VAL A C 1
ATOM 2804 O O . VAL A 1 353 ? -25.715 -8.626 19.373 1.00 96.50 353 VAL A O 1
ATOM 2807 N N . GLU A 1 354 ? -26.844 -8.701 21.301 1.00 95.50 354 GLU A N 1
ATOM 2808 C CA . GLU A 1 354 ? -25.651 -8.884 22.136 1.00 95.50 354 GLU A CA 1
ATOM 2809 C C . GLU A 1 354 ? -24.949 -10.209 21.828 1.00 95.50 354 GLU A C 1
ATOM 2811 O O . GLU A 1 354 ? -25.601 -11.226 21.561 1.00 95.50 354 GLU A O 1
ATOM 2816 N N . ALA A 1 355 ? -23.621 -10.217 21.921 1.00 94.56 355 ALA A N 1
ATOM 2817 C CA . ALA A 1 355 ? -22.777 -11.388 21.717 1.00 94.56 355 ALA A CA 1
ATOM 2818 C C . ALA A 1 355 ? -22.813 -12.360 22.913 1.00 94.56 355 ALA A C 1
ATOM 2820 O O . ALA A 1 355 ? -21.774 -12.823 23.388 1.00 94.56 355 ALA A O 1
ATOM 2821 N N . SER A 1 356 ? -24.015 -12.702 23.382 1.00 95.50 356 SER A N 1
ATOM 2822 C CA . SER A 1 356 ? -24.256 -13.705 24.420 1.00 95.50 356 SER A CA 1
ATOM 2823 C C . SER A 1 356 ? -23.949 -15.120 23.920 1.00 95.50 356 SER A C 1
ATOM 2825 O O . SER A 1 356 ? -23.946 -15.387 22.715 1.00 95.50 356 SER A O 1
ATOM 2827 N N . ARG A 1 357 ? -23.740 -16.067 24.843 1.00 94.75 357 ARG A N 1
ATOM 2828 C CA . ARG A 1 357 ? -23.503 -17.482 24.495 1.00 94.75 357 ARG A CA 1
ATOM 2829 C C . ARG A 1 357 ? -24.617 -18.070 23.619 1.00 94.75 357 ARG A C 1
ATOM 2831 O O . ARG A 1 357 ? -24.324 -18.821 22.692 1.00 94.75 357 ARG A O 1
ATOM 2838 N N . ASP A 1 358 ? -25.868 -17.694 23.874 1.00 96.75 358 ASP A N 1
ATOM 2839 C CA . ASP A 1 358 ? -27.023 -18.192 23.121 1.00 96.75 358 ASP A CA 1
ATOM 2840 C C . ASP A 1 358 ? -27.083 -17.610 21.707 1.00 96.75 358 ASP A C 1
ATOM 2842 O O . ASP A 1 358 ? -27.322 -18.342 20.745 1.00 96.75 358 ASP A O 1
ATOM 2846 N N . ASN A 1 359 ? -26.819 -16.309 21.551 1.00 97.38 359 ASN A N 1
ATOM 2847 C CA . ASN A 1 359 ? -26.801 -15.674 20.232 1.00 97.38 359 ASN A CA 1
ATOM 2848 C C . ASN A 1 359 ? -25.604 -16.145 19.399 1.00 97.38 359 ASN A C 1
ATOM 2850 O O . ASN A 1 359 ? -25.765 -16.386 18.204 1.00 97.38 359 ASN A O 1
ATOM 2854 N N . ARG A 1 360 ? -24.435 -16.370 20.017 1.00 96.94 360 ARG A N 1
ATOM 2855 C CA . ARG A 1 360 ? -23.276 -16.983 19.342 1.00 96.94 360 ARG A CA 1
ATOM 2856 C C . ARG A 1 360 ? -23.581 -18.396 18.855 1.00 96.94 360 ARG A C 1
ATOM 2858 O O . ARG A 1 360 ? -23.206 -18.737 17.740 1.00 96.94 360 ARG A O 1
ATOM 2865 N N . ARG A 1 361 ? -24.303 -19.202 19.644 1.00 97.12 361 ARG A N 1
ATOM 2866 C CA . ARG A 1 361 ? -24.739 -20.543 19.222 1.00 97.12 361 ARG A CA 1
ATOM 2867 C C . ARG A 1 361 ? -25.663 -20.472 18.004 1.00 97.12 361 ARG A C 1
ATOM 2869 O O . ARG A 1 361 ? -25.397 -21.145 17.017 1.00 97.12 361 ARG A O 1
ATOM 2876 N N . LYS A 1 362 ? -26.685 -19.607 18.037 1.00 98.12 362 LYS A N 1
ATOM 2877 C CA . LYS A 1 362 ? -27.588 -19.389 16.887 1.00 98.12 362 LYS A CA 1
ATOM 2878 C C . LYS A 1 362 ? -26.830 -18.936 15.639 1.00 98.12 362 LYS A C 1
ATOM 2880 O O . LYS A 1 362 ? -27.108 -19.414 14.545 1.00 98.12 362 LYS A O 1
ATOM 2885 N N . ALA A 1 363 ? -25.863 -18.039 15.812 1.00 97.94 363 ALA A N 1
ATOM 2886 C CA . ALA A 1 363 ? -24.997 -17.580 14.738 1.00 97.94 363 ALA A CA 1
ATOM 2887 C C . ALA A 1 363 ? -24.137 -18.708 14.166 1.00 97.94 363 ALA A C 1
ATOM 2889 O O . ALA A 1 363 ? -24.083 -18.862 12.952 1.00 97.94 363 ALA A O 1
ATOM 2890 N N . HIS A 1 364 ? -23.525 -19.534 15.015 1.00 97.25 364 HIS A N 1
ATOM 2891 C CA . HIS A 1 364 ? -22.772 -20.701 14.571 1.00 97.25 364 HIS A CA 1
ATOM 2892 C C . HIS A 1 364 ? -23.657 -21.661 13.760 1.00 97.25 364 HIS A C 1
ATOM 2894 O O . HIS A 1 364 ? -23.277 -22.049 12.658 1.00 97.25 364 HIS A O 1
ATOM 2900 N N . ASP A 1 365 ? -24.859 -21.981 14.242 1.00 97.81 365 ASP A N 1
ATOM 2901 C CA . ASP A 1 365 ? -25.793 -22.865 13.532 1.00 97.81 365 ASP A CA 1
ATOM 2902 C C . ASP A 1 365 ? -26.214 -22.279 12.171 1.00 97.81 365 ASP A C 1
ATOM 2904 O O . ASP A 1 365 ? -26.222 -22.992 11.163 1.00 97.81 365 ASP A O 1
ATOM 2908 N N . PHE A 1 366 ? -26.479 -20.968 12.112 1.00 98.06 366 PHE A N 1
ATOM 2909 C CA . PHE A 1 366 ? -26.763 -20.257 10.863 1.00 98.06 366 PHE A CA 1
ATOM 2910 C C . PHE A 1 366 ? -25.588 -20.329 9.884 1.00 98.06 366 PHE A C 1
ATOM 2912 O O . PHE A 1 366 ? -25.777 -20.734 8.738 1.00 98.06 366 PHE A O 1
ATOM 2919 N N . ILE A 1 367 ? -24.368 -20.018 10.344 1.00 97.44 367 ILE A N 1
ATOM 2920 C CA . ILE A 1 367 ? -23.137 -20.073 9.542 1.00 97.44 367 ILE A CA 1
ATOM 2921 C C . ILE A 1 367 ? -22.937 -21.484 8.983 1.00 97.44 367 ILE A C 1
ATOM 2923 O O . ILE A 1 367 ? -22.712 -21.644 7.782 1.00 97.44 367 ILE A O 1
ATOM 2927 N N . GLN A 1 368 ? -23.061 -22.522 9.816 1.00 96.44 368 GLN A N 1
ATOM 2928 C CA . GLN A 1 368 ? -22.911 -23.913 9.384 1.00 96.44 368 GLN A CA 1
ATOM 2929 C C . GLN A 1 368 ? -23.963 -24.321 8.345 1.00 96.44 368 GLN A C 1
ATOM 2931 O O . GLN A 1 368 ? -23.642 -25.082 7.428 1.00 96.44 368 GLN A O 1
ATOM 2936 N N . GLY A 1 369 ? -25.177 -23.773 8.431 1.00 96.00 369 GLY A N 1
ATOM 2937 C CA . GLY A 1 369 ? -26.263 -24.004 7.479 1.00 96.00 369 GLY A CA 1
ATOM 2938 C C . GLY A 1 369 ? -26.096 -23.329 6.112 1.00 96.00 369 GLY A C 1
ATOM 2939 O O . GLY A 1 369 ? -26.793 -23.716 5.172 1.00 96.00 369 GLY A O 1
ATOM 2940 N N . LEU A 1 370 ? -25.178 -22.364 5.968 1.00 96.25 370 LEU A N 1
ATOM 2941 C CA . LEU A 1 370 ? -24.988 -21.623 4.717 1.00 96.25 370 LEU A CA 1
ATOM 2942 C C . LEU A 1 370 ? -24.547 -22.534 3.568 1.00 96.25 370 LEU A C 1
ATOM 2944 O O . LEU A 1 370 ? -23.626 -23.348 3.717 1.00 96.25 370 LEU A O 1
ATOM 2948 N N . LYS A 1 371 ? -25.189 -22.344 2.410 1.00 94.56 371 LYS A N 1
ATOM 2949 C CA . LYS A 1 371 ? -24.942 -23.073 1.160 1.00 94.56 371 LYS A CA 1
ATOM 2950 C C . LYS A 1 371 ? -24.805 -22.101 -0.015 1.00 94.56 371 LYS A C 1
ATOM 2952 O O . LYS A 1 371 ? -25.506 -21.088 -0.020 1.00 94.56 371 LYS A O 1
ATOM 2957 N N . PRO A 1 372 ? -23.959 -22.422 -1.011 1.00 93.94 372 PRO A N 1
ATOM 2958 C CA . PRO A 1 372 ? -23.780 -21.583 -2.185 1.00 93.94 372 PRO A CA 1
ATOM 2959 C C . PRO A 1 372 ? -24.999 -21.717 -3.108 1.00 93.94 372 PRO A C 1
ATOM 2961 O O . PRO A 1 372 ? -25.289 -22.809 -3.599 1.00 93.94 372 PRO A O 1
ATOM 2964 N N . THR A 1 373 ? -25.737 -20.635 -3.334 1.00 89.62 373 THR A N 1
ATOM 2965 C CA . THR A 1 373 ? -26.942 -20.614 -4.176 1.00 89.62 373 THR A CA 1
ATOM 2966 C C . THR A 1 373 ? -27.165 -19.234 -4.782 1.00 89.62 373 THR A C 1
ATOM 2968 O O . THR A 1 373 ? -26.939 -18.244 -4.103 1.00 89.62 373 THR A O 1
ATOM 2971 N N . GLY A 1 374 ? -27.728 -19.161 -5.990 1.00 89.69 374 GLY A N 1
ATOM 2972 C CA . GLY A 1 374 ? -28.227 -17.902 -6.557 1.00 89.69 374 GLY A CA 1
ATOM 2973 C C . GLY A 1 374 ? -27.149 -16.982 -7.140 1.00 89.69 374 GLY A C 1
ATOM 2974 O O . GLY A 1 374 ? -26.016 -17.405 -7.383 1.00 89.69 374 GLY A O 1
ATOM 2975 N N . GLY A 1 375 ? -27.555 -15.739 -7.414 1.00 91.56 375 GLY A N 1
ATOM 2976 C CA . GLY A 1 375 ? -26.696 -14.659 -7.904 1.00 91.56 375 GLY A CA 1
ATOM 2977 C C . GLY A 1 375 ? -26.100 -13.828 -6.767 1.00 91.56 375 GLY A C 1
ATOM 2978 O O . GLY A 1 375 ? -25.962 -14.320 -5.651 1.00 91.56 375 GLY A O 1
ATOM 2979 N N . THR A 1 376 ? -25.760 -12.573 -7.056 1.00 93.00 376 THR A N 1
ATOM 2980 C CA . THR A 1 376 ? -24.938 -11.724 -6.180 1.00 93.00 376 THR A CA 1
ATOM 2981 C C . THR A 1 376 ? -25.501 -10.296 -6.133 1.00 93.00 376 THR A C 1
ATOM 2983 O O . THR A 1 376 ? -25.223 -9.478 -7.015 1.00 93.00 376 THR A O 1
ATOM 2986 N N . ALA A 1 377 ? -26.317 -9.994 -5.120 1.00 95.94 377 ALA A N 1
ATOM 2987 C CA . ALA A 1 377 ? -27.012 -8.717 -4.911 1.00 95.94 377 ALA A CA 1
ATOM 2988 C C . ALA A 1 377 ? -26.237 -7.772 -3.963 1.00 95.94 377 ALA A C 1
ATOM 2990 O O . ALA A 1 377 ? -26.661 -7.500 -2.839 1.00 95.94 377 ALA A O 1
ATOM 2991 N N . ILE A 1 378 ? -25.070 -7.283 -4.405 1.00 96.38 378 ILE A N 1
ATOM 2992 C CA . ILE A 1 378 ? -24.153 -6.469 -3.573 1.00 96.38 378 ILE A CA 1
ATOM 2993 C C . ILE A 1 378 ? -24.797 -5.156 -3.100 1.00 96.38 378 ILE A C 1
ATOM 2995 O O . ILE A 1 378 ? -24.702 -4.813 -1.922 1.00 96.38 378 ILE A O 1
ATOM 2999 N N . ASP A 1 379 ? -25.449 -4.422 -4.006 1.00 96.38 379 ASP A N 1
ATOM 3000 C CA . ASP A 1 379 ? -26.065 -3.117 -3.714 1.00 96.38 379 ASP A CA 1
ATOM 3001 C C . ASP A 1 379 ? -27.112 -3.225 -2.595 1.00 96.38 379 ASP A C 1
ATOM 3003 O O . ASP A 1 379 ? -27.091 -2.461 -1.628 1.00 96.38 379 ASP A O 1
ATOM 3007 N N . ASP A 1 380 ? -27.985 -4.230 -2.690 1.00 96.12 380 ASP A N 1
ATOM 3008 C CA . ASP A 1 380 ? -29.057 -4.467 -1.724 1.00 96.12 380 ASP A CA 1
ATOM 3009 C C . ASP A 1 380 ? -28.503 -4.914 -0.368 1.00 96.12 380 ASP A C 1
ATOM 3011 O O . ASP A 1 380 ? -28.951 -4.429 0.677 1.00 96.12 380 ASP A O 1
ATOM 3015 N N . ALA A 1 381 ? -27.487 -5.783 -0.372 1.00 97.06 381 ALA A N 1
ATOM 3016 C CA . ALA A 1 381 ? -26.828 -6.249 0.843 1.00 97.06 381 ALA A CA 1
ATOM 3017 C C . ALA A 1 381 ? -26.190 -5.087 1.618 1.00 97.06 381 ALA A C 1
ATOM 3019 O O . ALA A 1 381 ? -26.421 -4.938 2.821 1.00 97.06 381 ALA A O 1
ATOM 3020 N N . LEU A 1 382 ? -25.441 -4.214 0.934 1.00 97.31 382 LEU A N 1
ATOM 3021 C CA . LEU A 1 382 ? -24.788 -3.067 1.569 1.00 97.31 382 LEU A CA 1
ATOM 3022 C C . LEU A 1 382 ? -25.798 -2.005 2.026 1.00 97.31 382 LEU A C 1
ATOM 3024 O O . LEU A 1 382 ? -25.651 -1.465 3.124 1.00 97.31 382 LEU A O 1
ATOM 3028 N N . LYS A 1 383 ? -26.860 -1.740 1.252 1.00 96.25 383 LYS A N 1
ATOM 3029 C CA . LYS A 1 383 ? -27.956 -0.850 1.680 1.00 96.25 383 LYS A CA 1
ATOM 3030 C C . LYS A 1 383 ? -28.646 -1.367 2.939 1.00 96.25 383 LYS A C 1
ATOM 3032 O O . LYS A 1 383 ? -28.844 -0.598 3.880 1.00 96.25 383 LYS A O 1
ATOM 3037 N N . LYS A 1 384 ? -28.988 -2.660 2.984 1.00 96.50 384 LYS A N 1
ATOM 3038 C CA . LYS A 1 384 ? -29.631 -3.289 4.148 1.00 96.50 384 LYS A CA 1
ATOM 3039 C C . LYS A 1 384 ? -28.710 -3.269 5.368 1.00 96.50 384 LYS A C 1
ATOM 3041 O O . LYS A 1 384 ? -29.170 -2.909 6.449 1.00 96.50 384 LYS A O 1
ATOM 3046 N N . ALA A 1 385 ? -27.423 -3.572 5.193 1.00 96.69 385 ALA A N 1
ATOM 3047 C CA . ALA A 1 385 ? -26.420 -3.464 6.249 1.00 96.69 385 ALA A CA 1
ATOM 3048 C C . ALA A 1 385 ? -26.378 -2.043 6.835 1.00 96.69 385 ALA A C 1
ATOM 3050 O O . ALA A 1 385 ? -26.577 -1.864 8.032 1.00 96.69 385 ALA A O 1
ATOM 3051 N N . LEU A 1 386 ? -26.223 -1.016 5.992 1.00 95.12 386 LEU A N 1
ATOM 3052 C CA . LEU A 1 386 ? -26.185 0.382 6.435 1.00 95.12 386 LEU A CA 1
ATOM 3053 C C . LEU A 1 386 ? -27.494 0.839 7.102 1.00 95.12 386 LEU A C 1
ATOM 3055 O O . LEU A 1 386 ? -27.447 1.611 8.059 1.00 95.12 386 LEU A O 1
ATOM 3059 N N . ALA A 1 387 ? -28.647 0.347 6.641 1.00 93.56 387 ALA A N 1
ATOM 3060 C CA . ALA A 1 387 ? -29.956 0.664 7.214 1.00 93.56 387 ALA A CA 1
ATOM 3061 C C . ALA A 1 387 ? -30.188 0.046 8.606 1.00 93.56 387 ALA A C 1
ATOM 3063 O O . ALA A 1 387 ? -30.957 0.595 9.391 1.00 93.56 387 ALA A O 1
ATOM 3064 N N . LEU A 1 388 ? -29.523 -1.069 8.931 1.00 92.06 388 LEU A N 1
ATOM 3065 C CA . LEU A 1 388 ? -29.603 -1.725 10.245 1.00 92.06 388 LEU A CA 1
ATOM 3066 C C . LEU A 1 388 ? -28.729 -1.051 11.317 1.00 92.06 388 LEU A C 1
ATOM 3068 O O . LEU A 1 388 ? -28.734 -1.475 12.476 1.00 92.06 388 LEU A O 1
ATOM 3072 N N . ARG A 1 389 ? -27.984 0.004 10.964 1.00 89.56 389 ARG A N 1
ATOM 3073 C CA . ARG A 1 389 ? -27.242 0.809 11.935 1.00 89.56 389 ARG A CA 1
ATOM 3074 C C . ARG A 1 389 ? -28.212 1.555 12.873 1.00 89.56 389 ARG A C 1
ATOM 3076 O O . ARG A 1 389 ? -29.062 2.302 12.388 1.00 89.56 389 ARG A O 1
ATOM 3083 N N . PRO A 1 390 ? -28.055 1.453 14.207 1.00 85.38 390 PRO A N 1
ATOM 3084 C CA . PRO A 1 390 ? -28.866 2.215 15.155 1.00 85.38 390 PRO A CA 1
ATOM 3085 C C . PRO A 1 390 ? -28.695 3.729 14.980 1.00 85.38 390 PRO A C 1
ATOM 3087 O O . PRO A 1 390 ? -27.575 4.231 14.848 1.00 85.38 390 PRO A O 1
ATOM 3090 N N . ALA A 1 391 ? -29.802 4.473 15.024 1.00 77.50 391 ALA A N 1
ATOM 3091 C CA . ALA A 1 391 ? -29.773 5.932 14.995 1.00 77.50 391 ALA A CA 1
ATOM 3092 C C . ALA A 1 391 ? -29.192 6.495 16.305 1.00 77.50 391 ALA A C 1
ATOM 3094 O O . ALA A 1 391 ? -29.604 6.087 17.388 1.00 77.50 391 ALA A O 1
ATOM 3095 N N . GLY A 1 392 ? -28.252 7.443 16.205 1.00 66.06 392 GLY A N 1
ATOM 3096 C CA . GLY A 1 392 ? -27.725 8.181 17.362 1.00 66.06 392 GLY A CA 1
ATOM 3097 C C . GLY A 1 392 ? -26.905 7.355 18.363 1.00 66.06 392 GLY A C 1
ATOM 3098 O O . GLY A 1 392 ? -26.830 7.736 19.523 1.00 66.06 392 GLY A O 1
ATOM 3099 N N . GLY A 1 393 ? -26.334 6.218 17.951 1.00 63.84 393 GLY A N 1
ATOM 3100 C CA . GLY A 1 393 ? -25.513 5.380 18.829 1.00 63.84 393 GLY A CA 1
ATOM 3101 C C . GLY A 1 393 ? -24.071 5.877 18.982 1.00 63.84 393 GLY A C 1
ATOM 3102 O O . GLY A 1 393 ? -23.418 6.194 17.989 1.00 63.84 393 GLY A O 1
ATOM 3103 N N . ASP A 1 394 ? -23.559 5.836 20.215 1.00 67.50 394 ASP A N 1
ATOM 3104 C CA . ASP A 1 394 ? -22.165 6.175 20.563 1.00 67.50 394 ASP A CA 1
ATOM 3105 C C . ASP A 1 394 ? -21.175 5.020 20.303 1.00 67.50 394 ASP A C 1
ATOM 3107 O O . ASP A 1 394 ? -19.960 5.168 20.458 1.00 67.50 394 ASP A O 1
ATOM 3111 N N . ARG A 1 395 ? -21.686 3.843 19.916 1.00 75.69 395 ARG A N 1
ATOM 3112 C CA . ARG A 1 395 ? -20.874 2.659 19.610 1.00 75.69 395 ARG A CA 1
ATOM 3113 C C . ARG A 1 395 ? -20.326 2.738 18.183 1.00 75.69 395 ARG A C 1
ATOM 3115 O O . ARG A 1 395 ? -21.091 3.032 17.258 1.00 75.69 395 ARG A O 1
ATOM 3122 N N . PRO A 1 396 ? -19.039 2.419 17.959 1.00 78.06 396 PRO A N 1
ATOM 3123 C CA . PRO A 1 396 ? -18.526 2.211 16.613 1.00 78.06 396 PRO A CA 1
ATOM 3124 C C . PRO A 1 396 ? -19.353 1.140 15.893 1.00 78.06 396 PRO A C 1
ATOM 3126 O O . PRO A 1 396 ? -19.514 0.037 16.414 1.00 78.06 396 PRO A O 1
ATOM 3129 N N . TYR A 1 397 ? -19.859 1.470 14.705 1.00 87.06 397 TYR A N 1
ATOM 3130 C CA . TYR A 1 397 ? -20.571 0.540 13.830 1.00 87.06 397 TYR A CA 1
ATOM 3131 C C . TYR A 1 397 ? -19.690 0.212 12.623 1.00 87.06 397 TYR A C 1
ATOM 3133 O O . TYR A 1 397 ? -19.301 1.116 11.876 1.00 87.06 397 TYR A O 1
ATOM 3141 N N . VAL A 1 398 ? -19.357 -1.066 12.450 1.00 88.38 398 VAL A N 1
ATOM 3142 C CA . VAL A 1 398 ? -18.440 -1.550 11.410 1.00 88.38 398 VAL A CA 1
ATOM 3143 C C . VAL A 1 398 ? -19.120 -2.618 10.562 1.00 88.38 398 VAL A C 1
ATOM 3145 O O . VAL A 1 398 ? -19.749 -3.526 11.102 1.00 88.38 398 VAL A O 1
ATOM 3148 N N . VAL A 1 399 ? -18.953 -2.533 9.240 1.00 94.12 399 VAL A N 1
ATOM 3149 C CA . VAL A 1 399 ? -19.399 -3.568 8.299 1.00 94.12 399 VAL A CA 1
ATOM 3150 C C . VAL A 1 399 ? -18.190 -4.367 7.823 1.00 94.12 399 VAL A C 1
ATOM 3152 O O . VAL A 1 399 ? -17.212 -3.789 7.346 1.00 94.12 399 VAL A O 1
ATOM 3155 N N . ILE A 1 400 ? -18.266 -5.690 7.937 1.00 93.56 400 ILE A N 1
ATOM 3156 C CA . ILE A 1 400 ? -17.290 -6.635 7.392 1.00 93.56 400 ILE A CA 1
ATOM 3157 C C . ILE A 1 400 ? -17.963 -7.358 6.232 1.00 93.56 400 ILE A C 1
ATOM 3159 O O . ILE A 1 400 ? -18.910 -8.111 6.439 1.00 93.56 400 ILE A O 1
ATOM 3163 N N . PHE A 1 401 ? -17.490 -7.103 5.019 1.00 96.06 401 PHE A N 1
ATOM 3164 C CA . PHE A 1 401 ? -18.075 -7.579 3.773 1.00 96.06 401 PHE A CA 1
ATOM 3165 C C . PHE A 1 401 ? -17.183 -8.652 3.144 1.00 96.06 401 PHE A C 1
ATOM 3167 O O . PHE A 1 401 ? -16.054 -8.355 2.765 1.00 96.06 401 PHE A O 1
ATOM 3174 N N . LEU A 1 402 ? -17.667 -9.891 3.046 1.00 95.38 402 LEU A N 1
ATOM 3175 C CA . LEU A 1 402 ? -16.935 -11.035 2.493 1.00 95.38 402 LEU A CA 1
ATOM 3176 C C . LEU A 1 402 ? -17.594 -11.484 1.185 1.00 95.38 402 LEU A C 1
ATOM 3178 O O . LEU A 1 402 ? -18.760 -11.872 1.200 1.00 95.38 402 LEU A O 1
ATOM 3182 N N . THR A 1 403 ? -16.868 -11.427 0.066 1.00 93.81 403 THR A N 1
ATOM 3183 C CA . THR A 1 403 ? -17.410 -11.715 -1.277 1.00 93.81 403 THR A CA 1
ATOM 3184 C C . THR A 1 403 ? -16.294 -11.993 -2.290 1.00 93.81 403 THR A C 1
ATOM 3186 O O . THR A 1 403 ? -15.133 -11.661 -2.054 1.00 93.81 403 THR A O 1
ATOM 3189 N N . ASP A 1 404 ? -16.633 -12.549 -3.452 1.00 85.62 404 ASP A N 1
ATOM 3190 C CA . ASP A 1 404 ? -15.787 -12.515 -4.653 1.00 85.62 404 ASP A CA 1
ATOM 3191 C C . ASP A 1 404 ? -16.166 -11.361 -5.619 1.00 85.62 404 ASP A C 1
ATOM 3193 O O . ASP A 1 404 ? -15.576 -11.172 -6.681 1.00 85.62 404 ASP A O 1
ATOM 3197 N N . GLY A 1 405 ? -17.085 -10.483 -5.210 1.00 76.31 405 GLY A N 1
ATOM 3198 C CA . GLY A 1 405 ? -17.202 -9.098 -5.669 1.00 76.31 405 GLY A CA 1
ATOM 3199 C C . GLY A 1 405 ? -17.928 -8.869 -6.994 1.00 76.31 405 GLY A C 1
ATOM 3200 O O . GLY A 1 405 ? -17.967 -7.732 -7.456 1.00 76.31 405 GLY A O 1
ATOM 3201 N N . ARG A 1 406 ? -18.513 -9.883 -7.638 1.00 88.56 406 ARG A N 1
ATOM 3202 C CA . ARG A 1 406 ? -19.167 -9.703 -8.951 1.00 88.56 406 ARG A CA 1
ATOM 3203 C C . ARG A 1 406 ? -20.681 -9.515 -8.815 1.00 88.56 406 ARG A C 1
ATOM 3205 O O . ARG A 1 406 ? -21.378 -10.513 -8.657 1.00 88.56 406 ARG A O 1
ATOM 3212 N N . PRO A 1 407 ? -21.226 -8.287 -8.916 1.00 90.62 407 PRO A N 1
ATOM 3213 C CA . PRO A 1 407 ? -22.666 -8.082 -8.818 1.00 90.62 407 PRO A CA 1
ATOM 3214 C C . PRO A 1 407 ? -23.378 -8.655 -10.052 1.00 90.62 407 PRO A C 1
ATOM 3216 O O . PRO A 1 407 ? -23.007 -8.369 -11.190 1.00 90.62 407 PRO A O 1
ATOM 3219 N N . THR A 1 408 ? -24.416 -9.461 -9.834 1.00 91.94 408 THR A N 1
ATOM 3220 C CA . THR A 1 408 ? -25.202 -10.106 -10.907 1.00 91.94 408 THR A CA 1
ATOM 3221 C C . THR A 1 408 ? -26.710 -9.925 -10.750 1.00 91.94 408 THR A C 1
ATOM 3223 O O . THR A 1 408 ? -27.458 -10.212 -11.682 1.00 91.94 408 THR A O 1
ATOM 3226 N N . ILE A 1 409 ? -27.162 -9.435 -9.592 1.00 93.50 409 ILE A N 1
ATOM 3227 C CA . ILE A 1 409 ? -28.571 -9.210 -9.262 1.00 93.50 409 ILE A CA 1
ATOM 3228 C C . ILE A 1 409 ? -28.752 -7.759 -8.811 1.00 93.50 409 ILE A C 1
ATOM 3230 O O . ILE A 1 409 ? -27.895 -7.208 -8.121 1.00 93.50 409 ILE A O 1
ATOM 3234 N N . GLY A 1 410 ? -29.871 -7.146 -9.203 1.00 91.94 410 GLY A N 1
ATOM 3235 C CA . GLY A 1 410 ? -30.174 -5.752 -8.881 1.00 91.94 410 GLY A CA 1
ATOM 3236 C C . GLY A 1 410 ? -29.285 -4.778 -9.658 1.00 91.94 410 GLY A C 1
ATOM 3237 O O . GLY A 1 410 ? -29.117 -4.907 -10.872 1.00 91.94 410 GLY A O 1
ATOM 3238 N N . THR A 1 411 ? -28.725 -3.786 -8.965 1.00 92.88 411 THR A N 1
ATOM 3239 C CA . THR A 1 411 ? -27.763 -2.846 -9.555 1.00 92.88 411 THR A CA 1
ATOM 3240 C C . THR A 1 411 ? -26.437 -3.561 -9.819 1.00 92.88 411 THR A C 1
ATOM 3242 O O . THR A 1 411 ? -25.741 -3.934 -8.879 1.00 92.88 411 THR A O 1
ATOM 3245 N N . THR A 1 412 ? -26.064 -3.720 -11.091 1.00 91.38 412 THR A N 1
ATOM 3246 C CA . THR A 1 412 ? -24.789 -4.347 -11.496 1.00 91.38 412 THR A CA 1
ATOM 3247 C C . THR A 1 412 ? -23.726 -3.349 -11.953 1.00 91.38 412 THR A C 1
ATOM 3249 O O . THR A 1 412 ? -22.566 -3.719 -12.097 1.00 91.38 412 THR A O 1
ATOM 3252 N N . ASP A 1 413 ? -24.106 -2.093 -12.204 1.00 91.06 413 ASP A N 1
ATOM 3253 C CA . ASP A 1 413 ? -23.164 -1.030 -12.560 1.00 91.06 413 ASP A CA 1
ATOM 3254 C C . ASP A 1 413 ? -22.352 -0.603 -11.331 1.00 91.06 413 ASP A C 1
ATOM 3256 O O . ASP A 1 413 ? -22.900 -0.082 -10.360 1.00 91.06 413 ASP A O 1
ATOM 3260 N N . GLU A 1 414 ? -21.038 -0.813 -11.377 1.00 88.81 414 GLU A N 1
ATOM 3261 C CA . GLU A 1 414 ? -20.139 -0.591 -10.239 1.00 88.81 414 GLU A CA 1
ATOM 3262 C C . GLU A 1 414 ? -20.169 0.858 -9.740 1.00 88.81 414 GLU A C 1
ATOM 3264 O O . GLU A 1 414 ? -20.210 1.106 -8.535 1.00 88.81 414 GLU A O 1
ATOM 3269 N N . THR A 1 415 ? -20.224 1.825 -10.660 1.00 87.88 415 THR A N 1
ATOM 3270 C CA . THR A 1 415 ? -20.239 3.253 -10.310 1.00 87.88 415 THR A CA 1
ATOM 3271 C C . THR A 1 415 ? -21.549 3.634 -9.618 1.00 87.88 415 THR A C 1
ATOM 3273 O O . THR A 1 415 ? -21.548 4.401 -8.652 1.00 87.88 415 THR A O 1
ATOM 3276 N N . ALA A 1 416 ? -22.675 3.070 -10.059 1.00 91.62 416 ALA A N 1
ATOM 3277 C CA . ALA A 1 416 ? -23.958 3.225 -9.392 1.00 91.62 416 ALA A CA 1
ATOM 3278 C C . ALA A 1 416 ? -23.963 2.588 -7.995 1.00 91.62 416 ALA A C 1
ATOM 3280 O O . ALA A 1 416 ? -24.466 3.222 -7.071 1.00 91.62 416 ALA A O 1
ATOM 3281 N N . ILE A 1 417 ? -23.374 1.399 -7.813 1.00 94.50 417 ILE A N 1
ATOM 3282 C CA . ILE A 1 417 ? -23.256 0.752 -6.491 1.00 94.50 417 ILE A CA 1
ATOM 3283 C C . ILE A 1 417 ? -22.464 1.645 -5.532 1.00 94.50 417 ILE A C 1
ATOM 3285 O O . ILE A 1 417 ? -22.928 1.938 -4.432 1.00 94.50 417 ILE A O 1
ATOM 3289 N N . VAL A 1 418 ? -21.292 2.1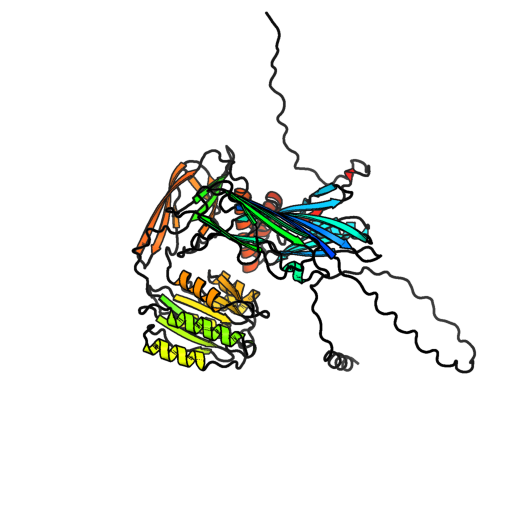32 -5.950 1.00 91.56 418 VAL A N 1
ATOM 3290 C CA . VAL A 1 418 ? -20.441 2.999 -5.118 1.00 91.56 418 VAL A CA 1
ATOM 3291 C C . VAL A 1 418 ? -21.176 4.287 -4.734 1.00 91.56 418 VAL A C 1
ATOM 3293 O O . VAL A 1 418 ? -21.170 4.675 -3.563 1.00 91.56 418 VAL A O 1
ATOM 3296 N N . ARG A 1 419 ? -21.877 4.919 -5.686 1.00 91.12 419 ARG A N 1
ATOM 3297 C CA . ARG A 1 419 ? -22.708 6.102 -5.416 1.00 91.12 419 ARG A CA 1
ATOM 3298 C C . ARG A 1 419 ? -23.825 5.794 -4.416 1.00 91.12 419 ARG A C 1
ATOM 3300 O O . ARG A 1 419 ? -23.994 6.533 -3.451 1.00 91.12 419 ARG A O 1
ATOM 3307 N N . ASN A 1 420 ? -24.548 4.694 -4.608 1.00 95.44 420 ASN A N 1
ATOM 3308 C CA . ASN A 1 420 ? -25.629 4.282 -3.718 1.00 95.44 420 ASN A CA 1
ATOM 3309 C C . ASN A 1 420 ? -25.126 4.019 -2.289 1.00 95.44 420 ASN A C 1
ATOM 3311 O O . ASN A 1 420 ? -25.780 4.406 -1.320 1.00 95.44 420 ASN A O 1
ATOM 3315 N N . VAL A 1 421 ? -23.957 3.385 -2.150 1.00 94.88 421 VAL A N 1
ATOM 3316 C CA . VAL A 1 421 ? -23.294 3.174 -0.856 1.00 94.88 421 VAL A CA 1
ATOM 3317 C C . VAL A 1 421 ? -22.950 4.514 -0.209 1.00 94.88 421 VAL A C 1
ATOM 3319 O O . VAL A 1 421 ? -23.244 4.701 0.970 1.00 94.88 421 VAL A O 1
ATOM 3322 N N . ALA A 1 422 ? -22.385 5.465 -0.960 1.00 89.25 422 ALA A N 1
ATOM 3323 C CA . ALA A 1 422 ? -22.071 6.800 -0.450 1.00 89.25 422 ALA A CA 1
ATOM 3324 C C . ALA A 1 422 ? -23.324 7.544 0.049 1.00 89.25 422 ALA A C 1
ATOM 3326 O O . ALA A 1 422 ? -23.313 8.110 1.142 1.00 89.25 422 ALA A O 1
ATOM 3327 N N . GLU A 1 423 ? -24.420 7.499 -0.713 1.00 92.06 423 GLU A N 1
ATOM 3328 C CA . GLU A 1 423 ? -25.697 8.138 -0.366 1.00 92.06 423 GLU A CA 1
ATOM 3329 C C . GLU A 1 423 ? -26.369 7.497 0.860 1.00 92.06 423 GLU A C 1
ATOM 3331 O O . GLU A 1 423 ? -26.926 8.196 1.716 1.00 92.06 423 GLU A O 1
ATOM 3336 N N . ALA A 1 424 ? -26.306 6.167 0.972 1.00 92.50 424 ALA A N 1
ATOM 3337 C CA . ALA A 1 424 ? -26.834 5.430 2.117 1.00 92.50 424 ALA A CA 1
ATOM 333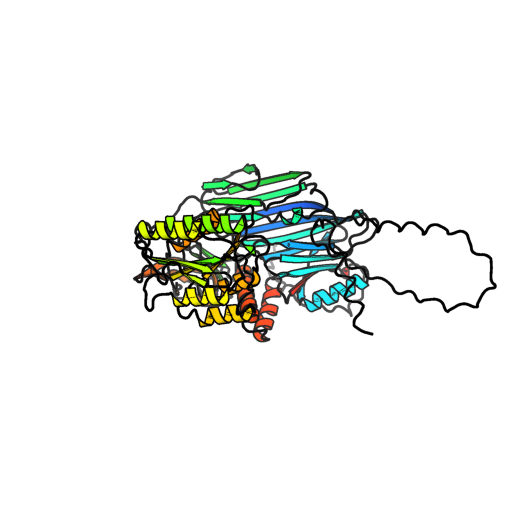8 C C . ALA A 1 424 ? -25.981 5.635 3.381 1.00 92.50 424 ALA A C 1
ATOM 3340 O O . ALA A 1 424 ? -26.503 5.629 4.499 1.00 92.50 424 ALA A O 1
ATOM 3341 N N . ASN A 1 425 ? -24.674 5.859 3.229 1.00 90.06 425 ASN A N 1
ATOM 3342 C CA . ASN A 1 425 ? -23.718 5.945 4.327 1.00 90.06 425 ASN A CA 1
ATOM 3343 C C . ASN A 1 425 ? -23.662 7.330 5.003 1.00 90.06 425 ASN A C 1
ATOM 3345 O O . ASN A 1 425 ? -22.605 7.942 5.164 1.00 90.06 425 ASN A O 1
ATOM 3349 N N . LYS A 1 426 ? -24.811 7.814 5.480 1.00 82.31 426 LYS A N 1
ATOM 3350 C CA . LYS A 1 426 ? -24.947 9.143 6.110 1.00 82.31 426 LYS A CA 1
ATOM 3351 C C . LYS A 1 426 ? -24.125 9.322 7.388 1.00 82.31 426 LYS A C 1
ATOM 3353 O O . LYS A 1 426 ? -23.862 10.445 7.806 1.00 82.31 426 LYS A O 1
ATOM 3358 N N . ALA A 1 427 ? -23.745 8.222 8.030 1.00 78.75 427 ALA A N 1
ATOM 3359 C CA . ALA A 1 427 ? -23.103 8.223 9.336 1.00 78.75 427 ALA A CA 1
ATOM 3360 C C . ALA A 1 427 ? -21.617 7.815 9.284 1.00 78.75 427 ALA A C 1
ATOM 3362 O O . ALA A 1 427 ? -21.032 7.496 10.322 1.00 78.75 427 ALA A O 1
ATOM 3363 N N . ASN A 1 428 ? -20.996 7.842 8.096 1.00 78.62 428 ASN A N 1
ATOM 3364 C CA . ASN A 1 428 ? -19.575 7.534 7.893 1.00 78.62 428 ASN A CA 1
ATOM 3365 C C . ASN A 1 428 ? -19.158 6.145 8.418 1.00 78.62 428 ASN A C 1
ATOM 3367 O O . ASN A 1 428 ? -18.080 5.977 8.985 1.00 78.62 428 ASN A O 1
ATOM 3371 N N . THR A 1 429 ? -20.033 5.150 8.264 1.00 85.38 429 THR A N 1
ATOM 3372 C CA . THR A 1 429 ? -19.742 3.740 8.536 1.00 85.38 429 THR A CA 1
ATOM 3373 C C . THR A 1 429 ? -18.585 3.264 7.663 1.00 85.38 429 THR A C 1
ATOM 3375 O O . THR A 1 429 ? -18.576 3.511 6.458 1.00 85.38 429 THR A O 1
ATOM 3378 N N . ARG A 1 430 ? -17.640 2.532 8.253 1.00 85.94 430 ARG A N 1
ATOM 3379 C CA . ARG A 1 430 ? -16.550 1.882 7.517 1.00 85.94 430 ARG A CA 1
ATOM 3380 C C . ARG A 1 430 ? -16.991 0.512 7.017 1.00 85.94 430 ARG A C 1
ATOM 3382 O O . ARG A 1 430 ? -17.507 -0.278 7.813 1.00 85.94 430 ARG A O 1
ATOM 3389 N N . ILE A 1 431 ? -16.770 0.238 5.731 1.00 92.38 431 ILE A N 1
ATOM 3390 C CA . ILE A 1 431 ? -17.074 -1.051 5.100 1.00 92.38 431 ILE A CA 1
ATOM 3391 C C . ILE A 1 431 ? -15.763 -1.708 4.684 1.00 92.38 431 ILE A C 1
ATOM 3393 O O . ILE A 1 431 ? -15.129 -1.295 3.719 1.00 92.38 431 ILE A O 1
ATOM 3397 N N . PHE A 1 432 ? -15.352 -2.732 5.422 1.00 89.50 432 PHE A N 1
ATOM 3398 C CA . PHE A 1 432 ? -14.125 -3.473 5.156 1.00 89.50 432 PHE A CA 1
ATOM 3399 C C . PHE A 1 432 ? -14.422 -4.647 4.241 1.00 89.50 432 PHE A C 1
ATOM 3401 O O . PHE A 1 432 ? -15.278 -5.468 4.560 1.00 89.50 432 PHE A O 1
ATOM 3408 N N . CYS A 1 433 ? -13.724 -4.720 3.112 1.00 92.25 433 CYS A N 1
ATOM 3409 C CA . CYS A 1 433 ? -13.985 -5.728 2.090 1.00 92.25 433 CYS A CA 1
ATOM 3410 C C . CYS A 1 433 ? -12.926 -6.832 2.135 1.00 92.25 433 CYS A C 1
ATOM 3412 O O . CYS A 1 433 ? -11.731 -6.552 2.074 1.00 92.25 433 CYS A O 1
ATOM 3414 N N . PHE A 1 434 ? -13.368 -8.083 2.188 1.00 91.31 434 PHE A N 1
ATOM 3415 C CA . PHE A 1 434 ? -12.544 -9.280 2.081 1.00 91.31 434 PHE A CA 1
ATOM 3416 C C . PHE A 1 434 ? -12.887 -9.993 0.778 1.00 91.31 434 PHE A C 1
ATOM 3418 O O . PHE A 1 434 ? -13.931 -10.635 0.662 1.00 91.31 434 PHE A O 1
ATOM 3425 N N . GLY A 1 435 ? -12.006 -9.829 -0.206 1.00 90.12 435 GLY A N 1
ATOM 3426 C CA . GLY A 1 435 ? -12.093 -10.479 -1.503 1.00 90.12 435 GLY A CA 1
ATOM 3427 C C . GLY A 1 435 ? -11.556 -11.904 -1.435 1.00 90.12 435 GLY A C 1
ATOM 3428 O O . GLY A 1 435 ? -10.382 -12.083 -1.116 1.00 90.12 435 GLY A O 1
ATOM 3429 N N . ILE A 1 436 ? -12.385 -12.902 -1.737 1.00 90.31 436 ILE A N 1
ATOM 3430 C CA . ILE A 1 436 ? -12.022 -14.320 -1.587 1.00 90.31 436 ILE A CA 1
ATOM 3431 C C . ILE A 1 436 ? -11.859 -14.982 -2.959 1.00 90.31 436 ILE A C 1
ATOM 3433 O O . ILE A 1 436 ? -12.803 -15.056 -3.744 1.00 90.31 436 ILE A O 1
ATOM 3437 N N . GLY A 1 437 ? -10.669 -15.522 -3.224 1.00 81.00 437 GLY A N 1
ATOM 3438 C CA . GLY A 1 437 ? -10.338 -16.218 -4.466 1.00 81.00 437 GLY A CA 1
ATOM 3439 C C . GLY A 1 437 ? -9.558 -15.366 -5.470 1.00 81.00 437 GLY A C 1
ATOM 3440 O O . GLY A 1 437 ? -9.061 -14.286 -5.165 1.00 81.00 437 GLY A O 1
ATOM 3441 N N . THR A 1 438 ? -9.411 -15.885 -6.689 1.00 75.31 438 THR A N 1
ATOM 3442 C CA . THR A 1 438 ? -8.605 -15.269 -7.762 1.00 75.31 438 THR A CA 1
ATOM 3443 C C . THR A 1 438 ? -9.437 -14.471 -8.765 1.00 75.31 438 THR A C 1
ATOM 3445 O O . THR A 1 438 ? -8.906 -13.665 -9.522 1.00 75.31 438 THR A O 1
ATOM 3448 N N . ASP A 1 439 ? -10.748 -14.679 -8.773 1.00 78.88 439 ASP A N 1
ATOM 3449 C CA . ASP A 1 439 ? -11.732 -14.117 -9.695 1.00 78.88 439 ASP A CA 1
ATOM 3450 C C . ASP A 1 439 ? -12.437 -12.868 -9.143 1.00 78.88 439 ASP A C 1
ATOM 3452 O O . ASP A 1 439 ? -13.453 -12.433 -9.697 1.00 78.88 439 ASP A O 1
ATOM 3456 N N . VAL A 1 440 ? -11.859 -12.259 -8.104 1.00 82.00 440 VAL A N 1
ATOM 3457 C CA . VAL A 1 440 ? -12.444 -11.150 -7.350 1.00 82.00 440 VAL A CA 1
ATOM 3458 C C . VAL A 1 440 ? -12.559 -9.875 -8.184 1.00 82.00 440 VAL A C 1
ATOM 3460 O O . VAL A 1 440 ? -11.599 -9.460 -8.838 1.00 82.00 440 VAL A O 1
ATOM 3463 N N . ASN A 1 441 ? -13.699 -9.183 -8.104 1.00 83.56 441 ASN A N 1
ATOM 3464 C CA . ASN A 1 441 ? -13.800 -7.818 -8.627 1.00 83.56 441 ASN A CA 1
ATOM 3465 C C . ASN A 1 441 ? -13.134 -6.805 -7.684 1.00 83.56 441 ASN A C 1
ATOM 3467 O O . ASN A 1 441 ? -13.783 -6.100 -6.910 1.00 83.56 441 ASN A O 1
ATOM 3471 N N . THR A 1 442 ? -11.810 -6.726 -7.746 1.00 78.25 442 THR A N 1
ATOM 3472 C CA . THR A 1 442 ? -11.056 -5.831 -6.865 1.00 78.25 442 THR A CA 1
ATOM 3473 C C . THR A 1 442 ? -11.341 -4.351 -7.148 1.00 78.25 442 THR A C 1
ATOM 3475 O O . THR A 1 442 ? -11.194 -3.529 -6.257 1.00 78.25 442 THR A O 1
ATOM 3478 N N . HIS A 1 443 ? -11.772 -3.991 -8.367 1.00 81.31 443 HIS A N 1
ATOM 3479 C CA . HIS A 1 443 ? -12.085 -2.601 -8.717 1.00 81.31 443 HIS A CA 1
ATOM 3480 C C . HIS A 1 443 ? -13.266 -2.073 -7.893 1.00 81.31 443 HIS A C 1
ATOM 3482 O O . HIS A 1 443 ? -13.117 -1.073 -7.194 1.00 81.31 443 HIS A O 1
ATOM 3488 N N . LEU A 1 444 ? -14.390 -2.795 -7.890 1.00 88.56 444 LEU A N 1
ATOM 3489 C CA . LEU A 1 444 ? -15.559 -2.434 -7.090 1.00 88.56 444 LEU A CA 1
ATOM 3490 C C . LEU A 1 444 ? -15.250 -2.414 -5.582 1.00 88.56 444 LEU A C 1
ATOM 3492 O O . LEU A 1 444 ? -15.623 -1.469 -4.885 1.00 88.56 444 LEU A O 1
ATOM 3496 N N . LEU A 1 445 ? -14.566 -3.444 -5.070 1.00 88.19 445 LEU A N 1
ATOM 3497 C CA . LEU A 1 445 ? -14.262 -3.550 -3.638 1.00 88.19 445 LEU A CA 1
ATOM 3498 C C . LEU A 1 445 ? -13.328 -2.431 -3.159 1.00 88.19 445 LEU A C 1
ATOM 3500 O O . LEU A 1 445 ? -13.580 -1.840 -2.107 1.00 88.19 445 LEU A O 1
ATOM 3504 N N . ASP A 1 446 ? -12.300 -2.090 -3.940 1.00 79.94 446 ASP A N 1
ATOM 3505 C CA . ASP A 1 446 ? -11.409 -0.972 -3.625 1.00 79.94 446 ASP A CA 1
ATOM 3506 C C . ASP A 1 446 ? -12.195 0.347 -3.589 1.00 79.94 446 ASP A C 1
ATOM 3508 O O . ASP A 1 446 ? -12.119 1.060 -2.588 1.00 79.94 446 ASP A O 1
ATOM 3512 N N . GLN A 1 447 ? -13.047 0.621 -4.586 1.00 83.06 447 GLN A N 1
ATOM 3513 C CA . GLN A 1 447 ? -13.863 1.843 -4.618 1.00 83.06 447 GLN A CA 1
ATOM 3514 C C . GLN A 1 447 ? -14.823 1.964 -3.422 1.00 83.06 447 GLN A C 1
ATOM 3516 O O . GLN A 1 447 ? -14.988 3.058 -2.872 1.00 83.06 447 GLN A O 1
ATOM 3521 N N . ILE A 1 448 ? -15.434 0.858 -2.977 1.00 89.31 448 ILE A N 1
ATOM 3522 C CA . ILE A 1 448 ? -16.274 0.836 -1.766 1.00 89.31 448 ILE A CA 1
ATOM 3523 C C . ILE A 1 448 ? -15.434 1.189 -0.531 1.00 89.31 448 ILE A C 1
ATOM 3525 O O . ILE A 1 448 ? -15.840 2.021 0.287 1.00 89.31 448 ILE A O 1
ATOM 3529 N N . THR A 1 449 ? -14.257 0.578 -0.381 1.00 82.69 449 THR A N 1
ATOM 3530 C CA . THR A 1 449 ? -13.402 0.818 0.793 1.00 82.69 449 THR A CA 1
ATOM 3531 C C . THR A 1 449 ? -12.826 2.233 0.813 1.00 82.69 449 THR A C 1
ATOM 3533 O O . THR A 1 449 ? -12.839 2.871 1.864 1.00 82.69 449 THR A O 1
ATOM 3536 N N . GLU A 1 450 ? -12.424 2.777 -0.337 1.00 75.94 450 GLU A N 1
ATOM 3537 C CA . GLU A 1 450 ? -11.959 4.162 -0.481 1.00 75.94 450 GLU A CA 1
ATOM 3538 C C . GLU A 1 450 ? -13.066 5.156 -0.100 1.00 75.94 450 GLU A C 1
ATOM 3540 O O . GLU A 1 450 ? -12.864 6.021 0.757 1.00 75.94 450 GLU A O 1
ATOM 3545 N N . THR A 1 451 ? -14.274 4.965 -0.642 1.00 79.50 451 THR A N 1
ATOM 3546 C CA . THR A 1 451 ? -15.450 5.809 -0.361 1.00 79.50 451 THR A CA 1
ATOM 3547 C C . THR A 1 451 ? -15.851 5.774 1.116 1.00 79.50 451 THR A C 1
ATOM 3549 O O . THR A 1 451 ? -16.300 6.776 1.674 1.00 79.50 451 THR A O 1
ATOM 3552 N N . THR A 1 452 ? -15.671 4.633 1.786 1.00 81.62 452 THR A N 1
ATOM 3553 C CA . THR A 1 452 ? -16.058 4.444 3.194 1.00 81.62 452 THR A CA 1
ATOM 3554 C C . THR A 1 452 ? -14.905 4.600 4.186 1.00 81.62 452 THR A C 1
ATOM 3556 O O . THR A 1 452 ? -15.100 4.389 5.384 1.00 81.62 452 THR A O 1
ATOM 3559 N N . ARG A 1 453 ? -13.720 5.033 3.725 1.00 73.88 453 ARG A N 1
ATOM 3560 C CA . ARG A 1 453 ? -12.507 5.222 4.548 1.00 73.88 453 ARG A CA 1
ATOM 3561 C C . ARG A 1 453 ? -12.111 3.954 5.317 1.00 73.88 453 ARG A C 1
ATOM 3563 O O . ARG A 1 453 ? -11.760 4.007 6.500 1.00 73.88 453 ARG A O 1
ATOM 3570 N N . ALA A 1 454 ? -12.211 2.823 4.632 1.00 77.44 454 ALA A N 1
ATOM 3571 C CA . ALA A 1 454 ? -11.864 1.487 5.089 1.00 77.44 454 ALA A CA 1
ATOM 3572 C C . ALA A 1 454 ? -10.748 0.895 4.206 1.00 77.44 454 ALA A C 1
ATOM 3574 O O . ALA A 1 454 ? -10.146 1.595 3.393 1.00 77.44 454 ALA A O 1
ATOM 3575 N N . VAL A 1 455 ? -10.446 -0.393 4.381 1.00 75.19 455 VAL A N 1
ATOM 3576 C CA . VAL A 1 455 ? -9.442 -1.109 3.579 1.00 75.19 455 VAL A CA 1
ATOM 3577 C C . VAL A 1 455 ? -10.007 -2.409 3.020 1.00 75.19 455 VAL A C 1
ATOM 3579 O O . VAL A 1 455 ? -10.850 -3.049 3.653 1.00 75.19 455 VAL A O 1
ATOM 3582 N N . SER A 1 456 ? -9.521 -2.790 1.841 1.00 79.88 456 SER A N 1
ATOM 3583 C CA . SER A 1 456 ? -9.737 -4.097 1.229 1.00 79.88 456 SER A CA 1
ATOM 3584 C C . SER A 1 456 ? -8.590 -5.049 1.585 1.00 79.88 456 SER A C 1
ATOM 3586 O O . SER A 1 456 ? -7.428 -4.645 1.698 1.00 79.88 456 SER A O 1
ATOM 3588 N N . GLN A 1 457 ? -8.910 -6.326 1.768 1.00 80.75 457 GLN A N 1
ATOM 3589 C CA . GLN A 1 457 ? -7.939 -7.413 1.837 1.00 80.75 457 GLN A CA 1
ATOM 3590 C C . GLN A 1 457 ? -8.351 -8.513 0.867 1.00 80.75 457 GLN A C 1
ATOM 3592 O O . GLN A 1 457 ? -9.520 -8.879 0.789 1.00 80.75 457 GLN A O 1
ATOM 3597 N N . TYR A 1 458 ? -7.378 -9.047 0.140 1.00 81.00 458 TYR A N 1
ATOM 3598 C CA . TYR A 1 458 ? -7.591 -10.118 -0.825 1.00 81.00 458 TYR A CA 1
ATOM 3599 C C . TYR A 1 458 ? -6.938 -11.387 -0.309 1.00 81.00 458 TYR A C 1
ATOM 3601 O O . TYR A 1 458 ? -5.820 -11.332 0.216 1.00 81.00 458 TYR A O 1
ATOM 3609 N N . VAL A 1 459 ? -7.656 -12.498 -0.416 1.00 78.69 459 VAL A N 1
ATOM 3610 C CA . VAL A 1 459 ? -7.230 -13.801 0.086 1.00 78.69 459 VAL A CA 1
ATOM 3611 C C . VAL A 1 459 ? -7.230 -14.787 -1.063 1.00 78.69 459 VAL A C 1
ATOM 3613 O O . VAL A 1 459 ? -8.272 -15.072 -1.660 1.00 78.69 459 VAL A O 1
ATOM 3616 N N . LEU A 1 460 ? -6.038 -15.272 -1.388 1.00 75.69 460 LEU A N 1
ATOM 3617 C CA . LEU A 1 460 ? -5.849 -16.326 -2.368 1.00 75.69 460 LEU A CA 1
ATOM 3618 C C . LEU A 1 460 ? -6.319 -17.674 -1.790 1.00 75.69 460 LEU A C 1
ATOM 3620 O O . LEU A 1 460 ? -6.358 -17.835 -0.573 1.00 75.69 460 LEU A O 1
ATOM 3624 N N . PRO A 1 461 ? -6.677 -18.660 -2.633 1.00 71.38 461 PRO A N 1
ATOM 3625 C CA . PRO A 1 461 ? -7.204 -19.945 -2.160 1.00 71.38 461 PRO A CA 1
ATOM 3626 C C . PRO A 1 461 ? -6.294 -20.710 -1.185 1.00 71.38 461 PRO A C 1
ATOM 3628 O O . PRO A 1 461 ? -6.789 -21.499 -0.383 1.00 71.38 461 PRO A O 1
ATOM 3631 N N . ASP A 1 462 ? -4.983 -20.505 -1.276 1.00 72.12 462 ASP A N 1
ATOM 3632 C CA . ASP A 1 462 ? -3.934 -21.109 -0.451 1.00 72.12 462 ASP A CA 1
ATOM 3633 C C . ASP A 1 462 ? -3.594 -20.304 0.814 1.00 72.12 462 ASP A C 1
ATOM 3635 O O . ASP A 1 462 ? -2.898 -20.805 1.697 1.00 72.12 462 ASP A O 1
ATOM 3639 N N . GLU A 1 463 ? -4.103 -19.078 0.934 1.00 69.06 463 GLU A N 1
ATOM 3640 C CA . GLU A 1 463 ? -3.923 -18.242 2.114 1.00 69.06 463 GLU A CA 1
ATOM 3641 C C . GLU A 1 463 ? -5.020 -18.489 3.155 1.00 69.06 463 GLU A C 1
ATOM 3643 O O . GLU A 1 463 ? -6.163 -18.830 2.845 1.00 69.06 463 GLU A O 1
ATOM 3648 N N . ASP A 1 464 ? -4.683 -18.260 4.423 1.00 75.75 464 ASP A N 1
ATOM 3649 C CA . ASP A 1 464 ? -5.635 -18.409 5.516 1.00 75.75 464 ASP A CA 1
ATOM 3650 C C . ASP A 1 464 ? -6.446 -17.118 5.736 1.00 75.75 464 ASP A C 1
ATOM 3652 O O . ASP A 1 464 ? -5.952 -16.117 6.275 1.00 75.75 464 ASP A O 1
ATOM 3656 N N . LEU A 1 465 ? -7.717 -17.145 5.320 1.00 79.31 465 LEU A N 1
ATOM 3657 C CA . LEU A 1 465 ? -8.668 -16.054 5.547 1.00 79.31 465 LEU A CA 1
ATOM 3658 C C . LEU A 1 465 ? -8.856 -15.762 7.041 1.00 79.31 465 LEU A C 1
ATOM 3660 O O . LEU A 1 465 ? -9.029 -14.602 7.409 1.00 79.31 465 LEU A O 1
ATOM 3664 N N . GLU A 1 466 ? -8.795 -16.776 7.906 1.00 77.56 466 GLU A N 1
ATOM 3665 C CA . GLU A 1 466 ? -8.952 -16.610 9.351 1.00 77.56 466 GLU A CA 1
ATOM 3666 C C . GLU A 1 466 ? -7.842 -15.724 9.920 1.00 77.56 466 GLU A C 1
ATOM 3668 O O . GLU A 1 466 ? -8.120 -14.806 10.688 1.00 77.56 466 GLU A O 1
ATOM 3673 N N . VAL A 1 467 ? -6.592 -15.902 9.482 1.00 73.94 467 VAL A N 1
ATOM 3674 C CA . VAL A 1 467 ? -5.451 -15.068 9.905 1.00 73.94 467 VAL A CA 1
ATOM 3675 C C . VAL A 1 467 ? -5.617 -13.608 9.455 1.00 73.94 467 VAL A C 1
ATOM 3677 O O . VAL A 1 467 ? -5.391 -12.666 10.223 1.00 73.94 467 VAL A O 1
ATOM 3680 N N . LYS A 1 468 ? -6.055 -13.389 8.212 1.00 72.56 468 LYS A N 1
ATOM 3681 C CA . LYS A 1 468 ? -6.269 -12.041 7.657 1.00 72.56 468 LYS A CA 1
ATOM 3682 C C . LYS A 1 468 ? -7.436 -11.317 8.332 1.00 72.56 468 LYS A C 1
ATOM 3684 O O . LYS A 1 468 ? -7.304 -10.164 8.747 1.00 72.56 468 LYS A O 1
ATOM 3689 N N . VAL A 1 469 ? -8.554 -12.010 8.524 1.00 74.00 469 VAL A N 1
ATOM 3690 C CA . VAL A 1 469 ? -9.734 -11.450 9.189 1.00 74.00 469 VAL A CA 1
ATOM 3691 C C . VAL A 1 469 ? -9.490 -11.274 10.692 1.00 74.00 469 VAL A C 1
ATOM 3693 O O . VAL A 1 469 ? -9.890 -10.252 11.235 1.00 74.00 469 VAL A O 1
ATOM 3696 N N . SER A 1 470 ? -8.796 -12.185 11.378 1.00 68.56 470 SER A N 1
ATOM 3697 C CA . SER A 1 470 ? -8.503 -12.070 12.819 1.00 68.56 470 SER A CA 1
ATOM 3698 C C . SER A 1 470 ? -7.543 -10.925 13.152 1.00 68.56 470 SER A C 1
ATOM 3700 O O . SER A 1 470 ? -7.791 -10.162 14.093 1.00 68.56 470 SER A O 1
ATOM 3702 N N . SER A 1 471 ? -6.479 -10.748 12.360 1.00 68.62 471 SER A N 1
ATOM 3703 C CA . SER A 1 471 ? -5.558 -9.612 12.500 1.00 68.62 471 SER A CA 1
ATOM 3704 C C . SER A 1 471 ? -6.283 -8.285 12.278 1.00 68.62 471 SER A C 1
ATOM 3706 O O . SER A 1 471 ? -6.117 -7.346 13.055 1.00 68.62 471 SER A O 1
ATOM 3708 N N . PHE A 1 472 ? -7.174 -8.226 11.288 1.00 72.19 472 PHE A N 1
ATOM 3709 C CA . PHE A 1 472 ? -8.058 -7.089 11.071 1.00 72.19 472 PHE A CA 1
ATOM 3710 C C . PHE A 1 472 ? -9.051 -6.874 12.226 1.00 72.19 472 PHE A C 1
ATOM 3712 O O . PHE A 1 472 ? -9.212 -5.756 12.718 1.00 72.19 472 PHE A O 1
ATOM 3719 N N . PHE A 1 473 ? -9.693 -7.942 12.697 1.00 68.62 473 PHE A N 1
ATOM 3720 C CA . PHE A 1 473 ? -10.687 -7.892 13.764 1.00 68.62 473 PHE A CA 1
ATOM 3721 C C . PHE A 1 473 ? -10.077 -7.381 15.074 1.00 68.62 473 PHE A C 1
ATOM 3723 O O . PHE A 1 473 ? -10.691 -6.596 15.794 1.00 68.62 473 PHE A O 1
ATOM 3730 N N . THR A 1 474 ? -8.825 -7.755 15.343 1.00 64.50 474 THR A N 1
ATOM 3731 C CA . THR A 1 474 ? -8.037 -7.234 16.467 1.00 64.50 474 THR A CA 1
ATOM 3732 C C . THR A 1 474 ? -7.829 -5.719 16.355 1.00 64.50 474 THR A C 1
ATOM 3734 O O . THR A 1 474 ? -7.970 -5.018 17.354 1.00 64.50 474 THR A O 1
ATOM 3737 N N . LYS A 1 475 ? -7.599 -5.183 15.147 1.00 64.31 475 LYS A N 1
ATOM 3738 C CA . LYS A 1 475 ? -7.426 -3.734 14.916 1.00 64.31 475 LYS A CA 1
ATOM 3739 C C . LYS A 1 475 ? -8.707 -2.941 15.169 1.00 64.31 475 LYS A C 1
ATOM 3741 O O . LYS A 1 475 ? -8.669 -1.902 15.822 1.00 64.31 475 LYS A O 1
ATOM 3746 N N . ILE A 1 476 ? -9.862 -3.436 14.714 1.00 64.12 476 ILE A N 1
ATOM 3747 C CA . ILE A 1 476 ? -11.153 -2.759 14.954 1.00 64.12 476 ILE A CA 1
ATOM 3748 C C . ILE A 1 476 ? -11.685 -2.941 16.380 1.00 64.12 476 ILE A C 1
ATOM 3750 O O . ILE A 1 476 ? -12.567 -2.195 16.805 1.00 64.12 476 ILE A O 1
ATOM 3754 N N . LYS A 1 477 ? -11.173 -3.927 17.128 1.00 59.19 477 LYS A N 1
ATOM 3755 C CA . LYS A 1 477 ? -11.522 -4.156 18.536 1.00 59.19 477 LYS A CA 1
ATOM 3756 C C . LYS A 1 477 ? -11.038 -3.018 19.442 1.00 59.19 477 LYS A C 1
ATOM 3758 O O . LYS A 1 477 ? -11.600 -2.843 20.520 1.00 59.19 477 LYS A O 1
ATOM 3763 N N . GLU A 1 478 ? -10.045 -2.244 19.001 1.00 57.16 478 GLU A N 1
ATOM 3764 C CA . GLU A 1 478 ? -9.372 -1.223 19.805 1.00 57.16 478 GLU A CA 1
ATOM 3765 C C . GLU A 1 478 ? -9.138 0.082 19.006 1.00 57.16 478 GLU A C 1
ATOM 3767 O O . GLU A 1 478 ? -8.016 0.353 18.562 1.00 57.16 478 GLU A O 1
ATOM 3772 N N . PRO A 1 479 ? -10.163 0.936 18.808 1.00 54.81 479 PRO A N 1
ATOM 3773 C CA . PRO A 1 479 ? -9.931 2.284 18.297 1.00 54.81 479 PRO A CA 1
ATOM 3774 C C . PRO A 1 479 ? -9.224 3.110 19.377 1.00 54.81 479 PRO A C 1
ATOM 3776 O O . PRO A 1 479 ? -9.727 3.234 20.496 1.00 54.81 479 PRO A O 1
ATOM 3779 N N . VAL A 1 480 ? -8.057 3.677 19.059 1.00 65.00 480 VAL A N 1
ATOM 3780 C CA . VAL A 1 480 ? -7.300 4.474 20.035 1.00 65.00 480 VAL A CA 1
ATOM 3781 C C . VAL A 1 480 ? -7.623 5.954 19.914 1.00 65.00 480 VAL A C 1
ATOM 3783 O O . VAL A 1 480 ? -7.647 6.616 20.942 1.00 65.00 480 VAL A O 1
ATOM 3786 N N . LEU A 1 481 ? -7.889 6.487 18.713 1.00 72.88 481 LEU A N 1
ATOM 3787 C CA . LEU A 1 481 ? -8.260 7.896 18.545 1.00 72.88 481 LEU A CA 1
ATOM 3788 C C . LEU A 1 481 ? -9.090 8.142 17.275 1.00 72.88 481 LEU A C 1
ATOM 3790 O O . LEU A 1 481 ? -8.587 7.995 16.161 1.00 72.88 481 LEU A O 1
ATOM 3794 N N . ALA A 1 482 ? -10.348 8.554 17.442 1.00 75.31 482 ALA A N 1
ATOM 3795 C CA . ALA A 1 482 ? -11.249 8.913 16.350 1.00 75.31 482 ALA A CA 1
ATOM 3796 C C . ALA A 1 482 ? -11.213 10.416 16.041 1.00 75.31 482 ALA A C 1
ATOM 3798 O O . ALA A 1 482 ? -11.131 11.244 16.953 1.00 75.31 482 ALA A O 1
ATOM 3799 N N . ASN A 1 483 ? -11.347 10.762 14.758 1.00 73.94 483 ASN A N 1
ATOM 3800 C CA . ASN A 1 483 ? -11.347 12.131 14.233 1.00 73.94 483 ASN A CA 1
ATOM 3801 C C . ASN A 1 483 ? -10.158 12.980 14.728 1.00 73.94 483 ASN A C 1
ATOM 3803 O O . ASN A 1 483 ? -10.375 14.055 15.301 1.00 73.94 483 ASN A O 1
ATOM 3807 N N . PRO A 1 484 ? -8.909 12.512 14.542 1.00 82.69 484 PRO A N 1
ATOM 3808 C CA . PRO A 1 484 ? -7.743 13.220 15.038 1.00 82.69 484 PRO A CA 1
ATOM 3809 C C . PRO A 1 484 ? -7.603 14.611 14.404 1.00 82.69 484 PRO A C 1
ATOM 3811 O O . PRO A 1 484 ? -7.699 14.790 13.189 1.00 82.69 484 PRO A O 1
ATOM 3814 N N . LYS A 1 485 ? -7.319 15.598 15.248 1.00 88.25 485 LYS A N 1
ATOM 3815 C CA . LYS A 1 485 ? -6.969 16.973 14.904 1.00 88.25 485 LYS A CA 1
ATOM 3816 C C . LYS A 1 485 ? -5.550 17.243 15.368 1.00 88.25 485 LYS A C 1
ATOM 3818 O O . LYS A 1 485 ? -5.205 16.946 16.508 1.00 88.25 485 LYS A O 1
ATOM 3823 N N . LEU A 1 486 ? -4.736 17.804 14.481 1.00 91.06 486 LEU A N 1
ATOM 3824 C CA . LEU A 1 486 ? -3.348 18.135 14.772 1.00 91.06 486 LEU A CA 1
ATOM 3825 C C . LEU A 1 486 ? -3.178 19.641 14.920 1.00 91.06 486 LEU A C 1
ATOM 3827 O O . LEU A 1 486 ? -3.574 20.405 14.040 1.00 91.06 486 LEU A O 1
ATOM 3831 N N . THR A 1 487 ? -2.513 20.032 15.998 1.00 93.50 487 THR A N 1
ATOM 3832 C CA . THR A 1 487 ? -2.057 21.395 16.253 1.00 93.50 487 THR A CA 1
ATOM 3833 C C . THR A 1 487 ? -0.537 21.383 16.335 1.00 93.50 487 THR A C 1
ATOM 3835 O O . THR A 1 487 ? 0.052 20.533 17.003 1.00 93.50 487 THR A O 1
ATOM 3838 N N . PHE A 1 488 ? 0.101 22.314 15.634 1.00 94.69 488 PHE A N 1
ATOM 3839 C CA . PHE A 1 488 ? 1.556 22.438 15.559 1.00 94.69 488 PHE A CA 1
ATOM 3840 C C . PHE A 1 488 ? 2.047 23.589 16.453 1.00 94.69 488 PHE A C 1
ATOM 3842 O O . PHE A 1 488 ? 1.238 24.453 16.805 1.00 94.69 488 PHE A O 1
ATOM 3849 N N . PRO A 1 489 ? 3.343 23.615 16.826 1.00 94.75 489 PRO A N 1
ATOM 3850 C CA . PRO A 1 489 ? 3.901 24.681 17.651 1.00 94.75 489 PRO A CA 1
ATOM 3851 C C . PRO A 1 489 ? 3.684 26.073 17.047 1.00 94.75 489 PRO A C 1
ATOM 3853 O O . PRO A 1 489 ? 3.708 26.247 15.825 1.00 94.75 489 PRO A O 1
ATOM 3856 N N . GLU A 1 490 ? 3.534 27.080 17.908 1.00 93.44 490 GLU A N 1
ATOM 3857 C CA . GLU A 1 490 ? 3.480 28.479 17.481 1.00 93.44 490 GLU A CA 1
ATOM 3858 C C . GLU A 1 490 ? 4.759 28.855 16.710 1.00 93.44 490 GLU A C 1
ATOM 3860 O O . GLU A 1 490 ? 5.863 28.475 17.094 1.00 93.44 490 GLU A O 1
ATOM 3865 N N . GLY A 1 491 ? 4.612 29.562 15.586 1.00 91.94 491 GLY A N 1
ATOM 3866 C CA . GLY A 1 491 ? 5.716 29.851 14.660 1.00 91.94 491 GLY A CA 1
ATOM 3867 C C . GLY A 1 491 ? 5.892 28.831 13.528 1.00 91.94 491 GLY A C 1
ATOM 3868 O O . GLY A 1 491 ? 6.699 29.067 12.627 1.00 91.94 491 GLY A O 1
ATOM 3869 N N . VAL A 1 492 ? 5.112 27.741 13.516 1.00 96.19 492 VAL A N 1
ATOM 3870 C CA . VAL A 1 492 ? 5.046 26.777 12.405 1.00 96.19 492 VAL A CA 1
ATOM 3871 C C . VAL A 1 492 ? 3.667 26.820 11.756 1.00 96.19 492 VAL A C 1
ATOM 3873 O O . VAL A 1 492 ? 2.650 26.546 12.390 1.00 96.19 492 VAL A O 1
ATOM 3876 N N . ARG A 1 493 ? 3.621 27.118 10.454 1.00 95.94 493 ARG A N 1
ATOM 3877 C CA . ARG A 1 493 ? 2.391 27.037 9.655 1.00 95.94 493 ARG A CA 1
ATOM 3878 C C . ARG A 1 493 ? 2.454 25.810 8.763 1.00 95.94 493 ARG A C 1
ATOM 3880 O O . ARG A 1 493 ? 3.313 25.739 7.892 1.00 95.94 493 ARG A O 1
ATOM 3887 N N . VAL A 1 494 ? 1.522 24.878 8.950 1.00 96.12 494 VAL A N 1
ATOM 3888 C CA . VAL A 1 494 ? 1.408 23.667 8.126 1.00 96.12 494 VAL A CA 1
ATOM 3889 C C . VAL A 1 494 ? 0.399 23.866 7.001 1.00 96.12 494 VAL A C 1
ATOM 3891 O O . VAL A 1 494 ? -0.680 24.424 7.202 1.00 96.12 494 VAL A O 1
ATOM 3894 N N . THR A 1 495 ? 0.745 23.390 5.809 1.00 95.31 495 THR A N 1
ATOM 3895 C CA . THR A 1 495 ? -0.116 23.381 4.622 1.00 95.31 495 THR A CA 1
ATOM 3896 C C . THR A 1 495 ? 0.014 22.046 3.888 1.00 95.31 495 THR A C 1
ATOM 3898 O O . THR A 1 495 ? 0.982 21.308 4.074 1.00 95.31 495 THR A O 1
ATOM 3901 N N . GLN A 1 496 ? -0.976 21.717 3.049 1.00 93.62 496 GLN A N 1
ATOM 3902 C CA . GLN A 1 496 ? -0.939 20.533 2.176 1.00 93.62 496 GLN A CA 1
ATOM 3903 C C . GLN A 1 496 ? -0.609 19.231 2.942 1.00 93.62 496 GLN A C 1
ATOM 3905 O O . GLN A 1 496 ? 0.304 18.499 2.558 1.00 93.62 496 GLN A O 1
ATOM 3910 N N . LEU A 1 497 ? -1.330 18.992 4.047 1.00 94.56 497 LEU A N 1
ATOM 3911 C CA . LEU A 1 497 ? -1.218 17.802 4.895 1.00 94.56 497 LEU A CA 1
ATOM 3912 C C . LEU A 1 497 ? -1.994 16.629 4.282 1.00 94.56 497 LEU A C 1
ATOM 3914 O O . LEU A 1 497 ? -3.170 16.780 3.954 1.00 94.56 497 LEU A O 1
ATOM 3918 N N . TYR A 1 498 ? -1.355 15.465 4.173 1.00 88.75 498 TYR A N 1
ATOM 3919 C CA . TYR A 1 498 ? -1.942 14.246 3.618 1.00 88.75 498 TYR A CA 1
ATOM 3920 C C . TYR A 1 498 ? -1.695 13.024 4.510 1.00 88.75 498 TYR A C 1
ATOM 3922 O O . TYR A 1 498 ? -0.630 12.942 5.128 1.00 88.75 498 TYR A O 1
ATOM 3930 N N . PRO A 1 499 ? -2.606 12.029 4.503 1.00 82.88 499 PRO A N 1
ATOM 3931 C CA . PRO A 1 499 ? -3.927 12.040 3.855 1.00 82.88 499 PRO A CA 1
ATOM 3932 C C . PRO A 1 499 ? -4.874 13.117 4.414 1.00 82.88 499 PRO A C 1
ATOM 3934 O O . PRO A 1 499 ? -4.751 13.528 5.565 1.00 82.88 499 PRO A O 1
ATOM 3937 N N . SER A 1 500 ? -5.800 13.577 3.568 1.00 79.50 500 SER A N 1
ATOM 3938 C CA . SER A 1 500 ? -6.839 14.551 3.914 1.00 79.50 500 SER A CA 1
ATOM 3939 C C . SER A 1 500 ? -8.207 13.990 3.501 1.00 79.50 500 SER A C 1
ATOM 3941 O O . SER A 1 500 ? -8.386 13.721 2.312 1.00 79.50 500 SER A O 1
ATOM 3943 N N . PRO A 1 501 ? -9.159 13.791 4.436 1.00 76.94 501 PRO A N 1
ATOM 3944 C CA . PRO A 1 501 ? -9.045 14.049 5.875 1.00 76.94 501 PRO A CA 1
ATOM 3945 C C . PRO A 1 501 ? -8.082 13.080 6.585 1.00 76.94 501 PRO A C 1
ATOM 3947 O O . PRO A 1 501 ? -7.808 11.986 6.092 1.00 76.94 501 PRO A O 1
ATOM 3950 N N . VAL A 1 502 ? -7.590 13.478 7.764 1.00 83.81 502 VAL A N 1
ATOM 3951 C CA . VAL A 1 502 ? -6.749 12.617 8.611 1.00 83.81 502 VAL A CA 1
ATOM 3952 C C . VAL A 1 502 ? -7.583 11.412 9.081 1.00 83.81 502 VAL A C 1
ATOM 3954 O O . VAL A 1 502 ? -8.662 11.617 9.644 1.00 83.81 502 VAL A O 1
ATOM 3957 N N . PRO A 1 503 ? -7.143 10.165 8.835 1.00 77.38 503 PRO A N 1
ATOM 3958 C CA . PRO A 1 503 ? -7.872 8.970 9.247 1.00 77.38 503 PRO A CA 1
ATOM 3959 C C . PRO A 1 503 ? -7.727 8.717 10.752 1.00 77.38 503 PRO A C 1
ATOM 3961 O O . PRO A 1 503 ? -6.815 9.233 11.396 1.00 77.38 503 PRO A O 1
ATOM 3964 N N . ASP A 1 504 ? -8.618 7.890 11.297 1.00 75.25 504 ASP A N 1
ATOM 3965 C CA . ASP A 1 504 ? -8.562 7.460 12.697 1.00 75.25 504 ASP A CA 1
ATOM 3966 C C . ASP A 1 504 ? -7.306 6.623 12.981 1.00 75.25 504 ASP A C 1
ATOM 3968 O O . ASP A 1 504 ? -6.773 5.956 12.093 1.00 75.25 504 ASP A O 1
ATOM 3972 N N . LEU A 1 505 ? -6.858 6.642 14.238 1.00 74.94 505 LEU A N 1
ATOM 3973 C CA . LEU A 1 505 ? -5.708 5.875 14.711 1.00 74.94 505 LEU A CA 1
ATOM 3974 C C . LEU A 1 505 ? -6.174 4.620 15.463 1.00 74.94 505 LEU A C 1
ATOM 3976 O O . LEU A 1 505 ? -6.819 4.711 16.515 1.00 74.94 505 LEU A O 1
ATOM 3980 N N . PHE A 1 506 ? -5.814 3.449 14.940 1.00 71.31 506 PHE A N 1
ATOM 3981 C CA . PHE A 1 506 ? -6.100 2.146 15.548 1.00 71.31 506 PHE A CA 1
ATOM 3982 C C . PHE A 1 506 ? -4.901 1.616 16.337 1.00 71.31 506 PHE A C 1
ATOM 3984 O O . PHE A 1 506 ? -3.752 1.981 16.074 1.00 71.31 506 PHE A O 1
ATOM 3991 N N . LYS A 1 507 ? -5.151 0.743 17.319 1.00 67.25 507 LYS A N 1
ATOM 3992 C CA . LYS A 1 507 ? -4.064 0.102 18.066 1.00 67.25 507 LYS A CA 1
ATOM 3993 C C . LYS A 1 507 ? -3.240 -0.796 17.143 1.00 67.25 507 LYS A C 1
ATOM 3995 O O . LYS A 1 507 ? -3.780 -1.505 16.301 1.00 67.25 507 LYS A O 1
ATOM 4000 N N . GLY A 1 508 ? -1.919 -0.743 17.306 1.00 63.75 508 GLY A N 1
ATOM 4001 C CA . GLY A 1 508 ? -0.968 -1.457 16.455 1.00 63.75 508 GLY A CA 1
ATOM 4002 C C . GLY A 1 508 ? -0.698 -0.767 15.117 1.00 63.75 508 GLY A C 1
ATOM 4003 O O . GLY A 1 508 ? 0.347 -1.020 14.529 1.00 63.75 508 GLY A O 1
ATOM 4004 N N . GLU A 1 509 ? -1.551 0.154 14.666 1.00 71.19 509 GLU A N 1
ATOM 4005 C CA . GLU A 1 509 ? -1.304 0.896 13.435 1.00 71.19 509 GLU A CA 1
ATOM 4006 C C . GLU A 1 509 ? -0.400 2.109 13.657 1.00 71.19 509 GLU A C 1
ATOM 4008 O O . GLU A 1 509 ? -0.405 2.765 14.702 1.00 71.19 509 GLU A O 1
ATOM 4013 N N . GLN A 1 510 ? 0.357 2.434 12.614 1.00 77.69 510 GLN A N 1
ATOM 4014 C CA . GLN A 1 510 ? 1.130 3.658 12.524 1.00 77.69 510 GLN A CA 1
ATOM 4015 C C . GLN A 1 510 ? 0.529 4.561 11.443 1.00 77.69 510 GLN A C 1
ATOM 4017 O O . GLN A 1 510 ? 0.540 4.244 10.249 1.00 77.69 510 GLN A O 1
ATOM 4022 N N . LEU A 1 511 ? 0.029 5.717 11.861 1.00 80.44 511 LEU A N 1
ATOM 4023 C CA . LEU A 1 511 ? -0.428 6.771 10.974 1.00 80.44 511 LEU A CA 1
ATOM 4024 C C . LEU A 1 511 ? 0.775 7.542 10.431 1.00 80.44 511 LEU A C 1
ATOM 4026 O O . LEU A 1 511 ? 1.587 8.062 11.188 1.00 80.44 511 LEU A O 1
ATOM 4030 N N . VAL A 1 512 ? 0.874 7.646 9.109 1.00 86.12 512 VAL A N 1
ATOM 4031 C CA . VAL A 1 512 ? 1.903 8.446 8.437 1.00 86.12 512 VAL A CA 1
ATOM 4032 C C . VAL A 1 512 ? 1.242 9.672 7.831 1.00 86.12 512 VAL A C 1
ATOM 4034 O O . VAL A 1 512 ? 0.448 9.543 6.898 1.00 86.12 512 VAL A O 1
ATOM 4037 N N . LEU A 1 513 ? 1.609 10.847 8.332 1.00 90.50 513 LEU A N 1
ATOM 4038 C CA . LEU A 1 513 ? 1.196 12.134 7.786 1.00 90.50 513 LEU A CA 1
ATOM 4039 C C . LEU A 1 513 ? 2.375 12.812 7.107 1.00 90.50 513 LEU A C 1
ATOM 4041 O O . LEU A 1 513 ? 3.485 12.797 7.627 1.00 90.50 513 LEU A O 1
ATOM 4045 N N . VAL A 1 514 ? 2.136 13.435 5.962 1.00 92.88 514 VAL A N 1
ATOM 4046 C CA . VAL A 1 514 ? 3.143 14.250 5.275 1.00 92.88 514 VAL A CA 1
ATOM 4047 C C . VAL A 1 514 ? 2.574 15.611 4.950 1.00 92.88 514 VAL A C 1
ATOM 4049 O O . VAL A 1 514 ? 1.410 15.718 4.577 1.00 92.88 514 VAL A O 1
ATOM 4052 N N . GLY A 1 515 ? 3.383 16.654 5.069 1.00 95.56 515 GLY A N 1
ATOM 4053 C CA . GLY A 1 515 ? 2.921 18.011 4.816 1.00 95.56 515 GLY A CA 1
ATOM 4054 C C . GLY A 1 515 ? 4.050 18.969 4.492 1.00 95.56 515 GLY A C 1
ATOM 4055 O O . GLY A 1 515 ? 5.230 18.632 4.616 1.00 95.56 515 GLY A O 1
ATOM 4056 N N . ARG A 1 516 ? 3.665 20.177 4.087 1.00 97.06 516 ARG A N 1
ATOM 4057 C CA . ARG A 1 516 ? 4.571 21.319 3.985 1.00 97.06 516 ARG A CA 1
ATOM 4058 C C . ARG A 1 516 ? 4.469 22.174 5.231 1.00 97.06 516 ARG A C 1
ATOM 4060 O O . ARG A 1 516 ? 3.421 22.216 5.879 1.00 97.06 516 ARG A O 1
ATOM 4067 N N . TYR A 1 517 ? 5.554 22.859 5.559 1.00 97.00 517 TYR A N 1
ATOM 4068 C CA . TYR A 1 517 ? 5.569 23.807 6.658 1.00 97.00 517 TYR A CA 1
ATOM 4069 C C . TYR A 1 517 ? 6.407 25.043 6.339 1.00 97.00 517 TYR A C 1
ATOM 4071 O O . TYR A 1 517 ? 7.419 24.956 5.649 1.00 97.00 517 TYR A O 1
ATOM 4079 N N . SER A 1 518 ? 6.009 26.186 6.888 1.00 95.69 518 SER A N 1
ATOM 4080 C CA . SER A 1 518 ? 6.805 27.413 6.898 1.00 95.69 518 SER A CA 1
ATOM 4081 C C . SER A 1 518 ? 7.119 27.825 8.338 1.00 95.69 518 SER A C 1
ATOM 4083 O O . SER A 1 518 ? 6.366 27.508 9.263 1.00 95.69 518 SER A O 1
ATOM 4085 N N . GLY A 1 519 ? 8.213 28.566 8.523 1.00 93.25 519 GLY A N 1
ATOM 4086 C CA . GLY A 1 519 ? 8.680 29.025 9.835 1.00 93.25 519 GLY A CA 1
ATOM 4087 C C . GLY A 1 519 ? 9.638 28.054 10.533 1.00 93.25 519 GLY A C 1
ATOM 4088 O O . GLY A 1 519 ? 10.214 27.162 9.899 1.00 93.25 519 GLY A O 1
ATOM 4089 N N . LYS A 1 520 ? 9.850 28.283 11.831 1.00 93.62 520 LYS A N 1
ATOM 4090 C CA . LYS A 1 520 ? 10.695 27.478 12.722 1.00 93.62 520 LYS A CA 1
ATOM 4091 C C . LYS A 1 520 ? 10.144 27.544 14.140 1.00 93.62 520 LYS A C 1
ATOM 4093 O O . LYS A 1 520 ? 9.699 28.603 14.575 1.00 93.62 520 LYS A O 1
ATOM 4098 N N . ALA A 1 521 ? 10.210 26.432 14.856 1.00 94.00 521 ALA A N 1
ATOM 4099 C CA . ALA A 1 521 ? 9.860 26.382 16.266 1.00 94.00 521 ALA A CA 1
ATOM 4100 C C . ALA A 1 521 ? 10.423 25.121 16.912 1.00 94.00 521 ALA A C 1
ATOM 4102 O O . ALA A 1 521 ? 10.643 24.101 16.257 1.00 94.00 521 ALA A O 1
ATOM 4103 N N . GLU A 1 522 ? 10.587 25.184 18.221 1.00 93.81 522 GLU A N 1
ATOM 4104 C CA . GLU A 1 522 ? 10.763 24.016 19.064 1.00 93.81 522 GLU A CA 1
ATOM 4105 C C . GLU A 1 522 ? 9.643 24.038 20.102 1.00 93.81 522 GLU A C 1
ATOM 4107 O O . GLU A 1 522 ? 9.471 25.026 20.812 1.00 93.81 522 GLU A O 1
ATOM 4112 N N . GLY A 1 523 ? 8.818 22.995 20.127 1.00 91.00 523 GLY A N 1
ATOM 4113 C CA . GLY A 1 523 ? 7.628 22.971 20.964 1.00 91.00 523 GLY A CA 1
ATOM 4114 C C . GLY A 1 523 ? 6.740 21.762 20.712 1.00 91.00 523 GLY A C 1
ATOM 4115 O O . GLY A 1 523 ? 7.137 20.783 20.091 1.00 91.00 523 GLY A O 1
ATOM 4116 N N . ALA A 1 524 ? 5.511 21.833 21.202 1.00 88.69 524 ALA A N 1
ATOM 4117 C CA . ALA A 1 524 ? 4.582 20.713 21.216 1.00 88.69 524 ALA A CA 1
ATOM 4118 C C . ALA A 1 524 ? 3.759 20.568 19.918 1.00 88.69 524 ALA A C 1
ATOM 4120 O O . ALA A 1 524 ? 3.038 21.488 19.537 1.00 88.69 524 ALA A O 1
ATOM 4121 N N . ILE A 1 525 ? 3.779 19.384 19.297 1.00 90.62 525 ILE A N 1
ATOM 4122 C CA . ILE A 1 525 ? 2.686 18.922 18.429 1.00 90.62 525 ILE A CA 1
ATOM 4123 C C . ILE A 1 525 ? 1.622 18.292 19.325 1.00 90.62 525 ILE A C 1
ATOM 4125 O O . ILE A 1 525 ? 1.919 17.388 20.108 1.00 90.62 525 ILE A O 1
ATOM 4129 N N . ARG A 1 526 ? 0.378 18.754 19.198 1.00 89.94 526 ARG A N 1
ATOM 4130 C CA . ARG A 1 526 ? -0.773 18.245 19.944 1.00 89.94 526 ARG A CA 1
ATOM 4131 C C . ARG A 1 526 ? -1.722 17.515 19.002 1.00 89.94 526 ARG A C 1
ATOM 4133 O O . ARG A 1 526 ? -2.125 18.069 17.984 1.00 89.94 526 ARG A O 1
ATOM 4140 N N . ILE A 1 527 ? -2.070 16.281 19.344 1.00 87.00 527 ILE A N 1
ATOM 4141 C CA . ILE A 1 527 ? -3.038 15.457 18.620 1.00 87.00 527 ILE A CA 1
ATOM 4142 C C . ILE A 1 527 ? -4.254 15.272 19.517 1.00 87.00 527 ILE A C 1
ATOM 4144 O O . ILE A 1 527 ? -4.150 14.667 20.581 1.00 87.00 527 ILE A O 1
ATOM 4148 N N . GLU A 1 528 ? -5.400 15.785 19.090 1.00 86.75 528 GLU A N 1
ATOM 4149 C CA . GLU A 1 528 ? -6.667 15.690 19.811 1.00 86.75 528 GLU A CA 1
ATOM 4150 C C . GLU A 1 528 ? -7.651 14.808 19.060 1.00 86.75 528 GLU A C 1
ATOM 4152 O O . GLU A 1 528 ? -7.715 14.856 17.840 1.00 86.75 528 GLU A O 1
ATOM 4157 N N . GLY A 1 529 ? -8.464 14.041 19.765 1.00 81.50 529 GLY A N 1
ATOM 4158 C CA . GLY A 1 529 ? -9.536 13.264 19.155 1.00 81.50 529 GLY A CA 1
ATOM 4159 C C . GLY A 1 529 ? -10.440 12.661 20.215 1.00 81.50 529 GLY A C 1
ATOM 4160 O O . GLY A 1 529 ? -10.299 12.947 21.403 1.00 81.50 529 GLY A O 1
ATOM 4161 N N . SER A 1 530 ? -11.378 11.824 19.788 1.00 71.44 530 SER A N 1
ATOM 4162 C CA . SER A 1 530 ? -12.289 11.138 20.701 1.00 71.44 530 SER A CA 1
ATOM 4163 C C . SER A 1 530 ? -11.867 9.690 20.921 1.00 71.44 530 SER A C 1
ATOM 4165 O O . SER A 1 530 ? -11.571 8.965 19.971 1.00 71.44 530 SER A O 1
ATOM 4167 N N . VAL A 1 531 ? -11.866 9.263 22.179 1.00 71.06 531 VAL A N 1
ATOM 4168 C CA . VAL A 1 531 ? -11.659 7.881 22.611 1.00 71.06 531 VAL A CA 1
ATOM 4169 C C . VAL A 1 531 ? -12.828 7.529 23.505 1.00 71.06 531 VAL A C 1
ATOM 4171 O O . VAL A 1 531 ? -13.013 8.164 24.535 1.00 71.06 531 VAL A O 1
ATOM 4174 N N . ALA A 1 532 ? -13.641 6.549 23.120 1.00 64.25 532 ALA A N 1
ATOM 4175 C CA . ALA A 1 532 ? -14.834 6.171 23.888 1.00 64.25 532 ALA A CA 1
ATOM 4176 C C . ALA A 1 532 ? -15.841 7.318 24.094 1.00 64.25 532 ALA A C 1
ATOM 4178 O O . ALA A 1 532 ? -16.527 7.353 25.108 1.00 64.25 532 ALA A O 1
ATOM 4179 N N . GLY A 1 533 ? -15.911 8.274 23.162 1.00 65.56 533 GLY A N 1
ATOM 4180 C CA . GLY A 1 533 ? -16.740 9.475 23.315 1.00 65.56 533 GLY A CA 1
ATOM 4181 C C . GLY A 1 533 ? -16.090 10.574 24.164 1.00 65.56 533 GLY A C 1
ATOM 4182 O O . GLY A 1 533 ? -16.525 11.720 24.106 1.00 65.56 533 GLY A O 1
ATOM 4183 N N . GLU A 1 534 ? -14.997 10.285 24.874 1.00 69.75 534 GLU A N 1
ATOM 4184 C CA . GLU A 1 534 ? -14.242 11.266 25.657 1.00 69.75 534 GLU A CA 1
ATOM 4185 C C . GLU A 1 534 ? -13.173 11.948 24.800 1.00 69.75 534 GLU A C 1
ATOM 4187 O O . GLU A 1 534 ? -12.458 11.306 24.029 1.00 69.75 534 GLU A O 1
ATOM 4192 N N . SER A 1 535 ? -13.032 13.266 24.938 1.00 80.19 535 SER A N 1
ATOM 4193 C CA . SER A 1 535 ? -11.960 14.002 24.269 1.00 80.19 535 SER A CA 1
ATOM 4194 C C . SER A 1 535 ? -10.619 13.689 24.933 1.00 80.19 535 SER A C 1
ATOM 4196 O O . SER A 1 535 ? -10.458 13.900 26.134 1.00 80.19 535 SER A O 1
ATOM 4198 N N . ARG A 1 536 ? -9.633 13.242 24.153 1.00 78.94 536 ARG A N 1
ATOM 4199 C CA . ARG A 1 536 ? -8.248 13.056 24.604 1.00 78.94 536 ARG A CA 1
ATOM 4200 C C . ARG A 1 536 ? -7.291 13.866 23.750 1.00 78.94 536 ARG A C 1
ATOM 4202 O O . ARG A 1 536 ? -7.508 14.039 22.553 1.00 78.94 536 ARG A O 1
ATOM 4209 N N . ALA A 1 537 ? -6.222 14.335 24.382 1.00 81.62 537 ALA A N 1
ATOM 4210 C CA . ALA A 1 537 ? -5.142 15.055 23.734 1.00 81.62 537 ALA A CA 1
ATOM 4211 C C . ALA A 1 537 ? -3.804 14.411 24.099 1.00 81.62 537 ALA A C 1
ATOM 4213 O O . ALA A 1 537 ? -3.540 14.139 25.269 1.00 81.62 537 ALA A O 1
ATOM 4214 N N . PHE A 1 538 ? -2.963 14.203 23.094 1.00 79.12 538 PHE A N 1
ATOM 4215 C CA . PHE A 1 538 ? -1.594 13.729 23.236 1.00 79.12 538 PHE A CA 1
ATOM 4216 C C . PHE A 1 538 ? -0.649 14.831 22.781 1.00 79.12 538 PHE A C 1
ATOM 4218 O O . PHE A 1 538 ? -0.890 15.463 21.752 1.00 79.12 538 PHE A O 1
ATOM 4225 N N . THR A 1 539 ? 0.420 15.059 23.535 1.00 81.25 539 THR A N 1
ATOM 4226 C CA . THR A 1 539 ? 1.375 16.132 23.262 1.00 81.25 539 THR A CA 1
ATOM 4227 C C . THR A 1 539 ? 2.769 15.553 23.116 1.00 81.25 539 THR A C 1
ATOM 4229 O O . THR A 1 539 ? 3.205 14.783 23.966 1.00 81.25 539 THR A O 1
ATOM 4232 N N . TYR A 1 540 ? 3.475 15.961 22.067 1.00 80.06 540 TYR A N 1
ATOM 4233 C CA . TYR A 1 540 ? 4.818 15.484 21.767 1.00 80.06 540 TYR A CA 1
ATOM 4234 C C . TYR A 1 540 ? 5.740 16.643 21.436 1.00 80.06 540 TYR A C 1
ATOM 4236 O O . TYR A 1 540 ? 5.377 17.532 20.666 1.00 80.06 540 TYR A O 1
ATOM 4244 N N . HIS A 1 541 ? 6.944 16.616 22.000 1.00 84.50 541 HIS A N 1
ATOM 4245 C CA . HIS A 1 541 ? 7.969 17.599 21.676 1.00 84.50 541 HIS A CA 1
ATOM 4246 C C . HIS A 1 541 ? 8.472 17.397 20.247 1.00 84.50 541 HIS A C 1
ATOM 4248 O O . HIS A 1 541 ? 8.785 16.281 19.837 1.00 84.50 541 HIS A O 1
ATOM 4254 N N . ALA A 1 542 ? 8.552 18.483 19.493 1.00 88.19 542 ALA A N 1
ATOM 4255 C CA . ALA A 1 542 ? 8.928 18.503 18.096 1.00 88.19 542 ALA A CA 1
ATOM 4256 C C . ALA A 1 542 ? 9.801 19.721 17.799 1.00 88.19 542 ALA A C 1
ATOM 4258 O O . ALA A 1 542 ? 9.578 20.821 18.309 1.00 88.19 542 ALA A O 1
ATOM 4259 N N . ARG A 1 543 ? 10.778 19.529 16.912 1.00 91.25 543 ARG A N 1
ATOM 4260 C CA . ARG A 1 543 ? 11.677 20.589 16.463 1.00 91.25 543 ARG A CA 1
ATOM 4261 C C . ARG A 1 543 ? 11.575 20.767 14.953 1.00 91.25 543 ARG A C 1
ATOM 4263 O O . ARG A 1 543 ? 11.942 19.882 14.185 1.00 91.25 543 ARG A O 1
ATOM 4270 N N . PHE A 1 544 ? 11.126 21.946 14.542 1.00 93.00 544 PHE A N 1
ATOM 4271 C CA . PHE A 1 544 ? 11.141 22.429 13.166 1.00 93.00 544 PHE A CA 1
ATOM 4272 C C . PHE A 1 544 ? 12.294 23.423 13.023 1.00 93.00 544 PHE A C 1
ATOM 4274 O O . PHE A 1 544 ? 12.171 24.597 13.377 1.00 93.00 544 PHE A O 1
ATOM 4281 N N . ALA A 1 545 ? 13.438 22.930 12.551 1.00 91.50 545 ALA A N 1
ATOM 4282 C CA . ALA A 1 545 ? 14.632 23.742 12.352 1.00 91.50 545 ALA A CA 1
ATOM 4283 C C . ALA A 1 545 ? 14.492 24.702 11.156 1.00 91.50 545 ALA A C 1
ATOM 4285 O O . ALA A 1 545 ? 13.669 24.491 10.261 1.00 91.50 545 ALA A O 1
ATOM 4286 N N . GLU A 1 546 ? 15.321 25.754 11.144 1.00 89.50 546 GLU A N 1
ATOM 4287 C CA . GLU A 1 546 ? 15.438 26.672 10.000 1.00 89.50 546 GLU A CA 1
ATOM 4288 C C . GLU A 1 546 ? 15.976 25.958 8.754 1.00 89.50 546 GLU A C 1
ATOM 4290 O O . GLU A 1 546 ? 15.547 26.253 7.643 1.00 89.50 546 GLU A O 1
ATOM 4295 N N . GLU A 1 547 ? 16.860 24.985 8.969 1.00 92.56 547 GLU A N 1
ATOM 4296 C CA . GLU A 1 547 ? 17.470 24.137 7.954 1.00 92.56 547 GLU A CA 1
ATOM 4297 C C . GLU A 1 547 ? 17.558 22.697 8.483 1.00 92.56 547 GLU A C 1
ATOM 4299 O O . GLU A 1 547 ? 17.887 22.477 9.651 1.00 92.56 547 GLU A O 1
ATOM 4304 N N . ALA A 1 548 ? 17.223 21.728 7.633 1.00 90.44 548 ALA A N 1
ATOM 4305 C CA . ALA A 1 548 ? 17.302 20.295 7.904 1.00 90.44 548 ALA A CA 1
ATOM 4306 C C . ALA A 1 548 ? 17.495 19.545 6.579 1.00 90.44 548 ALA A C 1
ATOM 4308 O O . ALA A 1 548 ? 16.595 19.537 5.743 1.00 90.44 548 ALA A O 1
ATOM 4309 N N . THR A 1 549 ? 18.648 18.915 6.364 1.00 89.44 549 THR A N 1
ATOM 4310 C CA . THR A 1 549 ? 18.998 18.286 5.072 1.00 89.44 549 THR A CA 1
ATOM 4311 C C . THR A 1 549 ? 19.171 16.770 5.150 1.00 89.44 549 THR A C 1
ATOM 4313 O O . THR A 1 549 ? 19.270 16.118 4.114 1.00 89.44 549 THR A O 1
ATOM 4316 N N . ASP A 1 550 ? 19.078 16.191 6.350 1.00 79.12 550 ASP A N 1
ATOM 4317 C CA . ASP A 1 550 ? 19.311 14.762 6.612 1.00 79.12 550 ASP A CA 1
ATOM 4318 C C . ASP A 1 550 ? 18.298 13.818 5.931 1.00 79.12 550 ASP A C 1
ATOM 4320 O O . ASP A 1 550 ? 18.538 12.618 5.807 1.00 79.12 550 ASP A O 1
ATOM 4324 N N . HIS A 1 551 ? 17.148 14.339 5.487 1.00 82.62 551 HIS A N 1
ATOM 4325 C CA . HIS A 1 551 ? 16.018 13.538 5.002 1.00 82.62 551 HIS A CA 1
ATOM 4326 C C . HIS A 1 551 ? 15.527 13.962 3.603 1.00 82.62 551 HIS A C 1
ATOM 4328 O O . HIS A 1 551 ? 14.343 14.235 3.401 1.00 82.62 551 HIS A O 1
ATOM 4334 N N . GLU A 1 552 ? 16.423 14.006 2.613 1.00 85.75 552 GLU A N 1
ATOM 4335 C CA . GLU A 1 552 ? 16.134 14.460 1.232 1.00 85.75 552 GLU A CA 1
ATOM 4336 C C . GLU A 1 552 ? 15.012 13.686 0.507 1.00 85.75 552 GLU A C 1
ATOM 4338 O O . GLU A 1 552 ? 14.439 14.162 -0.470 1.00 85.75 552 GLU A O 1
ATOM 4343 N N . PHE A 1 553 ? 14.611 12.517 1.007 1.00 81.25 553 PHE A N 1
ATOM 4344 C CA . PHE A 1 553 ? 13.485 11.758 0.455 1.00 81.25 553 PHE A CA 1
ATOM 4345 C C . PHE A 1 553 ? 12.101 12.345 0.820 1.00 81.25 553 PHE A C 1
ATOM 4347 O O . PHE A 1 553 ? 11.115 12.039 0.144 1.00 81.25 553 PHE A O 1
ATOM 4354 N N . ILE A 1 554 ? 11.985 13.166 1.875 1.00 88.75 554 ILE A N 1
ATOM 4355 C CA . ILE A 1 554 ? 10.688 13.661 2.379 1.00 88.75 554 ILE A CA 1
ATOM 4356 C C . ILE A 1 554 ? 9.935 14.514 1.350 1.00 88.75 554 ILE A C 1
ATOM 4358 O O . ILE A 1 554 ? 8.741 14.260 1.167 1.00 88.75 554 ILE A O 1
ATOM 4362 N N . PRO A 1 555 ? 10.562 15.480 0.646 1.00 91.50 555 PRO A N 1
ATOM 4363 C CA . PRO A 1 555 ? 9.880 16.251 -0.392 1.00 91.50 555 PRO A CA 1
ATOM 4364 C C . PRO A 1 555 ? 9.210 15.362 -1.441 1.00 91.50 555 PRO A C 1
ATOM 4366 O O . PRO A 1 555 ? 8.075 15.612 -1.843 1.00 91.50 555 PRO A O 1
ATOM 4369 N N . ARG A 1 556 ? 9.877 14.272 -1.831 1.00 86.44 556 ARG A N 1
ATOM 4370 C CA . ARG A 1 556 ? 9.348 13.306 -2.796 1.00 86.44 556 ARG A CA 1
ATOM 4371 C C . ARG A 1 556 ? 8.209 12.460 -2.231 1.00 86.44 556 ARG A C 1
ATOM 4373 O O . ARG A 1 556 ? 7.224 12.214 -2.930 1.00 86.44 556 ARG A O 1
ATOM 4380 N N . LEU A 1 557 ? 8.321 12.025 -0.977 1.00 86.12 557 LEU A N 1
ATOM 4381 C CA . LEU A 1 557 ? 7.245 11.311 -0.287 1.00 86.12 557 LEU A CA 1
ATOM 4382 C C . LEU A 1 557 ? 5.987 12.190 -0.197 1.00 86.12 557 LEU A C 1
ATOM 4384 O O . LEU A 1 557 ? 4.886 11.732 -0.502 1.00 86.12 557 LEU A O 1
ATOM 4388 N N . TRP A 1 558 ? 6.156 13.466 0.164 1.00 92.75 558 TRP A N 1
ATOM 4389 C CA . TRP A 1 558 ? 5.074 14.448 0.160 1.00 92.75 558 TRP A CA 1
ATOM 4390 C C . TRP A 1 558 ? 4.471 14.621 -1.238 1.00 92.75 558 TRP A C 1
ATOM 4392 O O . TRP A 1 558 ? 3.255 14.493 -1.398 1.00 92.75 558 TRP A O 1
ATOM 4402 N N . ALA A 1 559 ? 5.311 14.843 -2.253 1.00 90.88 559 ALA A N 1
ATOM 4403 C CA . ALA A 1 559 ? 4.860 15.060 -3.624 1.00 90.88 559 ALA A CA 1
ATOM 4404 C C . ALA A 1 559 ? 4.053 13.871 -4.142 1.00 90.88 559 ALA A C 1
ATOM 4406 O O . ALA A 1 559 ? 3.022 14.059 -4.780 1.00 90.88 559 ALA A O 1
ATOM 4407 N N . THR A 1 560 ? 4.448 12.645 -3.797 1.00 85.31 560 THR A N 1
ATOM 4408 C CA . THR A 1 560 ? 3.699 11.465 -4.230 1.00 85.31 560 THR A CA 1
ATOM 4409 C C . THR A 1 560 ? 2.344 11.342 -3.543 1.00 85.31 560 THR A C 1
ATOM 4411 O O . THR A 1 560 ? 1.367 10.964 -4.185 1.00 85.31 560 THR A O 1
ATOM 4414 N N . ARG A 1 561 ? 2.230 11.720 -2.264 1.00 86.44 561 ARG A N 1
ATOM 4415 C CA . ARG A 1 561 ? 0.922 11.783 -1.591 1.00 86.44 561 ARG A CA 1
ATOM 4416 C C . ARG A 1 561 ? 0.029 12.873 -2.179 1.00 86.44 561 ARG A C 1
ATOM 4418 O O . ARG A 1 561 ? -1.162 12.625 -2.345 1.00 86.44 561 ARG A O 1
ATOM 4425 N N . ARG A 1 562 ? 0.592 14.031 -2.545 1.00 91.94 562 ARG A N 1
ATOM 4426 C CA . ARG A 1 562 ? -0.143 15.100 -3.237 1.00 91.94 562 ARG A CA 1
ATOM 4427 C C . ARG A 1 562 ? -0.624 14.647 -4.612 1.00 91.94 562 ARG A C 1
ATOM 4429 O O . ARG A 1 562 ? -1.803 14.791 -4.906 1.00 91.94 562 ARG A O 1
ATOM 4436 N N . VAL A 1 563 ? 0.263 14.078 -5.427 1.00 89.00 563 VAL A N 1
ATOM 4437 C CA . VAL A 1 563 ? -0.076 13.560 -6.759 1.00 89.00 563 VAL A CA 1
ATOM 4438 C C . VAL A 1 563 ? -1.123 12.452 -6.660 1.00 89.00 563 VAL A C 1
ATOM 4440 O O . VAL A 1 563 ? -2.091 12.486 -7.408 1.00 89.00 563 VAL A O 1
ATOM 4443 N N . GLY A 1 564 ? -0.989 11.524 -5.707 1.00 82.81 564 GLY A N 1
ATOM 4444 C CA . GLY A 1 564 ? -2.004 10.500 -5.444 1.00 82.81 564 GLY A CA 1
ATOM 4445 C C . GLY A 1 564 ? -3.373 11.109 -5.135 1.00 82.81 564 GLY A C 1
ATOM 4446 O O . GLY A 1 564 ? -4.340 10.797 -5.816 1.00 82.81 564 GLY A O 1
ATOM 4447 N N . TYR A 1 565 ? -3.428 12.067 -4.204 1.00 86.25 565 TYR A N 1
ATOM 4448 C CA . TYR A 1 565 ? -4.657 12.799 -3.881 1.00 86.25 565 TYR A CA 1
ATOM 4449 C C . TYR A 1 565 ? -5.283 13.489 -5.108 1.00 86.25 565 TYR A C 1
ATOM 4451 O O . TYR A 1 565 ? -6.495 13.438 -5.297 1.00 86.25 565 TYR A O 1
ATOM 4459 N N . LEU A 1 566 ? -4.470 14.127 -5.958 1.00 89.69 566 LEU A N 1
ATOM 4460 C CA . LEU A 1 566 ? -4.947 14.791 -7.176 1.00 89.69 566 LEU A CA 1
ATOM 4461 C C . LEU A 1 566 ? -5.507 13.792 -8.197 1.00 89.69 566 LEU A C 1
ATOM 4463 O O . LEU A 1 566 ? -6.547 14.049 -8.800 1.00 89.69 566 LEU A O 1
ATOM 4467 N N . LEU A 1 567 ? -4.835 12.653 -8.382 1.00 84.38 567 LEU A N 1
ATOM 4468 C CA . LEU A 1 567 ? -5.291 11.582 -9.269 1.00 84.38 567 LEU A CA 1
ATOM 4469 C C . LEU A 1 567 ? -6.588 10.936 -8.766 1.00 84.38 567 LEU A C 1
ATOM 4471 O O . LEU A 1 567 ? -7.449 10.608 -9.583 1.00 84.38 567 LEU A O 1
ATOM 4475 N N . ASP A 1 568 ? -6.748 10.788 -7.451 1.00 78.25 568 ASP A N 1
ATOM 4476 C CA . ASP A 1 568 ? -7.983 10.286 -6.844 1.00 78.25 568 ASP A CA 1
ATOM 4477 C C . ASP A 1 568 ? -9.144 11.267 -7.074 1.00 78.25 568 ASP A C 1
ATOM 4479 O O . ASP A 1 568 ? -10.217 10.855 -7.514 1.00 78.25 568 ASP A O 1
ATOM 4483 N N . GLU A 1 569 ? -8.930 12.575 -6.892 1.00 82.94 569 GLU A N 1
ATOM 4484 C CA . GLU A 1 569 ? -9.945 13.595 -7.203 1.00 82.94 569 GLU A CA 1
ATOM 4485 C C . GLU A 1 569 ? -10.322 13.603 -8.696 1.00 82.94 569 GLU A C 1
ATOM 4487 O O . GLU A 1 569 ? -11.509 13.671 -9.020 1.00 82.94 569 GLU A O 1
ATOM 4492 N N . ILE A 1 570 ? -9.347 13.454 -9.604 1.00 84.94 570 ILE A N 1
ATOM 4493 C CA . ILE A 1 570 ? -9.594 13.303 -11.050 1.00 84.94 570 ILE A CA 1
ATOM 4494 C C . ILE A 1 570 ? -10.426 12.047 -11.339 1.00 84.94 570 ILE A C 1
ATOM 4496 O O . ILE A 1 570 ? -11.357 12.089 -12.143 1.00 84.94 570 ILE A O 1
ATOM 4500 N N . ARG A 1 571 ? -10.123 10.918 -10.687 1.00 76.31 571 ARG A N 1
ATOM 4501 C CA . ARG A 1 571 ? -10.868 9.666 -10.877 1.00 76.31 571 ARG A CA 1
ATOM 4502 C C . ARG A 1 571 ? -12.310 9.789 -10.386 1.00 76.31 571 ARG A C 1
ATOM 4504 O O . ARG A 1 571 ? -13.216 9.289 -11.045 1.00 76.31 571 ARG A O 1
ATOM 4511 N N . LEU A 1 572 ? -12.515 10.436 -9.240 1.00 69.38 572 LEU A N 1
ATOM 4512 C CA . LEU A 1 572 ? -13.821 10.541 -8.588 1.00 69.38 572 LEU A CA 1
ATOM 4513 C C . LEU A 1 572 ? -14.731 11.593 -9.227 1.00 69.38 572 LEU A C 1
ATOM 4515 O O . LEU A 1 572 ? -15.945 11.406 -9.266 1.00 69.38 572 LEU A O 1
ATOM 4519 N N . ARG A 1 573 ? -14.171 12.712 -9.698 1.00 81.25 573 ARG A N 1
ATOM 4520 C CA . ARG A 1 573 ? -14.946 13.879 -10.162 1.00 81.25 573 ARG A CA 1
ATOM 4521 C C . ARG A 1 573 ? -14.768 14.185 -11.646 1.00 81.25 573 ARG A C 1
ATOM 4523 O O . ARG A 1 573 ? -15.406 15.104 -12.155 1.00 81.25 573 ARG A O 1
ATOM 4530 N N . GLY A 1 574 ? -13.947 13.400 -12.335 1.00 78.19 574 GLY A N 1
ATOM 4531 C CA . GLY A 1 574 ? -13.565 13.629 -13.719 1.00 78.19 574 GLY A CA 1
ATOM 4532 C C . GLY A 1 574 ? -12.333 14.524 -13.847 1.00 78.19 574 GLY A C 1
ATOM 4533 O O . GLY A 1 574 ? -11.907 15.208 -12.914 1.00 78.19 574 GLY A O 1
ATOM 4534 N N . GLU A 1 575 ? -11.742 14.505 -15.038 1.00 87.69 575 GLU A N 1
ATOM 4535 C CA . GLU A 1 575 ? -10.541 15.279 -15.335 1.00 87.69 575 GLU A CA 1
ATOM 4536 C C . GLU A 1 575 ? -10.842 16.785 -15.348 1.00 87.69 575 GLU A C 1
ATOM 4538 O O . GLU A 1 575 ? -11.694 17.266 -16.094 1.00 87.69 575 GLU A O 1
ATOM 4543 N N . ASN A 1 576 ? -10.102 17.537 -14.531 1.00 88.19 576 ASN A N 1
ATOM 4544 C CA . ASN A 1 576 ? -10.075 18.996 -14.538 1.00 88.19 576 ASN A CA 1
ATOM 4545 C C . ASN A 1 576 ? -8.669 19.451 -14.947 1.00 88.19 576 ASN A C 1
ATOM 4547 O O . ASN A 1 576 ? -7.673 18.922 -14.447 1.00 88.19 576 ASN A O 1
ATOM 4551 N N . LYS A 1 577 ? -8.597 20.448 -15.837 1.00 89.81 577 LYS A N 1
ATOM 4552 C CA . LYS A 1 577 ? -7.343 21.041 -16.306 1.00 89.81 577 LYS A CA 1
ATOM 4553 C C . LYS A 1 577 ? -6.434 21.483 -15.155 1.00 89.81 577 LYS A C 1
ATOM 4555 O O . LYS A 1 577 ? -5.256 21.178 -15.197 1.00 89.81 577 LYS A O 1
ATOM 4560 N N . GLU A 1 578 ? -6.962 22.123 -14.115 1.00 91.31 578 GLU A N 1
ATOM 4561 C CA . GLU A 1 578 ? -6.165 22.609 -12.978 1.00 91.31 578 GLU A CA 1
ATOM 4562 C C . GLU A 1 578 ? -5.501 21.460 -12.205 1.00 91.31 578 GLU A C 1
ATOM 4564 O O . GLU A 1 578 ? -4.313 21.519 -11.893 1.00 91.31 578 GLU A O 1
ATOM 4569 N N . LEU A 1 579 ? -6.251 20.381 -11.946 1.00 90.56 579 LEU A N 1
ATOM 4570 C CA . LEU A 1 579 ? -5.727 19.192 -11.267 1.00 90.56 579 LEU A CA 1
ATOM 4571 C C . LEU A 1 579 ? -4.676 18.488 -12.129 1.00 90.56 579 LEU A C 1
ATOM 4573 O O . LEU A 1 579 ? -3.641 18.060 -11.623 1.00 90.56 579 LEU A O 1
ATOM 4577 N N . LYS A 1 580 ? -4.937 18.385 -13.437 1.00 90.19 580 LYS A N 1
ATOM 4578 C CA . LYS A 1 580 ? -4.006 17.799 -14.401 1.00 90.19 580 LYS A CA 1
ATOM 4579 C C . LYS A 1 580 ? -2.717 18.611 -14.493 1.00 90.19 580 LYS A C 1
ATOM 4581 O O . LYS A 1 580 ? -1.644 18.021 -14.415 1.00 90.19 580 LYS A O 1
ATOM 4586 N N . ASP A 1 581 ? -2.827 19.932 -14.613 1.00 89.62 581 ASP A N 1
ATOM 4587 C CA . ASP A 1 581 ? -1.695 20.850 -14.714 1.00 89.62 581 ASP A CA 1
ATOM 4588 C C . ASP A 1 581 ? -0.801 20.712 -13.469 1.00 89.62 581 ASP A C 1
ATOM 4590 O O . ASP A 1 581 ? 0.403 20.492 -13.610 1.00 89.62 581 ASP A O 1
ATOM 4594 N N . GLU A 1 582 ? -1.384 20.687 -12.261 1.00 92.94 582 GLU A N 1
ATOM 4595 C CA . GLU A 1 582 ? -0.631 20.477 -11.015 1.00 92.94 582 GLU A CA 1
ATOM 4596 C C . GLU A 1 582 ? 0.048 19.095 -10.963 1.00 92.94 582 GLU A C 1
ATOM 4598 O O . GLU A 1 582 ? 1.213 18.990 -10.566 1.00 92.94 582 GLU A O 1
ATOM 4603 N N . VAL A 1 583 ? -0.627 18.024 -11.406 1.00 90.44 583 VAL A N 1
ATOM 4604 C CA . VAL A 1 583 ? 0.006 16.697 -11.522 1.00 90.44 583 VAL A CA 1
ATOM 4605 C C . VAL A 1 583 ? 1.185 16.748 -12.492 1.00 90.44 583 VAL A C 1
ATOM 4607 O O . VAL A 1 583 ? 2.254 16.234 -12.170 1.00 90.44 583 VAL A O 1
ATOM 4610 N N . THR A 1 584 ? 1.029 17.388 -13.652 1.00 87.81 584 THR A N 1
ATOM 4611 C CA . THR A 1 584 ? 2.093 17.500 -14.663 1.00 87.81 584 THR A CA 1
ATOM 4612 C C . THR A 1 584 ? 3.211 18.473 -14.292 1.00 87.81 584 THR A C 1
ATOM 4614 O O . THR A 1 584 ? 4.274 18.412 -14.902 1.00 87.81 584 THR A O 1
ATOM 4617 N N . GLU A 1 585 ? 3.030 19.321 -13.280 1.00 89.25 585 GLU A N 1
ATOM 4618 C CA . GLU A 1 585 ? 4.095 20.139 -12.694 1.00 89.25 585 GLU A CA 1
ATOM 4619 C C . GLU A 1 585 ? 4.875 19.351 -11.629 1.00 89.25 585 GLU A C 1
ATOM 4621 O O . GLU A 1 585 ? 6.108 19.276 -11.661 1.00 89.25 585 GLU A O 1
ATOM 4626 N N . LEU A 1 586 ? 4.161 18.726 -10.686 1.00 90.94 586 LEU A N 1
ATOM 4627 C CA . LEU A 1 586 ? 4.768 17.999 -9.571 1.00 90.94 586 LEU A CA 1
ATOM 4628 C C . LEU A 1 586 ? 5.443 16.706 -10.030 1.00 90.94 586 LEU A C 1
ATOM 4630 O O . LEU A 1 586 ? 6.532 16.376 -9.558 1.00 90.94 586 LEU A O 1
ATOM 4634 N N . ALA A 1 587 ? 4.818 15.961 -10.940 1.00 88.00 587 ALA A N 1
ATOM 4635 C CA . ALA A 1 587 ? 5.305 14.644 -11.314 1.00 88.00 587 ALA A CA 1
ATOM 4636 C C . ALA A 1 587 ? 6.708 14.693 -11.954 1.00 88.00 587 ALA A C 1
ATOM 4638 O O . ALA A 1 587 ? 7.595 14.016 -11.432 1.00 88.00 587 ALA A O 1
ATOM 4639 N N . PRO A 1 588 ? 6.992 15.534 -12.971 1.00 85.44 588 PRO A N 1
ATOM 4640 C CA . PRO A 1 588 ? 8.346 15.700 -13.500 1.00 85.44 588 PRO A CA 1
ATOM 4641 C C . PRO A 1 588 ? 9.343 16.202 -12.453 1.00 85.44 588 PRO A C 1
ATOM 4643 O O . PRO A 1 588 ? 10.429 15.640 -12.323 1.00 85.44 588 PRO A O 1
ATOM 4646 N N . LYS A 1 589 ? 8.952 17.208 -11.656 1.00 87.94 589 LYS A N 1
ATOM 4647 C CA . LYS A 1 589 ? 9.809 17.830 -10.636 1.00 87.94 589 LYS A CA 1
ATOM 4648 C C . LYS A 1 589 ? 10.332 16.833 -9.598 1.00 87.94 589 LYS A C 1
ATOM 4650 O O . LYS A 1 589 ? 11.459 16.977 -9.135 1.00 87.94 589 LYS A O 1
ATOM 4655 N N . TYR A 1 590 ? 9.524 15.838 -9.232 1.00 86.19 590 TYR A N 1
ATOM 4656 C CA . TYR A 1 590 ? 9.870 14.839 -8.215 1.00 86.19 590 TYR A CA 1
ATOM 4657 C C . TYR A 1 590 ? 10.111 13.430 -8.783 1.00 86.19 590 TYR A C 1
ATOM 4659 O O . TYR A 1 590 ? 10.230 12.474 -8.011 1.00 86.19 590 TYR A O 1
ATOM 4667 N N . GLY A 1 591 ? 10.190 13.276 -10.110 1.00 83.25 591 GLY A N 1
ATOM 4668 C CA . GLY A 1 591 ? 10.444 11.978 -10.739 1.00 83.25 591 GLY A CA 1
ATOM 4669 C C . GLY A 1 591 ? 9.308 10.965 -10.535 1.00 83.25 591 GLY A C 1
ATOM 4670 O O . GLY A 1 591 ? 9.565 9.804 -10.231 1.00 83.25 591 GLY A O 1
ATOM 4671 N N . ILE A 1 592 ? 8.047 11.391 -10.575 1.00 84.44 592 ILE A N 1
ATOM 4672 C CA . ILE A 1 592 ? 6.882 10.536 -10.314 1.00 84.44 592 ILE A CA 1
ATOM 4673 C C . ILE A 1 592 ? 6.280 10.103 -11.651 1.00 84.44 592 ILE A C 1
ATOM 4675 O O . ILE A 1 592 ? 5.902 10.929 -12.481 1.00 84.44 592 ILE A O 1
ATOM 4679 N N . VAL A 1 593 ? 6.167 8.795 -11.857 1.00 84.25 593 VAL A N 1
ATOM 4680 C CA . VAL A 1 593 ? 5.456 8.225 -13.007 1.00 84.25 593 VAL A CA 1
ATOM 4681 C C . VAL A 1 593 ? 3.968 8.174 -12.676 1.00 84.25 593 VAL A C 1
ATOM 4683 O O . VAL A 1 593 ? 3.571 7.685 -11.620 1.00 84.25 593 VAL A O 1
ATOM 4686 N N . THR A 1 594 ? 3.147 8.698 -13.574 1.00 85.44 594 THR A N 1
ATOM 4687 C CA . THR A 1 594 ? 1.696 8.852 -13.414 1.00 85.44 594 THR A CA 1
ATOM 4688 C C . THR A 1 594 ? 1.008 8.446 -14.720 1.00 85.44 594 THR A C 1
ATOM 4690 O O . THR A 1 594 ? 1.693 8.214 -15.713 1.00 85.44 594 THR A O 1
ATOM 4693 N N . PRO A 1 595 ? -0.332 8.424 -14.801 1.00 83.44 595 PRO A N 1
ATOM 4694 C CA . PRO A 1 595 ? -1.011 8.312 -16.095 1.00 83.44 595 PRO A CA 1
ATOM 4695 C C . PRO A 1 595 ? -0.621 9.403 -17.117 1.00 83.44 595 PRO A C 1
ATOM 4697 O O . PRO A 1 595 ? -0.833 9.217 -18.312 1.00 83.44 595 PRO A O 1
ATOM 4700 N N . TYR A 1 596 ? -0.040 10.524 -16.669 1.00 86.88 596 TYR A N 1
ATOM 4701 C CA . TYR A 1 596 ? 0.336 11.671 -17.503 1.00 86.88 596 TYR A CA 1
ATOM 4702 C C . TYR A 1 596 ? 1.843 11.807 -17.748 1.00 86.88 596 TYR A C 1
ATOM 4704 O O . TYR A 1 596 ? 2.256 12.666 -18.529 1.00 86.88 596 TYR A O 1
ATOM 4712 N N . THR A 1 597 ? 2.678 10.984 -17.110 1.00 87.38 597 THR A N 1
ATOM 4713 C CA . THR A 1 597 ? 4.144 11.041 -17.219 1.00 87.38 597 THR A CA 1
ATOM 4714 C C . THR A 1 597 ? 4.734 9.653 -17.448 1.00 87.38 597 THR A C 1
ATOM 4716 O O . THR A 1 597 ? 4.259 8.670 -16.890 1.00 87.38 597 THR A O 1
ATOM 4719 N N . ALA A 1 598 ? 5.788 9.563 -18.255 1.00 86.00 598 ALA A N 1
ATOM 4720 C CA . ALA A 1 598 ? 6.470 8.312 -18.570 1.00 86.00 598 ALA A CA 1
ATOM 4721 C C . ALA A 1 598 ? 7.982 8.528 -18.670 1.00 86.00 598 ALA A C 1
ATOM 4723 O O . ALA A 1 598 ? 8.440 9.583 -19.111 1.00 86.00 598 ALA A O 1
ATOM 4724 N N . TYR A 1 599 ? 8.751 7.526 -18.255 1.00 86.81 599 TYR A N 1
ATOM 4725 C CA . TYR A 1 599 ? 10.203 7.525 -18.392 1.00 86.81 599 TYR A CA 1
ATOM 4726 C C . TYR A 1 599 ? 10.582 7.028 -19.786 1.00 86.81 599 TYR A C 1
ATOM 4728 O O . TYR A 1 599 ? 10.138 5.958 -20.199 1.00 86.81 599 TYR A O 1
ATOM 4736 N N . LEU A 1 600 ? 11.421 7.778 -20.494 1.00 85.81 600 LEU A N 1
ATOM 4737 C CA . LEU A 1 600 ? 11.922 7.431 -21.818 1.00 85.81 600 LEU A CA 1
ATOM 4738 C C . LEU A 1 600 ? 13.451 7.406 -21.810 1.00 85.81 600 LEU A C 1
ATOM 4740 O O . LEU A 1 600 ? 14.097 8.373 -21.423 1.00 85.81 600 LEU A O 1
ATOM 4744 N N . ILE A 1 601 ? 14.025 6.309 -22.285 1.00 84.44 601 ILE A N 1
ATOM 4745 C CA . ILE A 1 601 ? 15.444 6.191 -22.612 1.00 84.44 601 ILE A CA 1
ATOM 4746 C C . ILE A 1 601 ? 15.566 6.306 -24.124 1.00 84.44 601 ILE A C 1
ATOM 4748 O O . ILE A 1 601 ? 14.881 5.585 -24.852 1.00 84.44 601 ILE A O 1
ATOM 4752 N N . VAL A 1 602 ? 16.452 7.185 -24.584 1.00 79.94 602 VAL A N 1
ATOM 4753 C CA . VAL A 1 602 ? 16.853 7.291 -25.988 1.00 79.94 602 VAL A CA 1
ATOM 4754 C C . VAL A 1 602 ? 18.366 7.147 -26.091 1.00 79.94 602 VAL A C 1
ATOM 4756 O O . VAL A 1 602 ? 19.103 7.623 -25.227 1.00 79.94 602 VAL A O 1
ATOM 4759 N N . GLU A 1 603 ? 18.842 6.491 -27.146 1.00 69.81 603 GLU A N 1
ATOM 4760 C CA . GLU A 1 603 ? 20.267 6.489 -27.474 1.00 69.81 603 GLU A CA 1
ATOM 4761 C C . GLU A 1 603 ? 20.712 7.928 -27.804 1.00 69.81 603 GLU A C 1
ATOM 4763 O O . GLU A 1 603 ? 20.129 8.592 -28.664 1.00 69.81 603 GLU A O 1
ATOM 4768 N N . ASP A 1 604 ? 21.713 8.423 -27.075 1.00 58.22 604 ASP A N 1
ATOM 4769 C CA . ASP A 1 604 ? 22.141 9.824 -27.085 1.00 58.22 604 ASP A CA 1
ATOM 4770 C C . ASP A 1 604 ? 22.596 10.282 -28.488 1.00 58.22 604 ASP A C 1
ATOM 4772 O O . ASP A 1 604 ? 23.609 9.817 -29.021 1.00 58.22 604 ASP A O 1
ATOM 4776 N N . GLU A 1 605 ? 21.890 11.254 -29.082 1.00 48.78 605 GLU A N 1
ATOM 4777 C CA . GLU A 1 605 ? 22.270 11.870 -30.366 1.00 48.78 605 GLU A CA 1
ATOM 4778 C C . GLU A 1 605 ? 23.638 12.578 -30.306 1.00 48.78 605 GLU A C 1
ATOM 4780 O O . GLU A 1 605 ? 24.257 12.832 -31.345 1.00 48.78 605 GLU A O 1
ATOM 4785 N N . ARG A 1 606 ? 24.167 12.838 -29.098 1.00 44.25 606 ARG A N 1
ATOM 4786 C CA . ARG A 1 606 ? 25.502 13.423 -28.885 1.00 44.25 606 ARG A CA 1
ATOM 4787 C C . ARG A 1 606 ? 26.641 12.586 -29.472 1.00 44.25 606 ARG A C 1
ATOM 4789 O O . ARG A 1 606 ? 27.689 13.147 -29.781 1.00 44.25 606 ARG A O 1
ATOM 4796 N N . GLN A 1 607 ? 26.456 11.280 -29.688 1.00 43.78 607 GLN A N 1
ATOM 4797 C CA . GLN A 1 607 ? 27.487 10.421 -30.286 1.00 43.78 607 GLN A CA 1
ATOM 4798 C C . GLN A 1 607 ? 27.542 10.450 -31.827 1.00 43.78 607 GLN A C 1
ATOM 4800 O O . GLN A 1 607 ? 28.424 9.811 -32.400 1.00 43.78 607 GLN A O 1
ATOM 4805 N N . ARG A 1 608 ? 26.666 11.196 -32.527 1.00 42.78 608 ARG A N 1
ATOM 4806 C CA . ARG A 1 608 ? 26.615 11.206 -34.009 1.00 42.78 608 ARG A CA 1
ATOM 4807 C C . ARG A 1 608 ? 26.610 12.589 -34.677 1.00 42.78 608 ARG A C 1
ATOM 4809 O O . ARG A 1 608 ? 26.027 12.735 -35.743 1.00 42.78 608 ARG A O 1
ATOM 4816 N N . GLY A 1 609 ? 27.295 13.586 -34.112 1.00 34.84 609 GLY A N 1
ATOM 4817 C CA . GLY A 1 609 ? 27.777 14.754 -34.877 1.00 34.84 609 GLY A CA 1
ATOM 4818 C C . GLY A 1 609 ? 26.741 15.485 -35.748 1.00 34.84 609 GLY A C 1
ATOM 4819 O O . GLY A 1 609 ? 27.059 15.876 -36.869 1.00 34.84 609 GLY A O 1
ATOM 4820 N N . LEU A 1 610 ? 25.509 15.663 -35.263 1.00 34.06 610 LEU A N 1
ATOM 4821 C CA . LEU A 1 610 ? 24.483 16.449 -35.953 1.00 34.06 610 LEU A CA 1
ATOM 4822 C C . LEU A 1 610 ? 24.556 17.917 -35.508 1.00 34.06 610 LEU A C 1
ATOM 4824 O O . LEU A 1 610 ? 24.723 18.223 -34.327 1.00 34.06 610 LEU A O 1
ATOM 4828 N N . ALA A 1 611 ? 24.486 18.827 -36.483 1.00 30.67 611 ALA A N 1
ATOM 4829 C CA . ALA A 1 611 ? 24.722 20.257 -36.313 1.00 30.67 611 ALA A CA 1
ATOM 4830 C C . ALA A 1 611 ? 23.788 20.916 -35.276 1.00 30.67 611 ALA A C 1
ATOM 4832 O O . ALA A 1 611 ? 22.592 20.638 -35.212 1.00 30.67 611 ALA A O 1
ATOM 4833 N N . GLN A 1 612 ? 24.352 21.868 -34.527 1.00 35.41 612 GLN A N 1
ATOM 4834 C CA . GLN A 1 612 ? 23.777 22.607 -33.389 1.00 35.41 612 GLN A CA 1
ATOM 4835 C C . GLN A 1 612 ? 22.402 23.277 -33.607 1.00 35.41 612 GLN A C 1
ATOM 4837 O O . GLN A 1 612 ? 21.793 23.719 -32.638 1.00 35.41 612 GLN A O 1
ATOM 4842 N N . HIS A 1 613 ? 21.878 23.358 -34.832 1.00 31.72 613 HIS A N 1
ATOM 4843 C CA . HIS A 1 613 ? 20.667 24.128 -35.142 1.00 31.72 613 HIS A CA 1
ATOM 4844 C C . HIS A 1 613 ? 19.334 23.357 -35.075 1.00 31.72 613 HIS A C 1
ATOM 4846 O O . HIS A 1 613 ? 18.295 23.959 -35.329 1.00 31.72 613 HIS A O 1
ATOM 4852 N N . GLN A 1 614 ? 19.321 22.075 -34.686 1.00 33.09 614 GLN A N 1
ATOM 4853 C CA . GLN A 1 614 ? 18.078 21.300 -34.473 1.00 33.09 614 GLN A CA 1
ATOM 4854 C C . GLN A 1 614 ? 17.845 20.848 -33.015 1.00 33.09 614 GLN A C 1
ATOM 4856 O O . GLN A 1 614 ? 16.962 20.036 -32.739 1.00 33.09 614 GLN A O 1
ATOM 4861 N N . GLN A 1 615 ? 18.591 21.393 -32.049 1.00 35.56 615 GLN A N 1
ATOM 4862 C CA . GLN A 1 615 ? 18.445 21.046 -30.631 1.00 35.56 615 GLN A CA 1
ATOM 4863 C C . GLN A 1 615 ? 17.144 21.620 -30.038 1.00 35.56 615 GLN A C 1
ATOM 4865 O O . GLN A 1 615 ? 17.045 22.819 -29.790 1.00 35.56 615 GLN A O 1
ATOM 4870 N N . THR A 1 616 ? 16.155 20.762 -29.764 1.00 35.06 616 THR A N 1
ATOM 4871 C CA . THR A 1 616 ? 14.890 21.145 -29.100 1.00 35.06 616 THR A CA 1
ATOM 4872 C C . THR A 1 616 ? 14.898 20.798 -27.611 1.00 35.06 616 THR A C 1
ATOM 4874 O O . THR A 1 616 ? 13.928 20.240 -27.125 1.00 35.06 616 THR A O 1
ATOM 4877 N N . PHE A 1 617 ? 15.961 21.086 -26.855 1.00 35.69 617 PHE A N 1
ATOM 4878 C CA . PHE A 1 617 ? 15.930 20.911 -25.394 1.00 35.69 617 PHE A CA 1
ATOM 4879 C C . PHE A 1 617 ? 16.836 21.939 -24.713 1.00 35.69 617 PHE A C 1
ATOM 4881 O O . PHE A 1 617 ? 18.056 21.912 -24.859 1.00 35.69 617 PHE A O 1
ATOM 4888 N N . ARG A 1 618 ? 16.227 22.874 -23.975 1.00 26.89 618 ARG A N 1
ATOM 4889 C CA . ARG A 1 618 ? 16.930 23.829 -23.115 1.00 26.89 618 ARG A CA 1
ATOM 4890 C C . ARG A 1 618 ? 16.224 23.914 -21.762 1.00 26.89 618 ARG A C 1
ATOM 4892 O O . ARG A 1 618 ? 15.003 24.018 -21.727 1.00 26.89 618 ARG A O 1
ATOM 4899 N N . PHE A 1 619 ? 17.060 23.958 -20.720 1.00 26.00 619 PHE A N 1
ATOM 4900 C CA . PHE A 1 619 ? 16.817 24.130 -19.278 1.00 26.00 619 PHE A CA 1
ATOM 4901 C C . PHE A 1 619 ? 16.475 22.868 -18.475 1.00 26.00 619 PHE A C 1
ATOM 4903 O O . PHE A 1 619 ? 15.338 22.423 -18.450 1.00 26.00 619 PHE A O 1
ATOM 4910 N N . LEU A 1 620 ? 17.473 22.317 -17.772 1.00 26.20 620 LEU A N 1
ATOM 4911 C CA . LEU A 1 620 ? 17.892 22.729 -16.422 1.00 26.20 620 LEU A CA 1
ATOM 4912 C C . LEU A 1 620 ? 19.370 22.337 -16.224 1.00 26.20 620 LEU A C 1
ATOM 4914 O O . LEU A 1 620 ? 19.685 21.198 -15.902 1.00 26.20 620 LEU A O 1
ATOM 4918 N N . ALA A 1 621 ? 20.275 23.284 -16.469 1.00 27.23 621 ALA A N 1
ATOM 4919 C CA . ALA A 1 621 ? 21.658 23.212 -16.007 1.00 27.23 621 ALA A CA 1
ATOM 4920 C C . ALA A 1 621 ? 21.811 24.189 -14.833 1.00 27.23 621 ALA A C 1
ATOM 4922 O O . ALA A 1 621 ? 21.241 25.280 -14.856 1.00 27.23 621 ALA A O 1
ATOM 4923 N N . GLU A 1 622 ? 22.537 23.740 -13.815 1.00 27.48 622 GLU A N 1
ATOM 4924 C CA . GLU A 1 622 ? 22.927 24.423 -12.578 1.00 27.48 622 GLU A CA 1
ATOM 4925 C C . GLU A 1 622 ? 23.321 25.905 -12.761 1.00 27.48 622 GLU A C 1
ATOM 4927 O O . GLU A 1 622 ? 23.934 26.258 -13.773 1.00 27.48 622 GLU A O 1
ATOM 4932 N N . PRO A 1 623 ? 23.110 26.783 -11.761 1.00 29.42 623 PRO A N 1
ATOM 4933 C CA . PRO A 1 623 ? 23.894 28.000 -11.651 1.00 29.42 623 PRO A CA 1
ATOM 4934 C C . PRO A 1 623 ? 25.240 27.705 -10.971 1.00 29.42 623 PRO A C 1
ATOM 4936 O O . PRO A 1 623 ? 25.305 27.268 -9.823 1.00 29.42 623 PRO A O 1
ATOM 4939 N N . GLN A 1 624 ? 26.315 27.994 -11.705 1.00 27.84 624 GLN A N 1
ATOM 4940 C CA . GLN A 1 624 ? 27.696 28.033 -11.233 1.00 27.84 624 GLN A CA 1
ATOM 4941 C C . GLN A 1 624 ? 27.860 28.947 -10.007 1.00 27.84 624 GLN A C 1
ATOM 4943 O O . GLN A 1 624 ? 27.503 30.122 -10.049 1.00 27.84 624 GLN A O 1
ATOM 4948 N N . LEU A 1 625 ? 28.534 28.446 -8.971 1.00 26.22 625 LEU A N 1
ATOM 4949 C CA . LEU A 1 625 ? 29.281 29.265 -8.016 1.00 26.22 625 LEU A CA 1
ATOM 4950 C C . LEU A 1 625 ? 30.701 28.698 -7.901 1.00 26.22 625 LEU A C 1
ATOM 4952 O O . LEU A 1 625 ? 30.991 27.857 -7.057 1.00 26.22 625 LEU A O 1
ATOM 4956 N N . SER A 1 626 ? 31.608 29.181 -8.752 1.00 26.16 626 SER A N 1
ATOM 4957 C CA . SER A 1 626 ? 33.043 29.155 -8.463 1.00 26.16 626 SER A CA 1
ATOM 4958 C C . SER A 1 626 ? 33.709 30.414 -9.016 1.00 26.16 626 SER A C 1
ATOM 4960 O O . SER A 1 626 ? 33.913 30.504 -10.221 1.00 26.16 626 SER A O 1
ATOM 4962 N N . SER A 1 627 ? 34.029 31.371 -8.138 1.00 25.89 627 SER A N 1
ATOM 4963 C CA . SER A 1 627 ? 35.325 32.078 -8.079 1.00 25.89 627 SER A CA 1
ATOM 4964 C C . SER A 1 627 ? 35.210 33.401 -7.308 1.00 25.89 627 SER A C 1
ATOM 4966 O O . SER A 1 627 ? 34.936 34.447 -7.890 1.00 25.89 627 SER A O 1
ATOM 4968 N N . SER A 1 628 ? 35.492 33.380 -6.004 1.00 27.64 628 SER A N 1
ATOM 4969 C CA . SER A 1 628 ? 36.011 34.559 -5.293 1.00 27.64 628 SER A CA 1
ATOM 4970 C C . SER A 1 628 ? 36.715 34.138 -4.001 1.00 27.64 628 SER A C 1
ATOM 4972 O O . SER A 1 628 ? 36.224 34.370 -2.903 1.00 27.64 628 SER A O 1
ATOM 4974 N N . LEU A 1 629 ? 37.877 33.502 -4.135 1.00 28.52 629 LEU A N 1
ATOM 4975 C CA . LEU A 1 629 ? 38.907 33.495 -3.097 1.00 28.52 629 LEU A CA 1
ATOM 4976 C C . LEU A 1 629 ? 40.241 33.752 -3.795 1.00 28.52 629 LEU A C 1
ATOM 4978 O O . LEU A 1 629 ? 40.932 32.836 -4.233 1.00 28.52 629 LEU A O 1
ATOM 4982 N N . GLY A 1 630 ? 40.553 35.038 -3.953 1.00 26.77 630 GLY A N 1
ATOM 4983 C CA . GLY A 1 630 ? 41.924 35.484 -4.126 1.00 26.77 630 GLY A CA 1
ATOM 4984 C C . GLY A 1 630 ? 42.636 35.331 -2.787 1.00 26.77 630 GLY A C 1
ATOM 4985 O O . GLY A 1 630 ? 42.248 35.957 -1.805 1.00 26.77 630 GLY A O 1
ATOM 4986 N N . LEU A 1 631 ? 43.651 34.478 -2.749 1.00 27.44 631 LEU A N 1
ATOM 4987 C CA . LEU A 1 631 ? 44.632 34.417 -1.673 1.00 27.44 631 LEU A CA 1
ATOM 4988 C C . LEU A 1 631 ? 46.007 34.479 -2.333 1.00 27.44 631 LEU A C 1
ATOM 4990 O O . LEU A 1 631 ? 46.549 33.480 -2.802 1.00 27.44 631 LEU A O 1
ATOM 4994 N N . GLU A 1 632 ? 46.528 35.702 -2.413 1.00 27.12 632 GLU A N 1
ATOM 4995 C CA . GLU A 1 632 ? 47.938 35.965 -2.661 1.00 27.12 632 GLU A CA 1
ATOM 4996 C C . GLU A 1 632 ? 48.762 35.418 -1.491 1.00 27.12 632 GLU A C 1
ATOM 4998 O O . GLU A 1 632 ? 48.557 35.772 -0.332 1.00 27.12 632 GLU A O 1
ATOM 5003 N N . PHE A 1 633 ? 49.744 34.582 -1.811 1.00 26.91 633 PHE A N 1
ATOM 5004 C CA . PHE A 1 633 ? 50.896 34.338 -0.957 1.00 26.91 633 PHE A CA 1
ATOM 5005 C C . PHE A 1 633 ? 52.111 34.973 -1.631 1.00 26.91 633 PHE A C 1
ATOM 5007 O O . PHE A 1 633 ? 52.561 34.456 -2.654 1.00 26.91 633 PHE A O 1
ATOM 5014 N N . ARG A 1 634 ? 52.684 36.032 -1.036 1.00 24.73 634 ARG A N 1
ATOM 5015 C CA . ARG A 1 634 ? 54.145 36.235 -0.926 1.00 24.73 634 ARG A CA 1
ATOM 5016 C C . ARG A 1 634 ? 54.520 37.453 -0.066 1.00 24.73 634 ARG A C 1
ATOM 5018 O O . ARG A 1 634 ? 54.272 38.584 -0.445 1.00 24.73 634 ARG A O 1
ATOM 5025 N N . ARG A 1 635 ? 55.205 37.144 1.043 1.00 32.09 635 ARG A N 1
ATOM 5026 C CA . ARG A 1 635 ? 56.379 37.821 1.638 1.00 32.09 635 ARG A CA 1
ATOM 5027 C C . ARG A 1 635 ? 56.529 39.339 1.417 1.00 32.09 635 ARG A C 1
ATOM 5029 O O . ARG A 1 635 ? 57.047 39.734 0.377 1.00 32.09 635 ARG A O 1
ATOM 5036 N N . ALA A 1 636 ? 56.295 40.120 2.470 1.00 32.38 636 ALA A N 1
ATOM 5037 C CA . ALA A 1 636 ? 57.284 40.934 3.201 1.00 32.38 636 ALA A CA 1
ATOM 5038 C C . ALA A 1 636 ? 56.565 41.688 4.325 1.00 32.38 636 ALA A C 1
ATOM 5040 O O . ALA A 1 636 ? 55.474 42.227 4.040 1.00 32.38 636 ALA A O 1
#

Mean predicted aligned error: 15.33 Å

Foldseek 3Di:
DPPPPPPPVPPPPPDDPDPDFDDWDFDDDDDDDDDDDDDDDDDDDDDDDDDPPPDPDPDPPADDKFWQEWEKEWEAEAQKIKIKIKIKIWHQDQAKTKTKDKDADPPLKFWDWKWKDDPNDTFTWAKDWQVVQVVVVVVVVVVQFWKWWWADPDDRMIIIITPTRHHRHMMMMMIIIMHRFWFFLQKTKDKADQQSLLSGSWFHQKYKYKYKFFYPAFWPDKDWPQADWDWDPPDRRIIIIIDMDGRHRDNDITMMMIGGPDDFDAKDKDKFDDFPDWIKIKIKGAHGPVCPPADFFAAEEEEEEEQAQVCPDLNLVLVLVLQLLLLVPHDQSHWYWYWYDALDIDIQPLATDGSDPVVSVSVNVVSVPRHHHHHAALLVSLLSLLVRDDPPDLHQYEYEHEDLAQHDHDDRPLLVSLVSNLVSNPPLYAHEYENEEDNHPVVSRCSNRVSSVHYYDYAHSPGRPNVVSVSVSQQVSFFPFQQKDKDDDPQKDWDLKPPPPQGTHTHSGMGMIMTIIDGWDWAWIKIWGDRSNDIDIDIDTDTDDSRDHPCVCRLLSSLVRLLVVLVVCCVSVNDDPVSVVSNVVSCSVNVGRDNGMMIMGGDDPVVPDDDPPPDPDDDDDDDDDDDDDDDDDDDD

Nearest PDB structures (foldseek):
  6fpy-assembly2_B  TM=7.587E-01  e=9.563E-42  Homo sapiens
  6fpz-assembly2_B  TM=7.539E-01  e=1.543E-41  Homo sapiens
  6fpy-assembly1_A  TM=7.617E-01  e=2.360E-41  Homo sapiens
  9c4f-assembly1_I  TM=9.346E-01  e=7.217E-17  Homo sapiens
  4fx5-assembly1_A  TM=6.516E-01  e=2.823E-18  Catenulispora acidiphila DSM 44928